Protein AF-A0AA35XAD6-F1 (afdb_monomer_lite)

Secondary structure (DSSP, 8-state):
-THHHHHHHHHHHHHHHHHHHHHHHHHHHHHHHHHHHHHHHHHT--S-----------------------------------------S-------SS------EE--SSS--EE-PPP---TTS-TT-S-------HHHHHHHHHHHHHHHHHHHHHHHHHHHHHHHHHHHHHHHHHHHHHHHHHHHHHHHHHHIIIIIIIHHHHHHHHHHHHHHHHHHHHHHHHHHHHHHHHHHHHHHHHHHHHHHHHHHHHHHHGGG--SHHHHHHHHHHHHHHHHHHHHHHHHHHHHHHHHHHHHHHHHHHHHHHHHHT--BGGGT-SB-HHHHHHHHHHHHHHHHHHHHHHHHHHHHHHHHHHHHHHHHHHHHHHHHHHHHHHHHHHHHHHHHHHHHHHHHHHHHHHHHHHHHHHHHHHHHHHHHHHHHHHT-TTTHHHHHHHHHHHHHHHHHHHHHHHHHHHHTTS----------------S---

Organism: Geodia barretti (NCBI:txid519541)

Structure (mmCIF, N/CA/C/O backbone):
data_AF-A0AA35XAD6-F1
#
_entry.id   AF-A0AA35XAD6-F1
#
loop_
_atom_site.group_PDB
_atom_site.id
_atom_site.type_symbol
_atom_site.label_atom_id
_atom_site.label_alt_id
_atom_site.label_comp_id
_atom_site.label_asym_id
_atom_site.label_entity_id
_atom_site.label_seq_id
_atom_site.pdbx_PDB_ins_code
_atom_site.Cartn_x
_atom_site.Cartn_y
_atom_site.Cartn_z
_atom_site.occupancy
_atom_site.B_iso_or_equiv
_atom_site.auth_seq_id
_atom_site.auth_comp_id
_atom_site.auth_asym_id
_atom_site.auth_atom_id
_atom_site.pdbx_PDB_model_num
ATOM 1 N N . SER A 1 1 ? 19.480 9.092 -40.566 1.00 35.91 1 SER A N 1
ATOM 2 C CA . SER A 1 1 ? 19.695 8.209 -41.733 1.00 35.91 1 SER A CA 1
ATOM 3 C C . SER A 1 1 ? 20.897 8.651 -42.556 1.00 35.91 1 SER A C 1
ATOM 5 O O . SER A 1 1 ? 20.832 9.725 -43.137 1.00 35.91 1 SER A O 1
ATOM 7 N N . PRO A 1 2 ? 21.979 7.853 -42.651 1.00 30.36 2 PRO A N 1
ATOM 8 C CA . PRO A 1 2 ? 23.190 8.212 -43.406 1.00 30.36 2 PRO A CA 1
ATOM 9 C C . PRO A 1 2 ? 23.067 8.025 -44.933 1.00 30.36 2 PRO A C 1
ATOM 11 O O . PRO A 1 2 ? 23.974 8.393 -45.673 1.00 30.36 2 PRO A O 1
ATOM 14 N N . GLY A 1 3 ? 21.956 7.460 -45.427 1.00 30.78 3 GLY A N 1
ATOM 15 C CA . GLY A 1 3 ? 21.769 7.129 -46.849 1.00 30.78 3 GLY A CA 1
ATOM 16 C C . GLY A 1 3 ? 21.559 8.323 -47.792 1.00 30.78 3 GLY A C 1
ATOM 17 O O . GLY A 1 3 ? 21.775 8.181 -48.993 1.00 30.78 3 GLY A O 1
ATOM 18 N N . GLY A 1 4 ? 21.184 9.498 -47.268 1.00 32.31 4 GLY A N 1
ATOM 19 C CA . GLY A 1 4 ? 20.964 10.709 -48.077 1.00 32.31 4 GLY A CA 1
ATOM 20 C C . GLY A 1 4 ? 22.254 11.430 -48.487 1.00 32.31 4 GLY A C 1
ATOM 21 O O . GLY A 1 4 ? 22.326 12.019 -49.558 1.00 32.31 4 GLY A O 1
ATOM 22 N N . CYS A 1 5 ? 23.309 11.336 -47.672 1.00 36.41 5 CYS A N 1
ATOM 23 C CA . CYS A 1 5 ? 24.568 12.045 -47.930 1.00 36.41 5 CYS A CA 1
ATOM 24 C C . CYS A 1 5 ? 25.397 11.375 -49.046 1.00 36.41 5 CYS A C 1
ATOM 26 O O . CYS A 1 5 ? 26.088 12.043 -49.811 1.00 36.41 5 CYS A O 1
ATOM 28 N N . ILE A 1 6 ? 25.277 10.050 -49.188 1.00 40.47 6 ILE A N 1
ATOM 29 C CA . ILE A 1 6 ? 25.986 9.273 -50.218 1.00 40.47 6 ILE A CA 1
ATOM 30 C C . ILE A 1 6 ? 25.324 9.448 -51.593 1.00 40.47 6 ILE A C 1
ATOM 32 O O . ILE A 1 6 ? 26.016 9.572 -52.598 1.00 40.47 6 ILE A O 1
ATOM 36 N N . THR A 1 7 ? 23.991 9.514 -51.647 1.00 44.59 7 THR A N 1
ATOM 37 C CA . THR A 1 7 ? 23.242 9.718 -52.900 1.00 44.59 7 THR A CA 1
ATOM 38 C C . THR A 1 7 ? 23.367 11.142 -53.438 1.00 44.59 7 THR A C 1
ATOM 40 O O . THR A 1 7 ? 23.404 11.321 -54.652 1.00 44.59 7 THR A O 1
ATOM 43 N N . TYR A 1 8 ? 23.483 12.141 -52.560 1.00 42.44 8 TYR A N 1
ATOM 44 C CA . TYR A 1 8 ? 23.683 13.536 -52.957 1.00 42.44 8 TYR A CA 1
ATOM 45 C C . TYR A 1 8 ? 25.082 13.772 -53.551 1.00 42.44 8 TYR A C 1
ATOM 47 O O . TYR A 1 8 ? 25.196 14.234 -54.683 1.00 42.44 8 TYR A O 1
ATOM 55 N N . ARG A 1 9 ? 26.144 13.315 -52.869 1.00 46.53 9 ARG A N 1
ATOM 56 C CA . ARG A 1 9 ? 27.522 13.413 -53.391 1.00 46.53 9 ARG A CA 1
ATOM 57 C C . ARG A 1 9 ? 27.756 12.596 -54.667 1.00 46.53 9 ARG A C 1
ATOM 59 O O . ARG A 1 9 ? 28.633 12.928 -55.455 1.00 46.53 9 ARG A O 1
ATOM 66 N N . TYR A 1 10 ? 26.974 11.536 -54.882 1.00 49.59 10 TYR A N 1
ATOM 67 C CA . TYR A 1 10 ? 27.011 10.744 -56.114 1.00 49.59 10 TYR A CA 1
ATOM 68 C C . TYR A 1 10 ? 26.457 11.507 -57.326 1.00 49.59 10 TYR A C 1
ATOM 70 O O . TYR A 1 10 ? 26.974 11.351 -58.430 1.00 49.59 10 TYR A O 1
ATOM 78 N N . LYS A 1 11 ? 25.432 12.348 -57.130 1.00 51.66 11 LYS A N 1
ATOM 79 C CA . LYS A 1 11 ? 24.902 13.204 -58.198 1.00 51.66 11 LYS A CA 1
ATOM 80 C C . LYS A 1 11 ? 25.894 14.299 -58.575 1.00 51.66 11 LYS A C 1
ATOM 82 O O . LYS A 1 11 ? 26.211 14.407 -59.751 1.00 51.66 11 LYS A O 1
ATOM 87 N N . GLU A 1 12 ? 26.456 14.996 -57.588 1.00 55.12 12 GLU A N 1
ATOM 88 C CA . GLU A 1 12 ? 27.459 16.046 -57.825 1.00 55.12 12 GLU A CA 1
ATOM 89 C C . GLU A 1 12 ? 28.703 15.505 -58.546 1.00 55.12 12 GLU A C 1
ATOM 91 O O . GLU A 1 12 ? 29.144 16.079 -59.535 1.00 55.12 12 GLU A O 1
ATOM 96 N N . PHE A 1 13 ? 29.245 14.356 -58.122 1.00 47.41 13 PHE A N 1
ATOM 97 C CA . PHE A 1 13 ? 30.409 13.752 -58.787 1.00 47.41 13 PHE A CA 1
ATOM 98 C C . PHE A 1 13 ? 30.113 13.327 -60.234 1.00 47.41 13 PHE A C 1
ATOM 100 O O . PHE A 1 13 ? 30.953 13.497 -61.115 1.00 47.41 13 PHE A O 1
ATOM 107 N N . ARG A 1 14 ? 28.911 12.794 -60.494 1.00 50.25 14 ARG A N 1
ATOM 108 C CA . ARG A 1 14 ? 28.481 12.384 -61.837 1.00 50.25 14 ARG A CA 1
ATOM 109 C C . ARG A 1 14 ? 28.230 13.581 -62.754 1.00 50.25 14 ARG A C 1
ATOM 111 O O . ARG A 1 14 ? 28.542 13.489 -63.936 1.00 50.25 14 ARG A O 1
ATOM 118 N N . GLU A 1 15 ? 27.674 14.667 -62.229 1.00 62.19 15 GLU A N 1
ATOM 119 C CA . GLU A 1 15 ? 27.466 15.910 -62.978 1.00 62.19 15 GLU A CA 1
ATOM 120 C C . GLU A 1 15 ? 28.806 16.538 -63.369 1.00 62.19 15 GLU A C 1
ATOM 122 O O . GLU A 1 15 ? 29.018 16.789 -64.550 1.00 62.19 15 GLU A O 1
ATOM 127 N N . VAL A 1 16 ? 29.759 16.642 -62.435 1.00 61.81 16 VAL A N 1
ATOM 128 C CA . VAL A 1 16 ? 31.102 17.188 -62.707 1.00 61.81 16 VAL A CA 1
ATOM 129 C C . VAL A 1 16 ? 31.873 16.347 -63.734 1.00 61.81 16 VAL A C 1
ATOM 131 O O . VAL A 1 16 ? 32.475 16.899 -64.652 1.00 61.81 16 VAL A O 1
ATOM 134 N N . LEU A 1 17 ? 31.834 15.013 -63.634 1.00 48.00 17 LEU A N 1
ATOM 135 C CA . LEU A 1 17 ? 32.465 14.133 -64.628 1.00 48.00 17 LEU A CA 1
ATOM 136 C C . LEU A 1 17 ? 31.785 14.219 -65.999 1.00 48.00 17 LEU A C 1
ATOM 138 O O . LEU A 1 17 ? 32.464 14.236 -67.022 1.00 48.00 17 LEU A O 1
ATOM 142 N N . SER A 1 18 ? 30.452 14.289 -66.036 1.00 55.16 18 SER A N 1
ATOM 143 C CA . SER A 1 18 ? 29.701 14.415 -67.289 1.00 55.16 18 SER A CA 1
ATOM 144 C C . SER A 1 18 ? 29.950 15.757 -67.978 1.00 55.16 18 SER A C 1
ATOM 146 O O . SER A 1 18 ? 29.948 15.815 -69.204 1.00 55.16 18 SER A O 1
ATOM 148 N N . GLU A 1 19 ? 30.167 16.822 -67.208 1.00 59.50 19 GLU A N 1
ATOM 149 C CA . GLU A 1 19 ? 30.477 18.162 -67.707 1.00 59.50 19 GLU A CA 1
ATOM 150 C C . GLU A 1 19 ? 31.914 18.236 -68.251 1.00 59.50 19 GLU A C 1
ATOM 152 O O . GLU A 1 19 ? 32.142 18.761 -69.339 1.00 59.50 19 GLU A O 1
ATOM 157 N N . GLN A 1 20 ? 32.876 17.610 -67.564 1.00 50.59 20 GLN A N 1
ATOM 158 C CA . GLN A 1 20 ? 34.270 17.535 -68.019 1.00 50.59 20 GLN A CA 1
ATOM 159 C C . GLN A 1 20 ? 34.455 16.660 -69.268 1.00 50.59 20 GLN A C 1
ATOM 161 O O . GLN A 1 20 ? 35.239 17.011 -70.147 1.00 50.59 20 GLN A O 1
ATOM 166 N N . VAL A 1 21 ? 33.726 15.545 -69.376 1.00 48.34 21 VAL A N 1
ATOM 167 C CA . VAL A 1 21 ? 33.771 14.658 -70.553 1.00 48.34 21 VAL A CA 1
ATOM 168 C C . VAL A 1 21 ? 32.957 15.233 -71.724 1.00 48.34 21 VAL A C 1
ATOM 170 O O . VAL A 1 21 ? 33.330 15.049 -72.880 1.00 48.34 21 VAL A O 1
ATOM 173 N N . GLY A 1 22 ? 31.879 15.977 -71.448 1.00 53.75 22 GLY A N 1
ATOM 174 C CA . GLY A 1 22 ? 31.026 16.597 -72.469 1.00 53.75 22 GLY A CA 1
ATOM 175 C C . GLY A 1 22 ? 31.647 17.802 -73.187 1.00 53.75 22 GLY A C 1
ATOM 176 O O . GLY A 1 22 ? 31.274 18.079 -74.325 1.00 53.75 22 GLY A O 1
ATOM 177 N N . ALA A 1 23 ? 32.608 18.494 -72.567 1.00 51.97 23 ALA A N 1
ATOM 178 C CA . ALA A 1 23 ? 33.211 19.710 -73.121 1.00 51.97 23 ALA A CA 1
ATOM 179 C C . ALA A 1 23 ? 34.266 19.461 -74.219 1.00 51.97 23 ALA A C 1
ATOM 181 O O . ALA A 1 23 ? 34.523 20.357 -75.026 1.00 51.97 23 ALA A O 1
ATOM 182 N N . GLY A 1 24 ? 34.868 18.266 -74.274 1.00 50.03 24 GLY A N 1
ATOM 183 C CA . GLY A 1 24 ? 35.943 17.923 -75.221 1.00 50.03 24 GLY A CA 1
ATOM 184 C C . GLY A 1 24 ? 35.555 18.082 -76.702 1.00 50.03 24 GLY A C 1
ATOM 185 O O . GLY A 1 24 ? 36.209 18.842 -77.417 1.00 50.03 24 GLY A O 1
ATOM 186 N N . PRO A 1 25 ? 34.443 17.477 -77.166 1.00 54.75 25 PRO A N 1
ATOM 187 C CA . PRO A 1 25 ? 34.000 17.594 -78.557 1.00 54.75 25 PRO A CA 1
ATOM 188 C C . PRO A 1 25 ? 33.683 19.036 -78.982 1.00 54.75 25 PRO A C 1
ATOM 190 O O . PRO A 1 25 ? 33.914 19.413 -80.131 1.00 54.75 25 PRO A O 1
ATOM 193 N N . GLU A 1 26 ? 33.167 19.863 -78.065 1.00 63.19 26 GLU A N 1
ATOM 194 C CA . GLU A 1 26 ? 32.856 21.273 -78.332 1.00 63.19 26 GLU A CA 1
ATOM 195 C C . GLU A 1 26 ? 34.113 22.143 -78.408 1.00 63.19 26 GLU A C 1
ATOM 197 O O . GLU A 1 26 ? 34.197 23.031 -79.260 1.00 63.19 26 GLU A O 1
ATOM 202 N N . THR A 1 27 ? 35.119 21.877 -77.568 1.00 58.00 27 THR A N 1
ATOM 203 C CA . THR A 1 27 ? 36.394 22.611 -77.629 1.00 58.00 27 THR A CA 1
ATOM 204 C C . THR A 1 27 ? 37.133 22.319 -78.928 1.00 58.00 27 THR A C 1
ATOM 206 O O . THR A 1 27 ? 37.673 23.232 -79.550 1.00 58.00 27 THR A O 1
ATOM 209 N N . VAL A 1 28 ? 37.087 21.073 -79.386 1.00 49.94 28 VAL A N 1
ATOM 210 C CA . VAL A 1 28 ? 37.733 20.626 -80.623 1.00 49.94 28 VAL A CA 1
ATOM 211 C C . VAL A 1 28 ? 36.979 21.143 -81.842 1.00 49.94 28 VAL A C 1
ATOM 213 O O . VAL A 1 28 ? 37.598 21.662 -82.769 1.00 49.94 28 VAL A O 1
ATOM 216 N N . ALA A 1 29 ? 35.643 21.121 -81.821 1.00 60.94 29 ALA A N 1
ATOM 217 C CA . ALA A 1 29 ? 34.828 21.760 -82.852 1.00 60.94 29 ALA A CA 1
ATOM 218 C C . ALA A 1 29 ? 35.115 23.266 -82.960 1.00 60.94 29 ALA A C 1
ATOM 220 O O . ALA A 1 29 ? 35.186 23.789 -84.072 1.00 60.94 29 ALA A O 1
ATOM 221 N N . ARG A 1 30 ? 35.333 23.955 -81.831 1.00 67.38 30 ARG A N 1
ATOM 222 C CA . ARG A 1 30 ? 35.695 25.378 -81.814 1.00 67.38 30 ARG A CA 1
ATOM 223 C C . ARG A 1 30 ? 37.100 25.621 -82.361 1.00 67.38 30 ARG A C 1
ATOM 225 O O . ARG A 1 30 ? 37.252 26.460 -83.236 1.00 67.38 30 ARG A O 1
ATOM 232 N N . CYS A 1 31 ? 38.097 24.846 -81.935 1.00 51.94 31 CYS A N 1
ATOM 233 C CA . CYS A 1 31 ? 39.460 24.943 -82.465 1.00 51.94 31 CYS A CA 1
ATOM 234 C C . CYS A 1 31 ? 39.519 24.650 -83.974 1.00 51.94 31 CYS A C 1
ATOM 236 O O . CYS A 1 31 ? 40.231 25.337 -84.705 1.00 51.94 31 CYS A O 1
ATOM 238 N N . LEU A 1 32 ? 38.738 23.678 -84.461 1.00 49.00 32 LEU A N 1
ATOM 239 C CA . LEU A 1 32 ? 38.611 23.383 -85.890 1.00 49.00 32 LEU A CA 1
ATOM 240 C C . LEU A 1 32 ? 37.918 24.519 -86.653 1.00 49.00 32 LEU A C 1
ATOM 242 O O . LEU A 1 32 ? 38.330 24.826 -87.768 1.00 49.00 32 LEU A O 1
ATOM 246 N N . LEU A 1 33 ? 36.904 25.161 -86.065 1.00 69.31 33 LEU A N 1
ATOM 247 C CA . LEU A 1 33 ? 36.218 26.308 -86.663 1.00 69.31 33 LEU A CA 1
ATOM 24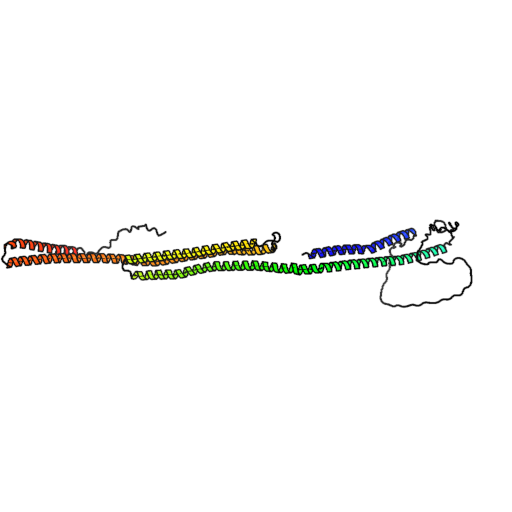8 C C . LEU A 1 33 ? 37.119 27.550 -86.709 1.00 69.31 33 LEU A C 1
ATOM 250 O O . LEU A 1 33 ? 37.149 28.246 -87.722 1.00 69.31 33 LEU A O 1
ATOM 254 N N . ASP A 1 34 ? 37.878 27.811 -85.647 1.00 65.44 34 ASP A N 1
ATOM 255 C CA . ASP A 1 34 ? 38.817 28.932 -85.560 1.00 65.44 34 ASP A CA 1
ATOM 256 C C . ASP A 1 34 ? 39.963 28.755 -86.568 1.00 65.44 34 ASP A C 1
ATOM 258 O O . ASP A 1 34 ? 40.313 29.692 -87.293 1.00 65.44 34 ASP A O 1
ATOM 262 N N . TYR A 1 35 ? 40.486 27.531 -86.690 1.00 52.34 35 TYR A N 1
ATOM 263 C CA . TYR A 1 35 ? 41.486 27.178 -87.696 1.00 52.34 35 TYR A CA 1
ATOM 264 C C . TYR A 1 35 ? 40.932 27.307 -89.126 1.00 52.34 35 TYR A C 1
ATOM 266 O O . TYR A 1 35 ? 41.564 27.944 -89.969 1.00 52.34 35 TYR A O 1
ATOM 274 N N . ASP A 1 36 ? 39.730 26.786 -89.398 1.00 49.56 36 ASP A N 1
ATOM 275 C CA . ASP A 1 36 ? 39.067 26.887 -90.710 1.00 49.56 36 ASP A CA 1
ATOM 276 C C . ASP A 1 36 ? 38.759 28.348 -91.090 1.00 49.56 36 ASP A C 1
ATOM 278 O O . ASP A 1 36 ? 38.953 28.756 -92.237 1.00 49.56 36 ASP A O 1
ATOM 282 N N . THR A 1 37 ? 38.364 29.177 -90.120 1.00 65.81 37 THR A N 1
ATOM 283 C CA . THR A 1 37 ? 38.079 30.608 -90.320 1.00 65.81 37 THR A CA 1
ATOM 284 C C . THR A 1 37 ? 39.351 31.396 -90.632 1.00 65.81 37 THR A C 1
ATOM 286 O O . THR A 1 37 ? 39.369 32.186 -91.581 1.00 65.81 37 THR A O 1
ATOM 289 N N . ALA A 1 38 ? 40.437 31.152 -89.892 1.00 53.81 38 ALA A N 1
ATOM 290 C CA . ALA A 1 38 ? 41.737 31.770 -90.150 1.00 53.81 38 ALA A CA 1
ATOM 291 C C . ALA A 1 38 ? 42.265 31.408 -91.549 1.00 53.81 38 ALA A C 1
ATOM 293 O O . ALA A 1 38 ? 42.771 32.266 -92.279 1.00 53.81 38 ALA A O 1
ATOM 294 N N . LEU A 1 39 ? 42.077 30.154 -91.966 1.00 47.09 39 LEU A N 1
ATOM 295 C CA . LEU A 1 39 ? 42.531 29.664 -93.262 1.00 47.09 39 LEU A CA 1
ATOM 296 C C . LEU A 1 39 ? 41.672 30.178 -94.431 1.00 47.09 39 LEU A C 1
ATOM 298 O O . LEU A 1 39 ? 42.205 30.553 -95.478 1.00 47.09 39 LEU A O 1
ATOM 302 N N . CYS A 1 40 ? 40.347 30.243 -94.261 1.00 52.97 40 CYS A N 1
ATOM 303 C CA . CYS A 1 40 ? 39.434 30.820 -95.252 1.00 52.97 40 CYS A CA 1
ATOM 304 C C . CYS A 1 40 ? 39.692 32.319 -95.463 1.00 52.97 40 CYS A C 1
ATOM 306 O O . CYS A 1 40 ? 39.649 32.788 -96.606 1.00 52.97 40 CYS A O 1
ATOM 308 N N . GLY A 1 41 ? 40.025 33.046 -94.389 1.00 52.97 41 GLY A N 1
ATOM 309 C CA . GLY A 1 41 ? 40.484 34.434 -94.451 1.00 52.97 41 GLY A CA 1
ATOM 310 C C . GLY A 1 41 ? 41.792 34.583 -95.231 1.00 52.97 41 GLY A C 1
ATOM 311 O O . GLY A 1 41 ? 41.875 35.418 -96.128 1.00 52.97 41 GLY A O 1
ATOM 312 N N . TYR A 1 42 ? 42.777 33.720 -94.968 1.00 41.34 42 TYR A N 1
ATOM 313 C CA . TYR A 1 42 ? 44.069 33.735 -95.664 1.00 41.34 42 TYR A CA 1
ATOM 314 C C . TYR A 1 42 ? 43.957 33.415 -97.166 1.00 41.34 42 TYR A C 1
ATOM 316 O O . TYR A 1 42 ? 44.643 34.009 -97.994 1.00 41.34 42 TYR A O 1
ATOM 324 N N . LEU A 1 43 ? 43.065 32.495 -97.544 1.00 38.97 43 LEU A N 1
ATOM 325 C CA . LEU A 1 43 ? 42.885 32.056 -98.934 1.00 38.97 43 LEU A CA 1
ATOM 326 C C . LEU A 1 43 ? 41.893 32.914 -99.741 1.00 38.97 43 LEU A C 1
ATOM 328 O O . LEU A 1 43 ? 41.716 32.661 -100.941 1.00 38.97 43 LEU A O 1
ATOM 332 N N . GLY A 1 44 ? 41.255 33.906 -99.107 1.00 41.12 44 GLY A N 1
ATOM 333 C CA . GLY A 1 44 ? 40.312 34.835 -99.735 1.00 41.12 44 GLY A CA 1
ATOM 334 C C . GLY A 1 44 ? 39.030 34.169 -100.239 1.00 41.12 44 GLY A C 1
ATOM 335 O O . GLY A 1 44 ? 38.489 34.580 -101.266 1.00 41.12 44 GLY A O 1
ATOM 336 N N . VAL A 1 45 ? 38.556 33.109 -99.572 1.00 47.78 45 VAL A N 1
ATOM 337 C CA . VAL A 1 45 ? 37.351 32.378 -99.994 1.00 47.78 45 VAL A CA 1
ATOM 338 C C . VAL A 1 45 ? 36.262 32.480 -98.935 1.00 47.78 45 VAL A C 1
ATOM 340 O O . VAL A 1 45 ? 36.374 31.896 -97.863 1.00 47.78 45 VAL A O 1
ATOM 343 N N . ALA A 1 46 ? 35.162 33.152 -99.275 1.00 45.81 46 ALA A N 1
ATOM 344 C CA . ALA A 1 46 ? 33.944 33.123 -98.476 1.00 45.81 46 ALA A CA 1
ATOM 345 C C . ALA A 1 46 ? 33.203 31.796 -98.705 1.00 45.81 46 ALA A C 1
ATOM 347 O O . ALA A 1 46 ? 32.733 31.516 -99.812 1.00 45.81 46 ALA A O 1
ATOM 348 N N . ARG A 1 47 ? 33.073 30.971 -97.664 1.00 50.59 47 ARG A N 1
ATOM 349 C CA . ARG A 1 47 ? 32.070 29.903 -97.637 1.00 50.59 47 ARG A CA 1
ATOM 350 C C . ARG A 1 47 ? 30.818 30.472 -96.971 1.00 50.59 47 ARG A C 1
ATOM 352 O O . ARG A 1 47 ? 30.824 30.697 -95.769 1.00 50.59 47 ARG A O 1
ATOM 359 N N . ASN A 1 48 ? 29.796 30.700 -97.805 1.00 43.47 48 ASN A N 1
ATOM 360 C CA . ASN A 1 48 ? 28.426 31.184 -97.541 1.00 43.47 48 ASN A CA 1
ATOM 361 C C . ASN A 1 48 ? 28.157 32.633 -98.004 1.00 43.47 48 ASN A C 1
ATOM 363 O O . ASN A 1 48 ? 28.479 33.575 -97.284 1.00 43.47 48 ASN A O 1
ATOM 367 N N . PRO A 1 49 ? 27.496 32.855 -99.159 1.00 36.44 49 PRO A N 1
ATOM 368 C CA . PRO A 1 49 ? 26.708 34.069 -99.350 1.00 36.44 49 PRO A CA 1
ATOM 369 C C . PRO A 1 49 ? 25.419 34.000 -98.498 1.00 36.44 49 PRO A C 1
ATOM 371 O O . PRO A 1 49 ? 24.886 32.906 -98.287 1.00 36.44 49 PRO A O 1
ATOM 374 N N . PRO A 1 50 ? 24.899 35.137 -98.000 1.00 38.66 50 PRO A N 1
ATOM 375 C CA . PRO A 1 50 ? 23.707 35.161 -97.155 1.00 38.66 50 PRO A CA 1
ATOM 376 C C . PRO A 1 50 ? 22.453 34.710 -97.928 1.00 38.66 50 PRO A C 1
ATOM 378 O O . PRO A 1 50 ? 22.351 34.950 -99.136 1.00 38.66 50 PRO A O 1
ATOM 381 N N . PRO A 1 51 ? 21.466 34.088 -97.256 1.00 38.22 51 PRO A N 1
ATOM 382 C CA . PRO A 1 51 ? 20.230 33.672 -97.901 1.00 38.22 51 PRO A CA 1
ATOM 383 C C . PRO A 1 51 ? 19.397 34.904 -98.276 1.00 38.22 51 PRO A C 1
ATOM 385 O O . PRO A 1 51 ? 18.918 35.638 -97.412 1.00 38.22 51 PRO A O 1
ATOM 388 N N . SER A 1 52 ? 19.201 35.124 -99.577 1.00 35.31 52 SER A N 1
ATOM 389 C CA . SER A 1 52 ? 18.175 36.046 -100.067 1.00 35.31 52 SER A CA 1
ATOM 390 C C . SER A 1 52 ? 16.796 35.384 -99.963 1.00 35.31 52 SER A C 1
ATOM 392 O O . SER A 1 52 ? 16.607 34.210 -100.280 1.00 35.31 52 SER A O 1
ATOM 394 N N . SER A 1 53 ? 15.842 36.144 -99.436 1.00 32.53 53 SER A N 1
ATOM 395 C CA . SER A 1 53 ? 14.470 35.743 -99.120 1.00 32.53 53 SER A CA 1
ATOM 396 C C . SER A 1 53 ? 13.511 36.028 -100.313 1.00 32.53 53 SER A C 1
ATOM 398 O O . SER A 1 53 ? 13.975 36.388 -101.395 1.00 32.53 53 SER A O 1
ATOM 400 N N . PRO A 1 54 ? 12.186 35.779 -100.233 1.00 43.50 54 PRO A N 1
ATOM 401 C CA . PRO A 1 54 ? 11.526 34.712 -100.990 1.00 43.50 54 PRO A CA 1
ATOM 402 C C . PRO A 1 54 ? 10.500 35.218 -102.026 1.00 43.50 54 PRO A C 1
ATOM 404 O O . PRO A 1 54 ? 9.881 36.264 -101.840 1.00 43.50 54 PRO A O 1
ATOM 407 N N . LYS A 1 55 ? 10.188 34.423 -103.066 1.00 33.66 55 LYS A N 1
ATOM 408 C CA . LYS A 1 55 ? 8.929 34.578 -103.829 1.00 33.66 55 LYS A CA 1
ATOM 409 C C . LYS A 1 55 ? 8.257 33.242 -104.173 1.00 33.66 55 LYS A C 1
ATOM 411 O O . LYS A 1 55 ? 8.725 32.463 -104.991 1.00 33.66 55 LYS A O 1
ATOM 416 N N . ASN A 1 56 ? 7.109 33.058 -103.520 1.00 31.12 56 ASN A N 1
ATOM 417 C CA . ASN A 1 56 ? 5.930 32.249 -103.847 1.00 31.12 56 ASN A CA 1
ATOM 418 C C . ASN A 1 56 ? 5.804 31.700 -105.287 1.00 31.12 56 ASN A C 1
ATOM 420 O O . ASN A 1 56 ? 5.714 32.486 -106.227 1.00 31.12 56 ASN A O 1
ATOM 424 N N . LYS A 1 57 ? 5.482 30.402 -105.425 1.00 34.09 57 LYS A N 1
ATOM 425 C CA . LYS A 1 57 ? 4.099 29.916 -105.672 1.00 34.09 57 LYS A CA 1
ATOM 426 C C . LYS A 1 57 ? 4.016 28.378 -105.781 1.00 34.09 57 LYS A C 1
ATOM 428 O O . LYS A 1 57 ? 4.641 27.775 -106.636 1.00 34.09 57 LYS A O 1
ATOM 433 N N . LYS A 1 58 ? 3.130 27.830 -104.937 1.00 31.81 58 LYS A N 1
ATOM 434 C CA . LYS A 1 58 ? 2.122 26.762 -105.147 1.00 31.81 58 LYS A CA 1
ATOM 435 C C . LYS A 1 58 ? 2.471 25.471 -105.916 1.00 31.81 58 LYS A C 1
ATOM 437 O O . LYS A 1 58 ? 2.722 25.498 -107.110 1.00 31.81 58 LYS A O 1
ATOM 442 N N . GLY A 1 59 ? 2.108 24.354 -105.270 1.00 31.50 59 GLY A N 1
ATOM 443 C CA . GLY A 1 59 ? 1.541 23.157 -105.917 1.00 31.50 59 GLY A CA 1
ATOM 444 C C . GLY A 1 59 ? 2.336 21.884 -105.632 1.00 31.50 59 GLY A C 1
ATOM 445 O O . GLY A 1 59 ? 3.311 21.611 -106.304 1.00 31.50 59 GLY A O 1
ATOM 446 N N . LYS A 1 60 ? 2.045 21.196 -104.524 1.00 30.80 60 LYS A N 1
ATOM 447 C CA . LYS A 1 60 ? 1.179 19.997 -104.423 1.00 30.80 60 LYS A CA 1
ATOM 448 C C . LYS A 1 60 ? 1.898 18.656 -104.706 1.00 30.80 60 LYS A C 1
ATOM 450 O O . LYS A 1 60 ? 2.183 18.321 -105.841 1.00 30.80 60 LYS A O 1
ATOM 455 N N . VAL A 1 61 ? 1.934 17.858 -103.629 1.00 30.02 61 VAL A N 1
ATOM 456 C CA . VAL A 1 61 ? 1.490 16.447 -103.554 1.00 30.02 61 VAL A CA 1
ATOM 457 C C . VAL A 1 61 ? 2.490 15.357 -103.981 1.00 30.02 61 VAL A C 1
ATOM 459 O O . VAL A 1 61 ? 2.568 14.948 -105.126 1.00 30.02 61 VAL A O 1
ATOM 462 N N . ALA A 1 62 ? 3.108 14.812 -102.927 1.00 29.02 62 ALA A N 1
ATOM 463 C CA . ALA A 1 62 ? 2.952 13.440 -102.430 1.00 29.02 62 ALA A CA 1
ATOM 464 C C . ALA A 1 62 ? 3.901 12.317 -102.860 1.00 29.02 62 ALA A C 1
ATOM 466 O O . ALA A 1 62 ? 4.042 11.979 -104.027 1.00 29.02 62 ALA A O 1
ATOM 467 N N . SER A 1 63 ? 4.248 11.578 -101.794 1.00 32.50 63 SER A N 1
ATOM 468 C CA . SER A 1 63 ? 4.429 10.123 -101.723 1.00 32.50 63 SER A CA 1
ATOM 469 C C . SER A 1 63 ? 5.709 9.605 -102.379 1.00 32.50 63 SER A C 1
ATOM 471 O O . SER A 1 63 ? 6.181 10.151 -103.358 1.00 32.50 63 SER A O 1
ATOM 473 N N . ARG A 1 64 ? 6.346 8.524 -101.950 1.00 29.05 64 ARG A N 1
ATOM 474 C CA . ARG A 1 64 ? 6.264 7.587 -100.820 1.00 29.05 64 ARG A CA 1
ATOM 475 C C . ARG A 1 64 ? 7.350 6.555 -101.157 1.00 29.05 64 ARG A C 1
ATOM 477 O O . ARG A 1 64 ? 7.606 6.325 -102.332 1.00 29.05 64 ARG A O 1
ATOM 484 N N . ALA A 1 65 ? 7.833 5.851 -100.131 1.00 30.27 65 ALA A N 1
ATOM 485 C CA . ALA A 1 65 ? 8.545 4.571 -100.230 1.00 30.27 65 ALA A CA 1
ATOM 486 C C . ALA A 1 65 ? 9.968 4.619 -100.813 1.00 30.27 65 ALA A C 1
ATOM 488 O O . ALA A 1 65 ? 10.293 5.447 -101.642 1.00 30.27 65 ALA A O 1
ATOM 489 N N . LYS A 1 66 ? 10.867 3.688 -100.508 1.00 30.20 66 LYS A N 1
ATOM 490 C CA . LYS A 1 66 ? 11.128 2.731 -99.409 1.00 30.20 66 LYS A CA 1
ATOM 491 C C . LYS A 1 66 ? 12.282 1.901 -99.978 1.00 30.20 66 LYS A C 1
ATOM 493 O O . LYS A 1 66 ? 12.172 1.530 -101.137 1.00 30.20 66 LYS A O 1
ATOM 498 N N . ALA A 1 67 ? 13.227 1.496 -99.127 1.00 28.81 67 ALA A N 1
ATOM 499 C CA . ALA A 1 67 ? 14.123 0.344 -99.320 1.00 28.81 67 ALA A CA 1
ATOM 500 C C . ALA A 1 67 ? 15.062 0.422 -100.548 1.00 28.81 67 ALA A C 1
ATOM 502 O O . ALA A 1 67 ? 14.691 0.795 -101.643 1.00 28.81 67 ALA A O 1
ATOM 503 N N . GLY A 1 68 ? 16.341 0.107 -100.459 1.00 27.06 68 GLY A N 1
ATOM 504 C CA . GLY A 1 68 ? 16.985 -1.047 -99.849 1.00 27.06 68 GLY A CA 1
ATOM 505 C C . GLY A 1 68 ? 18.248 -1.257 -100.697 1.00 27.06 68 GLY A C 1
ATOM 506 O O . GLY A 1 68 ? 18.215 -1.084 -101.904 1.00 27.06 68 GLY A O 1
ATOM 507 N N . SER A 1 69 ? 19.410 -1.431 -100.081 1.00 29.02 69 SER A N 1
ATOM 508 C CA . SER A 1 69 ? 19.991 -2.748 -99.801 1.00 29.02 69 SER A CA 1
ATOM 509 C C . SER A 1 69 ? 21.007 -3.194 -100.864 1.00 29.02 69 SER A C 1
ATOM 511 O O . SER A 1 69 ? 20.699 -3.240 -102.046 1.00 29.02 69 SER A O 1
ATOM 513 N N . LYS A 1 70 ? 22.155 -3.652 -100.338 1.00 32.00 70 LYS A N 1
ATOM 514 C CA . LYS A 1 70 ? 23.199 -4.533 -100.910 1.00 32.00 70 LYS A CA 1
ATOM 515 C C . LYS A 1 70 ? 24.260 -3.860 -101.789 1.00 32.00 70 LYS A C 1
ATOM 517 O O . LYS A 1 70 ? 23.967 -3.265 -102.810 1.00 32.00 70 LYS A O 1
ATOM 522 N N . LYS A 1 71 ? 25.520 -3.810 -101.323 1.00 28.23 71 LYS A N 1
ATOM 523 C CA . LYS A 1 71 ? 26.540 -4.897 -101.301 1.00 28.23 71 LYS A CA 1
ATOM 524 C C . LYS A 1 71 ? 26.776 -5.476 -102.702 1.00 28.23 71 LYS A C 1
ATOM 526 O O . LYS A 1 71 ? 25.948 -6.255 -103.146 1.00 28.23 71 LYS A O 1
ATOM 531 N N . SER A 1 72 ? 27.972 -5.284 -103.270 1.00 29.55 72 SER A N 1
ATOM 532 C CA . SER A 1 72 ? 29.096 -6.230 -103.117 1.00 29.55 72 SER A CA 1
ATOM 533 C C . SER A 1 72 ? 30.257 -5.979 -104.099 1.00 29.55 72 SER A C 1
ATOM 535 O O . SER A 1 72 ? 30.003 -5.789 -105.277 1.00 29.55 72 SER A O 1
ATOM 537 N N . LYS A 1 73 ? 31.490 -6.129 -103.575 1.00 29.50 73 LYS A N 1
ATOM 538 C CA . LYS A 1 73 ? 32.654 -6.892 -104.105 1.00 29.50 73 LYS A CA 1
ATOM 539 C C . LYS A 1 73 ? 33.184 -6.546 -105.516 1.00 29.50 73 LYS A C 1
ATOM 541 O O . LYS A 1 73 ? 32.482 -6.701 -106.496 1.00 29.50 73 LYS A O 1
ATOM 546 N N . LYS A 1 74 ? 34.419 -6.032 -105.635 1.00 26.53 74 LYS A N 1
ATOM 547 C CA . LYS A 1 74 ? 35.747 -6.714 -105.563 1.00 26.53 74 LYS A CA 1
ATOM 548 C C . LYS A 1 74 ? 36.142 -7.361 -106.902 1.00 26.53 74 LYS A C 1
ATOM 550 O O . LYS A 1 74 ? 35.586 -8.402 -107.220 1.00 26.53 74 LYS A O 1
ATOM 555 N N . ALA A 1 75 ? 37.158 -6.810 -107.577 1.00 27.52 75 ALA A N 1
ATOM 556 C CA . ALA A 1 75 ? 38.435 -7.474 -107.913 1.00 27.52 75 ALA A CA 1
ATOM 557 C C . ALA A 1 75 ? 39.211 -6.727 -109.028 1.00 27.52 75 ALA A C 1
ATOM 559 O O . ALA A 1 75 ? 38.657 -6.374 -110.060 1.00 27.52 75 ALA A O 1
ATOM 560 N N . THR A 1 76 ? 40.499 -6.516 -108.753 1.00 27.72 76 THR A N 1
ATOM 561 C CA . THR A 1 76 ? 41.676 -6.242 -109.614 1.00 27.72 76 THR A CA 1
ATOM 562 C C . THR A 1 76 ? 42.029 -7.454 -110.512 1.00 27.72 76 THR A C 1
ATOM 564 O O . THR A 1 76 ? 41.304 -8.448 -110.415 1.00 27.72 76 THR A O 1
ATOM 567 N N . PRO A 1 77 ? 43.183 -7.542 -111.231 1.00 41.06 77 PRO A N 1
ATOM 568 C CA . PRO A 1 77 ? 44.144 -6.590 -111.852 1.00 41.06 77 PRO A CA 1
ATOM 569 C C . PRO A 1 77 ? 44.264 -6.896 -113.390 1.00 41.06 77 PRO A C 1
ATOM 571 O O . PRO A 1 77 ? 43.461 -7.664 -113.904 1.00 41.06 77 PRO A O 1
ATOM 574 N N . THR A 1 78 ? 45.122 -6.337 -114.260 1.00 29.97 78 THR A N 1
ATOM 575 C CA . THR A 1 78 ? 46.596 -6.466 -114.386 1.00 29.97 78 THR A CA 1
ATOM 576 C C . THR A 1 78 ? 47.056 -5.748 -115.679 1.00 29.97 78 THR A C 1
ATOM 578 O O . THR A 1 78 ? 46.339 -5.782 -116.676 1.00 29.97 78 THR A O 1
ATOM 581 N N . ASP A 1 79 ? 48.255 -5.155 -115.631 1.00 27.56 79 ASP A N 1
ATOM 582 C CA . ASP A 1 79 ? 49.143 -4.650 -116.713 1.00 27.56 79 ASP A CA 1
ATOM 583 C C . ASP A 1 79 ? 49.449 -5.692 -117.833 1.00 27.56 79 ASP A C 1
ATOM 585 O O . ASP A 1 79 ? 49.167 -6.868 -117.580 1.00 27.56 79 ASP A O 1
ATOM 589 N N . PRO A 1 80 ? 50.056 -5.375 -119.023 1.00 39.47 80 PRO A N 1
ATOM 590 C CA . PRO A 1 80 ? 51.193 -4.449 -119.215 1.00 39.47 80 PRO A CA 1
ATOM 591 C C . PRO A 1 80 ? 51.310 -3.640 -120.540 1.00 39.47 80 PRO A C 1
ATOM 593 O O . PRO A 1 80 ? 50.556 -3.789 -121.498 1.00 39.47 80 PRO A O 1
ATOM 596 N N . ALA A 1 81 ? 52.332 -2.772 -120.540 1.00 29.53 81 ALA A N 1
ATOM 597 C CA . ALA A 1 81 ? 52.786 -1.823 -121.567 1.00 29.53 81 ALA A CA 1
ATOM 598 C C . ALA A 1 81 ? 53.173 -2.423 -122.943 1.00 29.53 81 ALA A C 1
ATOM 600 O O . ALA A 1 81 ? 53.465 -3.615 -123.053 1.00 29.53 81 ALA A O 1
ATOM 601 N N . PRO A 1 82 ? 53.305 -1.564 -123.979 1.00 32.12 82 PRO A N 1
ATOM 60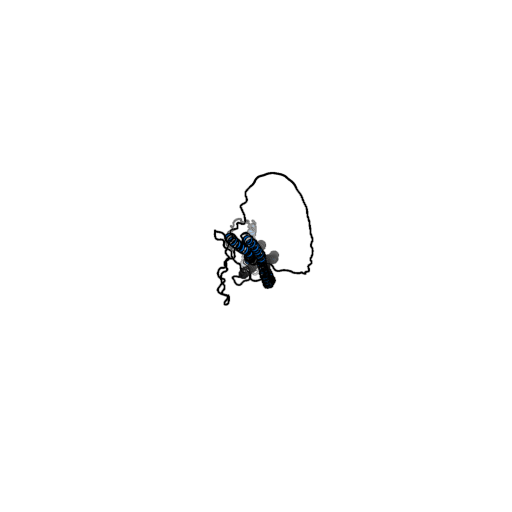2 C CA . PRO A 1 82 ? 54.660 -1.196 -124.424 1.00 32.12 82 PRO A CA 1
ATOM 603 C C . PRO A 1 82 ? 54.853 0.300 -124.784 1.00 32.12 82 PRO A C 1
ATOM 605 O O . PRO A 1 82 ? 53.957 0.966 -125.293 1.00 32.12 82 PRO A O 1
ATOM 608 N N . LYS A 1 83 ? 56.076 0.807 -124.539 1.00 29.41 83 LYS A N 1
ATOM 609 C CA . LYS A 1 83 ? 56.656 2.076 -125.055 1.00 29.41 83 LYS A CA 1
ATOM 610 C C . LYS A 1 83 ? 56.970 1.932 -126.565 1.00 29.41 83 LYS A C 1
ATOM 612 O O . LYS A 1 83 ? 57.241 0.802 -126.973 1.00 29.41 83 LYS A O 1
ATOM 617 N N . PRO A 1 84 ? 56.958 2.997 -127.402 1.00 31.52 84 PRO A N 1
ATOM 618 C CA . PRO A 1 84 ? 57.934 4.116 -127.410 1.00 31.52 84 PRO A CA 1
ATOM 619 C C . PRO A 1 84 ? 57.218 5.489 -127.561 1.00 31.52 84 PRO A C 1
ATOM 621 O O . PRO A 1 84 ? 56.010 5.515 -127.730 1.00 31.52 84 PRO A O 1
ATOM 624 N N . SER A 1 85 ? 57.780 6.698 -127.473 1.00 27.64 85 SER A N 1
ATOM 625 C CA . SER A 1 85 ? 59.123 7.279 -127.602 1.00 27.64 85 SER A CA 1
ATOM 626 C C . SER A 1 85 ? 59.146 8.662 -126.910 1.00 27.64 85 SER A C 1
ATOM 628 O O . SER A 1 85 ? 58.099 9.282 -126.739 1.00 27.64 85 SER A O 1
ATOM 630 N N . LEU A 1 86 ? 60.338 9.166 -126.567 1.00 28.73 86 LEU A N 1
ATOM 631 C CA . LEU A 1 86 ? 60.591 10.492 -125.982 1.00 28.73 86 LEU A CA 1
ATOM 632 C C . LEU A 1 86 ? 60.084 11.669 -126.842 1.00 28.73 86 LEU A C 1
ATOM 634 O O . LEU A 1 86 ? 60.543 11.819 -127.970 1.00 28.73 86 LEU A O 1
ATOM 638 N N . ALA A 1 87 ? 59.260 12.543 -126.249 1.00 25.55 87 ALA A N 1
ATOM 639 C CA . ALA A 1 87 ? 59.244 14.014 -126.390 1.00 25.55 87 ALA A CA 1
ATOM 640 C C . ALA A 1 87 ? 57.975 14.549 -125.689 1.00 25.55 87 ALA A C 1
ATOM 642 O O . ALA A 1 87 ? 56.878 14.141 -126.034 1.00 25.55 87 ALA A O 1
ATOM 643 N N . GLY A 1 88 ? 57.978 15.445 -124.711 1.00 26.77 88 GLY A N 1
ATOM 644 C CA . GLY A 1 88 ? 59.028 16.175 -124.034 1.00 26.77 88 GLY A CA 1
ATOM 645 C C . GLY A 1 88 ? 58.367 17.056 -122.965 1.00 26.77 88 GLY A C 1
ATOM 646 O O . GLY A 1 88 ? 57.338 17.671 -123.219 1.00 26.77 88 GLY A O 1
ATOM 647 N N . ILE A 1 89 ? 59.028 17.129 -121.808 1.00 33.69 89 ILE A N 1
ATOM 648 C CA . ILE A 1 89 ? 58.996 18.243 -120.852 1.00 33.69 89 ILE A CA 1
ATOM 649 C C . ILE A 1 89 ? 57.721 18.343 -119.977 1.00 33.69 89 ILE A C 1
ATOM 651 O O . ILE A 1 89 ? 56.665 18.812 -120.394 1.00 33.69 89 ILE A O 1
ATOM 655 N N . VAL A 1 90 ? 57.937 18.001 -118.698 1.00 26.64 90 VAL A N 1
ATOM 656 C CA . VAL A 1 90 ? 57.073 18.065 -117.497 1.00 26.64 90 VAL A CA 1
ATOM 657 C C . VAL A 1 90 ? 56.263 16.796 -117.190 1.00 26.64 90 VAL A C 1
ATOM 659 O O . VAL A 1 90 ? 55.041 16.756 -117.317 1.00 26.64 90 VAL A O 1
ATOM 662 N N . GLU A 1 91 ? 56.978 15.771 -116.719 1.00 26.78 91 GLU A N 1
ATOM 663 C CA . GLU A 1 91 ? 56.436 14.702 -115.873 1.00 26.78 91 GLU A CA 1
ATOM 664 C C . GLU A 1 91 ? 56.299 15.179 -114.411 1.00 26.78 91 GLU A C 1
ATOM 666 O O . GLU A 1 91 ? 57.105 15.966 -113.922 1.00 26.78 91 GLU A O 1
ATOM 671 N N . GLU A 1 92 ? 55.282 14.624 -113.745 1.00 26.42 92 GLU A N 1
ATOM 672 C CA . GLU A 1 92 ? 55.201 14.348 -112.304 1.00 26.42 92 GLU A CA 1
ATOM 673 C C . GLU A 1 92 ? 55.139 15.509 -111.286 1.00 26.42 92 GLU A C 1
ATOM 675 O O . GLU A 1 92 ? 56.133 16.015 -110.774 1.00 26.42 92 GLU A O 1
ATOM 680 N N . VAL A 1 93 ? 53.914 15.790 -110.820 1.00 30.17 93 VAL A N 1
ATOM 681 C CA . VAL A 1 93 ? 53.684 16.157 -109.413 1.00 30.17 93 VAL A CA 1
ATOM 682 C C . VAL A 1 93 ? 53.537 14.844 -108.642 1.00 30.17 93 VAL A C 1
ATOM 684 O O . VAL A 1 93 ? 52.452 14.265 -108.581 1.00 30.17 93 VAL A O 1
ATOM 687 N N . VAL A 1 94 ? 54.651 14.335 -108.111 1.00 29.03 94 VAL A N 1
ATOM 688 C CA . VAL A 1 94 ? 54.659 13.159 -107.232 1.00 29.03 94 VAL A CA 1
ATOM 689 C C . VAL A 1 94 ? 53.983 13.519 -105.910 1.00 29.03 94 VAL A C 1
ATOM 691 O O . VAL A 1 94 ? 54.494 14.321 -105.133 1.00 29.03 94 VAL A O 1
ATOM 694 N N . VAL A 1 95 ? 52.850 12.875 -105.636 1.00 33.62 95 VAL A N 1
ATOM 695 C CA . VAL A 1 95 ? 52.304 12.710 -104.286 1.00 33.62 95 VAL A CA 1
ATOM 696 C C . VAL A 1 95 ? 52.783 11.348 -103.784 1.00 33.62 95 VAL A C 1
ATOM 698 O O . VAL A 1 95 ? 52.358 10.311 -104.292 1.00 33.62 95 VAL A O 1
ATOM 701 N N . ARG A 1 96 ? 53.670 11.331 -102.786 1.00 28.33 96 ARG A N 1
ATOM 702 C CA . ARG A 1 96 ? 53.933 10.150 -101.952 1.00 28.33 96 ARG A CA 1
ATOM 703 C C . ARG A 1 96 ? 53.928 10.554 -100.484 1.00 28.33 96 ARG A C 1
ATOM 705 O O . ARG A 1 96 ? 54.413 11.620 -100.130 1.00 28.33 96 ARG A O 1
ATOM 712 N N . GLY A 1 97 ? 53.280 9.706 -99.688 1.00 29.58 97 GLY A N 1
ATOM 713 C CA . GLY A 1 97 ? 52.875 9.981 -98.317 1.00 29.58 97 GLY A CA 1
ATOM 714 C C . GLY A 1 97 ? 54.011 10.149 -97.312 1.00 29.58 97 GLY A C 1
ATOM 715 O O . GLY A 1 97 ? 55.137 9.717 -97.536 1.00 29.58 97 GLY A O 1
ATOM 716 N N . GLY A 1 98 ? 53.625 10.728 -96.172 1.00 36.88 98 GLY A N 1
ATOM 717 C CA . GLY A 1 98 ? 54.450 10.900 -94.979 1.00 36.88 98 GLY A CA 1
ATOM 718 C C . GLY A 1 98 ? 55.359 12.125 -95.064 1.00 36.88 98 GLY A C 1
ATOM 719 O O . GLY A 1 98 ? 56.338 12.105 -95.793 1.00 36.88 98 GLY A O 1
ATOM 720 N N . ALA A 1 99 ? 55.044 13.155 -94.272 1.00 37.91 99 ALA A N 1
ATOM 721 C CA . ALA A 1 99 ? 55.667 14.489 -94.230 1.00 37.91 99 ALA A CA 1
ATOM 722 C C . ALA A 1 99 ? 55.235 15.441 -95.364 1.00 37.91 99 ALA A C 1
ATOM 724 O O . ALA A 1 99 ? 55.957 15.703 -96.325 1.00 37.91 99 ALA A O 1
ATOM 725 N N . VAL A 1 100 ? 54.035 16.012 -95.224 1.00 39.19 100 VAL A N 1
ATOM 726 C CA . VAL A 1 100 ? 53.554 17.077 -96.113 1.00 39.19 100 VAL A CA 1
ATOM 727 C C . VAL A 1 100 ? 54.267 18.387 -95.759 1.00 39.19 100 VAL A C 1
ATOM 729 O O . VAL A 1 100 ? 54.037 18.956 -94.695 1.00 39.19 100 VAL A O 1
ATOM 732 N N . ARG A 1 101 ? 55.126 18.885 -96.657 1.00 33.81 101 ARG A N 1
ATOM 733 C CA . ARG A 1 101 ? 55.601 20.278 -96.638 1.00 33.81 101 ARG A CA 1
ATOM 734 C C . ARG A 1 101 ? 54.654 21.125 -97.486 1.00 33.81 101 ARG A C 1
ATOM 736 O O . ARG A 1 101 ? 54.439 20.826 -98.659 1.00 33.81 101 ARG A O 1
ATOM 743 N N . PHE A 1 102 ? 54.078 22.166 -96.893 1.00 36.78 102 PHE A N 1
ATOM 744 C CA . PHE A 1 102 ? 53.189 23.093 -97.592 1.00 36.78 102 PHE A CA 1
ATOM 745 C C . PHE A 1 102 ? 53.994 24.217 -98.246 1.00 36.78 102 PHE A C 1
ATOM 747 O O . PHE A 1 102 ? 54.785 24.881 -97.581 1.00 36.78 102 PHE A O 1
ATOM 754 N N . TYR A 1 103 ? 53.754 24.463 -99.534 1.00 40.88 103 TYR A N 1
ATOM 755 C CA . TYR A 1 103 ? 54.290 25.625 -100.239 1.00 40.88 103 TYR A CA 1
ATOM 756 C C . TYR A 1 103 ? 53.177 26.655 -100.437 1.00 40.88 103 TYR A C 1
ATOM 758 O O . TYR A 1 103 ? 52.161 26.378 -101.077 1.00 40.88 103 TYR A O 1
ATOM 766 N N . VAL A 1 104 ? 53.361 27.839 -99.853 1.00 35.75 104 VAL A N 1
ATOM 767 C CA . VAL A 1 104 ? 52.419 28.959 -99.944 1.00 35.75 104 VAL A CA 1
ATOM 768 C C . VAL A 1 104 ? 52.659 29.710 -101.252 1.00 35.75 104 VAL A C 1
ATOM 770 O O . VAL A 1 104 ? 53.788 30.104 -101.541 1.00 35.75 104 VAL A O 1
ATOM 773 N N . VAL A 1 105 ? 51.597 29.946 -102.030 1.00 38.00 105 VAL A N 1
ATOM 774 C CA . VAL A 1 105 ? 51.666 30.799 -103.224 1.00 38.00 105 VAL A CA 1
ATOM 775 C C . VAL A 1 105 ? 50.982 32.134 -102.950 1.00 38.00 105 VAL A C 1
ATOM 777 O O . VAL A 1 105 ? 49.768 32.188 -102.750 1.00 38.00 105 VAL A O 1
ATOM 780 N N . GLY A 1 106 ? 51.769 33.210 -102.945 1.00 34.69 106 GLY A N 1
ATOM 781 C CA . GLY A 1 106 ? 51.278 34.585 -102.879 1.00 34.69 106 GLY A CA 1
ATOM 782 C C . GLY A 1 106 ? 51.010 35.154 -104.273 1.00 34.69 106 GLY A C 1
ATOM 783 O O . GLY A 1 106 ? 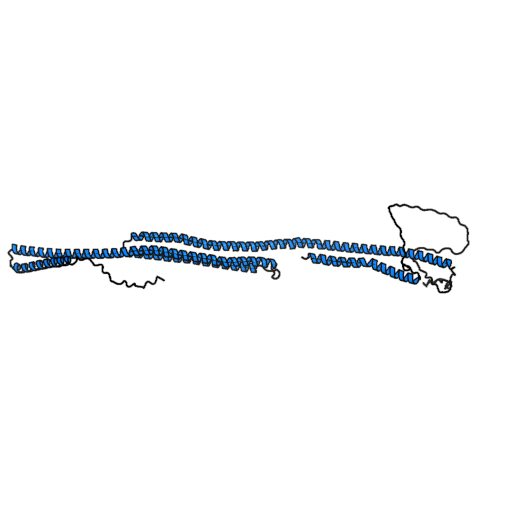51.731 34.864 -105.229 1.00 34.69 106 GLY A O 1
ATOM 784 N N . VAL A 1 107 ? 49.973 35.984 -104.392 1.00 33.22 107 VAL A N 1
ATOM 785 C CA . VAL A 1 107 ? 49.705 36.796 -105.587 1.00 33.22 107 VAL A CA 1
ATOM 786 C C . VAL A 1 107 ? 49.979 38.250 -105.219 1.00 33.22 107 VAL A C 1
ATOM 788 O O . VAL A 1 107 ? 49.306 38.783 -104.342 1.00 33.22 107 VAL A O 1
ATOM 791 N N . THR A 1 108 ? 50.936 38.898 -105.879 1.00 34.88 108 THR A N 1
ATOM 792 C CA . THR A 1 108 ? 50.995 40.363 -105.929 1.00 34.88 108 THR A CA 1
ATOM 793 C C . THR A 1 108 ? 50.256 40.851 -107.172 1.00 34.88 108 THR A C 1
ATOM 795 O O . THR A 1 108 ? 50.232 40.184 -108.212 1.00 34.88 108 THR A O 1
ATOM 798 N N . GLU A 1 109 ? 49.589 41.997 -107.046 1.00 37.78 109 GLU A N 1
ATOM 799 C CA . GLU A 1 109 ? 48.833 42.656 -108.112 1.00 37.78 109 GLU A CA 1
ATOM 800 C C . GLU A 1 109 ? 49.781 43.167 -109.203 1.00 37.78 109 GLU A C 1
ATOM 802 O O . GLU A 1 109 ? 50.224 44.308 -109.183 1.00 37.78 109 GLU A O 1
ATOM 807 N N . ASN A 1 110 ? 50.177 42.257 -110.094 1.00 35.75 110 ASN A N 1
ATOM 808 C CA . ASN A 1 110 ? 50.407 42.425 -111.530 1.00 35.75 110 ASN A CA 1
ATOM 809 C C . ASN A 1 110 ? 51.106 41.158 -112.049 1.00 35.75 110 ASN A C 1
ATOM 811 O O . ASN A 1 110 ? 52.323 41.026 -112.026 1.00 35.75 110 ASN A O 1
ATOM 815 N N . SER A 1 111 ? 50.278 40.205 -112.491 1.00 45.12 111 SER A N 1
ATOM 816 C CA . SER A 1 111 ? 50.602 39.120 -113.431 1.00 45.12 111 SER A CA 1
ATOM 817 C C . SER A 1 111 ? 51.955 38.403 -113.274 1.00 45.12 111 SER A C 1
ATOM 819 O O . SER A 1 111 ? 52.784 38.500 -114.166 1.00 45.12 111 SER A O 1
ATOM 821 N N . THR A 1 112 ? 52.112 37.610 -112.207 1.00 34.50 112 THR A N 1
ATOM 822 C CA . THR A 1 112 ? 52.704 36.245 -112.179 1.00 34.50 112 THR A CA 1
ATOM 823 C C . THR A 1 112 ? 52.746 35.764 -110.724 1.00 34.50 112 THR A C 1
ATOM 825 O O . THR A 1 112 ? 53.263 36.471 -109.868 1.00 34.50 112 THR A O 1
ATOM 828 N N . GLY A 1 113 ? 52.181 34.590 -110.416 1.00 35.66 113 GLY A N 1
ATOM 829 C CA . GLY A 1 113 ? 52.285 33.998 -109.075 1.00 35.66 113 GLY A CA 1
ATOM 830 C C . GLY A 1 113 ? 53.709 33.496 -108.830 1.00 35.66 113 GLY A C 1
ATOM 831 O O . GLY A 1 113 ? 54.237 32.757 -109.658 1.00 35.66 113 GLY A O 1
ATOM 832 N N . VAL A 1 114 ? 54.327 33.908 -107.724 1.00 36.75 114 VAL A N 1
ATOM 833 C CA . VAL A 1 114 ? 55.705 33.543 -107.358 1.00 36.75 114 VAL A CA 1
ATOM 834 C C . VAL A 1 114 ? 55.669 32.516 -106.224 1.00 36.75 114 VAL A C 1
ATOM 836 O O . VAL A 1 114 ? 54.944 32.689 -105.245 1.00 36.75 114 VAL A O 1
ATOM 839 N N . PHE A 1 115 ? 56.448 31.440 -106.363 1.00 34.44 115 PHE A N 1
ATOM 840 C CA . PHE A 1 115 ? 56.713 30.475 -105.293 1.00 34.44 115 PHE A CA 1
ATOM 841 C C . PHE A 1 115 ? 57.803 31.020 -104.368 1.00 34.44 115 PHE A C 1
ATOM 843 O O . PHE A 1 115 ? 58.865 31.420 -104.842 1.00 34.44 115 PHE A O 1
ATOM 850 N N . LEU A 1 116 ? 57.571 30.984 -103.056 1.00 34.38 116 LEU A N 1
ATOM 851 C CA . LEU A 1 116 ? 58.615 31.185 -102.054 1.00 34.38 116 LEU A CA 1
ATOM 852 C C . LEU A 1 116 ? 58.722 29.920 -101.202 1.00 34.38 116 LEU A C 1
ATOM 854 O O . LEU A 1 116 ? 57.766 29.521 -100.539 1.00 34.38 116 LEU A O 1
ATOM 858 N N . THR A 1 117 ? 59.893 29.287 -101.227 1.00 35.72 117 THR A N 1
ATOM 859 C CA . THR A 1 117 ? 60.275 28.229 -100.288 1.00 35.72 117 THR A CA 1
ATOM 860 C C . THR A 1 117 ? 61.170 28.859 -99.227 1.00 35.72 117 THR A C 1
ATOM 862 O O . THR A 1 117 ? 62.235 29.368 -99.570 1.00 35.72 117 THR A O 1
ATOM 865 N N . GLN A 1 118 ? 60.748 28.874 -97.960 1.00 33.06 118 GLN A N 1
ATOM 866 C CA . GLN A 1 118 ? 61.640 29.281 -96.872 1.00 33.06 118 GLN A CA 1
ATOM 867 C C . GLN A 1 118 ? 62.592 28.142 -96.489 1.00 33.06 118 GLN A C 1
ATOM 869 O O . GLN A 1 118 ? 62.254 26.964 -96.591 1.00 33.06 118 GLN A O 1
ATOM 874 N N . ASN A 1 119 ? 63.795 28.567 -96.113 1.00 35.81 119 ASN A N 1
ATOM 875 C CA . ASN A 1 119 ? 65.023 27.800 -95.973 1.00 35.81 119 ASN A CA 1
ATOM 876 C C . ASN A 1 119 ? 64.997 26.816 -94.798 1.00 35.81 119 ASN A C 1
ATOM 878 O O . ASN A 1 119 ? 64.747 27.220 -93.667 1.00 35.81 119 ASN A O 1
ATOM 882 N N . GLU A 1 120 ? 65.419 25.581 -95.055 1.00 34.84 120 GLU A N 1
ATOM 883 C CA . GLU A 1 120 ? 66.225 24.825 -94.097 1.00 34.84 120 GLU A CA 1
ATOM 884 C C . GLU A 1 120 ? 67.551 24.505 -94.786 1.00 34.84 120 GLU A C 1
ATOM 886 O O . GLU A 1 120 ? 67.584 24.007 -95.915 1.00 34.84 120 GLU A O 1
ATOM 891 N N . GLU A 1 121 ? 68.636 24.900 -94.131 1.00 43.69 121 GLU A N 1
ATOM 892 C CA . GLU A 1 121 ? 70.015 24.805 -94.590 1.00 43.69 121 GLU A CA 1
ATOM 893 C C . GLU A 1 121 ? 70.363 23.352 -94.949 1.00 43.69 121 GLU A C 1
ATOM 895 O O . GLU A 1 121 ? 70.530 22.497 -94.086 1.00 43.69 121 GLU A O 1
ATOM 900 N N . CYS A 1 122 ? 70.465 23.059 -96.247 1.00 33.69 122 CYS A N 1
ATOM 901 C CA . CYS A 1 122 ? 71.120 21.852 -96.737 1.00 33.69 122 CYS A CA 1
ATOM 902 C C . CYS A 1 122 ? 72.535 22.231 -97.173 1.00 33.69 122 CYS A C 1
ATOM 904 O O . CYS A 1 122 ? 72.747 22.736 -98.280 1.00 33.69 122 CYS A O 1
ATOM 906 N N . GLU A 1 123 ? 73.499 22.002 -96.283 1.00 35.03 123 GLU A N 1
ATOM 907 C CA . GLU A 1 123 ? 74.920 22.021 -96.618 1.00 35.03 123 GLU A CA 1
ATOM 908 C C . GLU A 1 123 ? 75.171 21.092 -97.819 1.00 35.03 123 GLU A C 1
ATOM 910 O O . GLU A 1 123 ? 74.892 19.894 -97.770 1.00 35.03 123 GLU A O 1
ATOM 915 N N . GLY A 1 124 ? 75.667 21.655 -98.926 1.00 43.41 124 GLY A N 1
ATOM 916 C CA . GLY A 1 124 ? 76.077 20.893 -100.113 1.00 43.41 124 GLY A CA 1
ATOM 917 C C . GLY A 1 124 ? 75.239 21.075 -101.385 1.00 43.41 124 GLY A C 1
ATOM 918 O O . GLY A 1 124 ? 75.515 20.396 -102.372 1.00 43.41 124 GLY A O 1
ATOM 919 N N . ALA A 1 125 ? 74.266 21.992 -101.427 1.00 34.06 125 ALA A N 1
ATOM 920 C CA . ALA A 1 125 ? 73.576 22.351 -102.673 1.00 34.06 125 ALA A CA 1
ATOM 921 C C . ALA A 1 125 ? 74.274 23.526 -103.410 1.00 34.06 125 ALA A C 1
ATOM 923 O O . ALA A 1 125 ? 74.684 24.504 -102.773 1.00 34.06 125 ALA A O 1
ATOM 924 N N . PRO A 1 126 ? 74.424 23.470 -104.752 1.00 35.91 126 PRO A N 1
ATOM 925 C CA . PRO A 1 126 ? 75.139 24.487 -105.522 1.00 35.91 126 PRO A CA 1
ATOM 926 C C . PRO A 1 126 ? 74.478 25.867 -105.384 1.00 35.91 126 PRO A C 1
ATOM 928 O O . PRO A 1 126 ? 73.270 26.018 -105.563 1.00 35.91 126 PRO A O 1
ATOM 931 N N . HIS A 1 127 ? 75.297 26.877 -105.076 1.00 38.91 127 HIS A N 1
ATOM 932 C CA . HIS A 1 127 ? 74.936 28.281 -104.836 1.00 38.91 127 HIS A CA 1
ATOM 933 C C . HIS A 1 127 ? 74.418 29.013 -106.097 1.00 38.91 127 HIS A C 1
ATOM 935 O O . HIS A 1 127 ? 75.011 29.987 -106.555 1.00 38.91 127 HIS A O 1
ATOM 941 N N . GLY A 1 128 ? 73.311 28.550 -106.682 1.00 38.56 128 GLY A N 1
ATOM 942 C CA . GLY A 1 128 ? 72.785 29.103 -107.935 1.00 38.56 128 GLY A CA 1
ATOM 943 C C . GLY A 1 128 ? 71.302 28.863 -108.218 1.00 38.56 128 GLY A C 1
ATOM 944 O O . GLY A 1 128 ? 70.861 29.129 -109.331 1.00 38.56 128 GLY A O 1
ATOM 945 N N . ILE A 1 129 ? 70.518 28.385 -107.246 1.00 40.81 129 ILE A N 1
ATOM 946 C CA . ILE A 1 129 ? 69.053 28.254 -107.374 1.00 40.81 129 ILE A CA 1
ATOM 947 C C . ILE A 1 129 ? 68.369 29.081 -106.277 1.00 40.81 129 ILE A C 1
ATOM 949 O O . ILE A 1 129 ? 67.481 28.624 -105.570 1.00 40.81 129 ILE A O 1
ATOM 953 N N . ALA A 1 130 ? 68.814 30.324 -106.105 1.00 40.66 130 ALA A N 1
ATOM 954 C CA . ALA A 1 130 ? 68.021 31.335 -105.424 1.00 40.66 130 ALA A CA 1
ATOM 955 C C . ALA A 1 130 ? 67.192 32.057 -106.496 1.00 40.66 130 ALA A C 1
ATOM 957 O O . ALA A 1 130 ? 67.747 32.684 -107.396 1.00 40.66 130 ALA A O 1
ATOM 958 N N . ASN A 1 131 ? 65.866 31.959 -106.398 1.00 44.78 131 ASN A N 1
ATOM 959 C CA . ASN A 1 131 ? 64.890 32.756 -107.152 1.00 44.78 131 ASN A CA 1
ATOM 960 C C . ASN A 1 131 ? 64.774 32.489 -108.668 1.00 44.78 131 ASN A C 1
ATOM 962 O O . ASN A 1 131 ? 64.718 33.428 -109.461 1.00 44.78 131 ASN A O 1
ATOM 966 N N . GLN A 1 132 ? 64.631 31.230 -109.094 1.00 42.34 132 GLN A N 1
ATOM 967 C CA . GLN A 1 132 ? 64.055 30.958 -110.419 1.00 42.34 132 GLN A CA 1
ATOM 968 C C . GLN A 1 132 ? 62.526 30.925 -110.329 1.00 42.34 132 GLN A C 1
ATOM 970 O O . GLN A 1 132 ? 61.918 29.911 -109.990 1.00 42.34 132 GLN A O 1
ATOM 975 N N . ALA A 1 133 ? 61.899 32.062 -110.633 1.00 43.19 133 ALA A N 1
ATOM 976 C CA . ALA A 1 133 ? 60.466 32.130 -110.878 1.00 43.19 133 ALA A CA 1
ATOM 977 C C . ALA A 1 133 ? 60.150 31.350 -112.163 1.00 43.19 133 ALA A C 1
ATOM 979 O O . ALA A 1 133 ? 60.421 31.829 -113.264 1.00 43.19 133 ALA A O 1
ATOM 980 N N . LEU A 1 134 ? 59.595 30.139 -112.042 1.00 47.75 134 LEU A N 1
ATOM 981 C CA . LEU A 1 134 ? 59.049 29.442 -113.204 1.00 47.75 134 LEU A CA 1
ATOM 982 C C . LEU A 1 134 ? 57.769 30.164 -113.661 1.00 47.75 134 LEU A C 1
ATOM 984 O O . LEU A 1 134 ? 56.811 30.238 -112.883 1.00 47.75 134 LEU A O 1
ATOM 988 N N . PRO A 1 135 ? 57.699 30.664 -114.910 1.00 47.00 135 PRO A N 1
ATOM 989 C CA . PRO A 1 135 ? 56.481 31.251 -115.446 1.00 47.00 135 PRO A CA 1
ATOM 990 C C . PRO A 1 135 ? 55.448 30.143 -115.676 1.00 47.00 135 PRO A C 1
ATOM 992 O O . PRO A 1 135 ? 55.428 29.461 -116.700 1.00 47.00 135 PRO A O 1
ATOM 995 N N . LEU A 1 136 ? 54.573 29.943 -114.696 1.00 55.16 136 LEU A N 1
ATOM 996 C CA . LEU A 1 136 ? 53.395 29.101 -114.846 1.00 55.16 136 LEU A CA 1
ATOM 997 C C . LEU A 1 136 ? 52.332 29.873 -115.626 1.00 55.16 136 LEU A C 1
ATOM 999 O O . LEU A 1 136 ? 51.880 30.938 -115.205 1.00 55.16 136 LEU A O 1
ATOM 1003 N N . SER A 1 137 ? 51.890 29.313 -116.754 1.00 58.38 137 SER A N 1
ATOM 1004 C CA . SER A 1 137 ? 50.703 29.812 -117.454 1.00 58.38 137 SER A CA 1
ATOM 1005 C C . SER A 1 137 ? 49.529 29.900 -116.474 1.00 58.38 137 SER A C 1
ATOM 1007 O O . SER A 1 137 ? 49.346 28.987 -115.661 1.00 58.38 137 SER A O 1
ATOM 1009 N N . ARG A 1 138 ? 48.713 30.954 -116.581 1.00 58.75 138 ARG A N 1
ATOM 1010 C CA . ARG A 1 138 ? 47.581 31.220 -115.677 1.00 58.75 138 ARG A CA 1
ATOM 1011 C C . ARG A 1 138 ? 46.671 30.000 -115.489 1.00 58.75 138 ARG A C 1
ATOM 1013 O O . ARG A 1 138 ? 46.266 29.730 -114.366 1.00 58.75 138 ARG A O 1
ATOM 1020 N N . GLU A 1 139 ? 46.440 29.236 -116.555 1.00 66.56 139 GLU A N 1
ATOM 1021 C CA . GLU A 1 139 ? 45.650 27.997 -116.540 1.00 66.56 139 GLU A CA 1
ATOM 1022 C C . GLU A 1 139 ? 46.282 26.901 -115.666 1.00 66.56 139 GLU A C 1
ATOM 1024 O O . GLU A 1 139 ? 45.631 26.379 -114.760 1.00 66.56 139 GLU A O 1
ATOM 1029 N N . LYS A 1 140 ? 47.578 26.615 -115.848 1.00 63.62 140 LYS A N 1
ATOM 1030 C CA . LYS A 1 140 ? 48.327 25.648 -115.022 1.00 63.62 140 LYS A CA 1
ATOM 1031 C C . LYS A 1 140 ? 48.411 26.063 -113.554 1.00 63.62 140 LYS A C 1
ATOM 1033 O O . LYS A 1 140 ? 48.307 25.211 -112.679 1.00 63.62 140 LYS A O 1
ATOM 1038 N N . TYR A 1 141 ? 48.539 27.360 -113.268 1.00 67.81 141 TYR A N 1
ATOM 1039 C CA . TYR A 1 141 ? 48.491 27.866 -111.894 1.00 67.81 141 TYR A CA 1
ATOM 1040 C C . TYR A 1 141 ? 47.109 27.661 -111.259 1.00 67.81 141 TYR A C 1
ATOM 1042 O O . TYR A 1 141 ? 47.008 27.166 -110.137 1.00 67.81 141 TYR A O 1
ATOM 1050 N N . THR A 1 142 ? 46.029 27.977 -111.982 1.00 70.81 142 THR A N 1
ATOM 1051 C CA . THR A 1 142 ? 44.665 27.737 -111.488 1.00 70.81 142 THR A CA 1
ATOM 1052 C C . THR A 1 142 ? 44.368 26.253 -111.293 1.00 70.81 142 THR A C 1
ATOM 1054 O O . THR A 1 142 ? 43.714 25.896 -110.315 1.00 70.81 142 THR A O 1
ATOM 1057 N N . GLN A 1 143 ? 44.901 25.388 -112.159 1.00 72.88 143 GLN A N 1
ATOM 1058 C CA . GLN A 1 143 ? 44.765 23.939 -112.049 1.00 72.88 143 GLN A CA 1
ATOM 1059 C C . GLN A 1 143 ? 45.552 23.389 -110.854 1.00 72.88 143 GLN A C 1
ATOM 1061 O O . GLN A 1 143 ? 44.988 22.663 -110.044 1.00 72.88 143 GLN A O 1
ATOM 1066 N N . ALA A 1 144 ? 46.813 23.793 -110.676 1.00 69.62 144 ALA A N 1
ATOM 1067 C CA . ALA A 1 144 ? 47.623 23.397 -109.524 1.00 69.62 144 ALA A CA 1
ATOM 1068 C C . ALA A 1 144 ? 47.010 23.877 -108.199 1.00 69.62 144 ALA A C 1
ATOM 1070 O O . ALA A 1 144 ? 46.938 23.111 -107.241 1.00 69.62 144 ALA A O 1
ATOM 1071 N N . ARG A 1 145 ? 46.489 25.112 -108.152 1.00 73.00 145 ARG A N 1
ATOM 1072 C CA . ARG A 1 145 ? 45.771 25.654 -106.987 1.00 73.00 145 ARG A CA 1
ATOM 1073 C C . ARG A 1 145 ? 44.492 24.871 -106.685 1.00 73.00 145 ARG A C 1
ATOM 1075 O O . ARG A 1 145 ? 44.197 24.628 -105.517 1.00 73.00 145 ARG A O 1
ATOM 1082 N N . ALA A 1 146 ? 43.734 24.480 -107.710 1.00 74.50 146 ALA A N 1
ATOM 1083 C CA . ALA A 1 146 ? 42.544 23.651 -107.540 1.00 74.50 146 ALA A CA 1
ATOM 1084 C C . ALA A 1 146 ? 42.904 22.251 -107.015 1.00 74.50 146 ALA A C 1
ATOM 1086 O O . ALA A 1 146 ? 42.299 21.802 -106.045 1.00 74.50 146 ALA A O 1
ATOM 1087 N N . SER A 1 147 ? 43.930 21.608 -107.578 1.00 73.31 147 SER A N 1
ATOM 1088 C CA . SER A 1 147 ? 44.404 20.290 -107.141 1.00 73.31 147 SER A CA 1
ATOM 1089 C C . SER A 1 147 ? 44.960 20.309 -105.715 1.00 73.31 147 SER A C 1
ATOM 1091 O O . SER A 1 147 ? 44.586 19.463 -104.909 1.00 73.31 147 SER A O 1
ATOM 1093 N N . LEU A 1 148 ? 45.781 21.304 -105.361 1.00 76.75 148 LEU A N 1
ATOM 1094 C CA . LEU A 1 148 ? 46.289 21.482 -103.994 1.00 76.75 148 LEU A CA 1
ATOM 1095 C C . LEU A 1 148 ? 45.154 21.677 -102.989 1.00 76.75 148 LEU A C 1
ATOM 1097 O O . LEU A 1 148 ? 45.200 21.128 -101.893 1.00 76.75 148 LEU A O 1
ATOM 1101 N N . ARG A 1 149 ? 44.113 22.427 -103.366 1.00 78.88 149 ARG A N 1
ATOM 1102 C CA . ARG A 1 149 ? 42.944 22.633 -102.511 1.00 78.88 149 ARG A CA 1
ATOM 1103 C C . ARG A 1 149 ? 42.190 21.331 -102.251 1.00 78.88 149 ARG A C 1
ATOM 1105 O O . ARG A 1 149 ? 41.756 21.127 -101.125 1.00 78.88 149 ARG A O 1
ATOM 1112 N N . VAL A 1 150 ? 42.030 20.479 -103.264 1.00 79.31 150 VAL A N 1
ATOM 1113 C CA . VAL A 1 150 ? 41.383 19.166 -103.106 1.00 79.31 150 VAL A CA 1
ATOM 1114 C C . VAL A 1 150 ? 42.220 18.275 -102.191 1.00 79.31 150 VAL A C 1
ATOM 1116 O O . VAL A 1 150 ? 41.710 17.830 -101.173 1.00 79.31 150 VAL A O 1
ATOM 1119 N N . VAL A 1 151 ? 43.521 18.130 -102.463 1.00 79.25 151 VAL A N 1
ATOM 1120 C CA . VAL A 1 151 ? 44.427 17.298 -101.647 1.00 79.25 151 VAL A CA 1
ATOM 1121 C C . VAL A 1 151 ? 44.485 17.769 -100.191 1.00 79.25 151 VAL A C 1
ATOM 1123 O O . VAL A 1 151 ? 44.504 16.958 -99.270 1.00 79.25 151 VAL A O 1
ATOM 1126 N N . TYR A 1 152 ? 44.486 19.082 -99.963 1.00 78.81 152 TYR A N 1
ATOM 1127 C CA . TYR A 1 152 ? 44.478 19.640 -98.615 1.00 78.81 152 TYR A CA 1
ATOM 1128 C C . TYR A 1 152 ? 43.148 19.408 -97.887 1.00 78.81 152 TYR A C 1
ATOM 1130 O O . TYR A 1 152 ? 43.152 19.069 -96.707 1.00 78.81 152 TYR A O 1
ATOM 1138 N N . LEU A 1 153 ? 42.011 19.567 -98.575 1.00 82.44 153 LEU A N 1
ATOM 1139 C CA . LEU A 1 153 ? 40.698 19.278 -97.994 1.00 82.44 153 LEU A CA 1
ATOM 1140 C C . LEU A 1 153 ? 40.539 17.786 -97.677 1.00 82.44 153 LEU A C 1
ATOM 1142 O O . LEU A 1 153 ? 40.024 17.468 -96.608 1.00 82.44 153 LEU A O 1
ATOM 1146 N N . ASP A 1 154 ? 41.042 16.902 -98.541 1.00 80.31 154 ASP A N 1
ATOM 1147 C CA . ASP A 1 154 ? 41.064 15.456 -98.302 1.00 80.31 154 ASP A CA 1
ATOM 1148 C C . ASP A 1 154 ? 41.932 15.121 -97.079 1.00 80.31 154 ASP A C 1
ATOM 1150 O O . ASP A 1 154 ? 41.515 14.363 -96.205 1.00 80.31 154 ASP A O 1
ATOM 1154 N N . HIS A 1 155 ? 43.110 15.745 -96.950 1.00 83.00 155 HIS A N 1
ATOM 1155 C CA . HIS A 1 155 ? 43.956 15.596 -95.764 1.00 83.00 155 HIS A CA 1
ATOM 1156 C C . HIS A 1 155 ? 43.273 16.113 -94.492 1.00 83.00 155 HIS A C 1
ATOM 1158 O O . HIS A 1 155 ? 43.321 15.438 -93.469 1.00 83.00 155 HIS A O 1
ATOM 1164 N N . LEU A 1 156 ? 42.616 17.278 -94.531 1.00 81.62 156 LEU A N 1
ATOM 1165 C CA . LEU A 1 156 ? 41.860 17.793 -93.384 1.00 81.62 156 LEU A CA 1
ATOM 1166 C C . LEU A 1 156 ? 40.694 16.878 -93.005 1.00 81.62 156 LEU A C 1
ATOM 1168 O O . LEU A 1 156 ? 40.402 16.723 -91.823 1.00 81.62 156 LEU A O 1
ATOM 1172 N N . GLU A 1 157 ? 40.018 16.276 -93.980 1.00 83.56 157 GLU A N 1
ATOM 1173 C CA . GLU A 1 157 ? 38.931 15.334 -93.733 1.00 83.56 157 GLU A CA 1
ATOM 1174 C C . GLU A 1 157 ? 39.434 14.033 -93.097 1.00 83.56 157 GLU A C 1
ATOM 1176 O O . GLU A 1 157 ? 38.823 13.572 -92.129 1.00 83.56 157 GLU A O 1
ATOM 1181 N N . MET A 1 158 ? 40.565 13.498 -93.570 1.00 87.88 158 MET A N 1
ATOM 1182 C CA . MET A 1 158 ? 41.239 12.353 -92.948 1.00 87.88 158 MET A CA 1
ATOM 1183 C C . MET A 1 158 ? 41.724 12.684 -91.535 1.00 87.88 158 MET A C 1
ATOM 1185 O O . MET A 1 158 ? 41.335 12.000 -90.592 1.00 87.88 158 MET A O 1
ATOM 1189 N N . TRP A 1 159 ? 42.480 13.772 -91.367 1.00 86.00 159 TRP A N 1
ATOM 1190 C CA . TRP A 1 159 ? 43.022 14.200 -90.076 1.00 86.00 159 TRP A CA 1
ATOM 1191 C C . TRP A 1 159 ? 41.914 14.474 -89.053 1.00 86.00 159 TRP A C 1
ATOM 1193 O O . TRP A 1 159 ? 41.997 14.049 -87.908 1.00 86.00 159 TRP A O 1
ATOM 1203 N N . ARG A 1 160 ? 40.805 15.096 -89.468 1.00 83.06 160 ARG A N 1
ATOM 1204 C CA . ARG A 1 160 ? 39.620 15.278 -88.613 1.00 83.06 160 ARG A CA 1
ATOM 1205 C C . ARG A 1 160 ? 38.993 13.945 -88.195 1.00 83.06 160 ARG A C 1
ATOM 1207 O O . ARG A 1 160 ? 38.426 13.863 -87.108 1.00 83.06 160 ARG A O 1
ATOM 1214 N N . GLY A 1 161 ? 39.020 12.936 -89.065 1.00 86.88 161 GLY A N 1
ATOM 1215 C CA . GLY A 1 161 ? 38.570 11.582 -88.744 1.00 86.88 161 GLY A CA 1
ATOM 1216 C C . GLY A 1 161 ? 39.491 10.895 -87.736 1.00 86.88 161 GLY A C 1
ATOM 1217 O O . GLY A 1 161 ? 38.998 10.287 -86.790 1.00 86.88 161 GLY A O 1
ATOM 1218 N N . GLU A 1 162 ? 40.804 11.047 -87.908 1.00 88.00 162 GLU A N 1
ATOM 1219 C CA . GLU A 1 162 ? 41.834 10.522 -87.005 1.00 88.00 162 GLU A CA 1
ATOM 1220 C C . GLU A 1 162 ? 41.747 11.170 -85.619 1.00 88.00 162 GLU A C 1
ATOM 1222 O O . GLU A 1 162 ? 41.547 10.454 -84.643 1.00 88.00 162 GLU A O 1
ATOM 1227 N N . VAL A 1 163 ? 41.763 12.507 -85.534 1.00 85.94 163 VAL A N 1
ATOM 1228 C CA . VAL A 1 163 ? 41.659 13.256 -84.265 1.00 85.94 163 VAL A CA 1
ATOM 1229 C C . VAL A 1 163 ? 40.367 12.916 -83.527 1.00 85.94 163 VAL A C 1
ATOM 1231 O O . VAL A 1 163 ? 40.389 12.625 -82.336 1.00 85.94 163 VAL A O 1
ATOM 1234 N N . ARG A 1 164 ? 39.231 12.858 -84.234 1.00 85.12 164 ARG A N 1
ATOM 1235 C CA . ARG A 1 164 ? 37.958 12.446 -83.624 1.00 85.12 164 ARG A CA 1
ATOM 1236 C C . ARG A 1 164 ? 38.006 11.005 -83.120 1.00 85.12 164 ARG A C 1
ATOM 1238 O O . ARG A 1 164 ? 37.478 10.719 -82.053 1.00 85.12 164 ARG A O 1
ATOM 1245 N N . GLY A 1 165 ? 38.610 10.096 -83.884 1.00 89.50 165 GLY A N 1
ATOM 1246 C CA . GLY A 1 165 ? 38.770 8.703 -83.479 1.00 89.50 165 GLY A CA 1
ATOM 1247 C C . GLY A 1 165 ? 39.655 8.554 -82.241 1.00 89.50 165 GLY A C 1
ATOM 1248 O O . GLY A 1 165 ? 39.343 7.754 -81.360 1.00 89.50 165 GLY A O 1
ATOM 1249 N N . GLU A 1 166 ? 40.725 9.343 -82.147 1.00 89.44 166 GLU A N 1
ATOM 1250 C CA . GLU A 1 166 ? 41.610 9.395 -80.982 1.00 89.44 166 GLU A CA 1
ATOM 1251 C C . GLU A 1 166 ? 40.895 9.952 -79.746 1.00 89.44 166 GLU A C 1
ATOM 1253 O O . GLU A 1 166 ? 40.972 9.336 -78.683 1.00 89.44 166 GLU A O 1
ATOM 1258 N N . GLU A 1 167 ? 40.132 11.036 -79.890 1.00 87.19 167 GLU A N 1
ATOM 1259 C CA . GLU A 1 167 ? 39.333 11.622 -78.807 1.00 87.19 167 GLU A CA 1
ATOM 1260 C C . GLU A 1 167 ? 38.219 10.692 -78.330 1.00 87.19 167 GLU A C 1
ATOM 1262 O O . GLU A 1 167 ? 38.027 10.517 -77.129 1.00 87.19 167 GLU A O 1
ATOM 1267 N N . GLU A 1 168 ? 37.493 10.051 -79.249 1.00 89.12 168 GLU A N 1
ATOM 1268 C CA . GLU A 1 168 ? 36.470 9.064 -78.899 1.00 89.12 168 GLU A CA 1
ATOM 1269 C C . GLU A 1 168 ? 37.081 7.858 -78.177 1.00 89.12 168 GLU A C 1
ATOM 1271 O O . GLU A 1 168 ? 36.463 7.313 -77.259 1.00 89.12 168 GLU A O 1
ATOM 1276 N N . ARG A 1 169 ? 38.291 7.436 -78.566 1.00 91.62 169 ARG A N 1
ATOM 1277 C CA . ARG A 1 169 ? 39.026 6.369 -77.881 1.00 91.62 169 ARG A CA 1
ATOM 1278 C C . ARG A 1 169 ? 39.431 6.802 -76.472 1.00 91.62 169 ARG A C 1
ATOM 1280 O O . ARG A 1 169 ? 39.145 6.070 -75.530 1.00 91.62 169 ARG A O 1
ATOM 1287 N N . GLU A 1 170 ? 40.028 7.983 -76.313 1.00 88.38 170 GLU A N 1
ATOM 1288 C CA . GLU A 1 170 ? 40.429 8.511 -75.001 1.00 88.38 170 GLU A CA 1
ATOM 1289 C C . GLU A 1 170 ? 39.217 8.722 -74.077 1.00 88.38 170 GLU A C 1
ATOM 1291 O O . GLU A 1 170 ? 39.262 8.379 -72.895 1.00 88.38 170 GLU A O 1
ATOM 1296 N N . ALA A 1 171 ? 38.102 9.229 -74.608 1.00 89.56 171 ALA A N 1
ATOM 1297 C CA . ALA A 1 171 ? 36.864 9.405 -73.854 1.00 89.56 171 ALA A CA 1
ATOM 1298 C C . ALA A 1 171 ? 36.293 8.065 -73.367 1.00 89.56 171 ALA A C 1
ATOM 1300 O O . ALA A 1 171 ? 35.863 7.970 -72.218 1.00 89.56 171 ALA A O 1
ATOM 1301 N N . ARG A 1 172 ? 36.321 7.019 -74.206 1.00 91.94 172 ARG A N 1
ATOM 1302 C CA . ARG A 1 172 ? 35.907 5.664 -73.803 1.00 91.94 172 ARG A CA 1
ATOM 1303 C C . ARG A 1 172 ? 36.828 5.075 -72.742 1.00 91.94 172 ARG A C 1
ATOM 1305 O O . ARG A 1 172 ? 36.326 4.504 -71.782 1.00 91.94 172 ARG A O 1
ATOM 1312 N N . GLU A 1 173 ? 38.141 5.245 -72.879 1.00 93.31 173 GLU A N 1
ATOM 1313 C CA . GLU A 1 173 ? 39.114 4.787 -71.879 1.00 93.31 173 GLU A CA 1
ATOM 1314 C C . GLU A 1 173 ? 38.872 5.458 -70.520 1.00 93.31 173 GLU A C 1
ATOM 1316 O O . GLU A 1 173 ? 38.787 4.771 -69.503 1.00 93.31 173 GLU A O 1
ATOM 1321 N N . LYS A 1 174 ? 38.638 6.776 -70.503 1.00 91.19 174 LYS A N 1
ATOM 1322 C CA . LYS A 1 174 ? 38.261 7.517 -69.288 1.00 91.19 174 LYS A CA 1
ATOM 1323 C C . LYS A 1 174 ? 36.906 7.087 -68.723 1.00 91.19 174 LYS A C 1
ATOM 1325 O O . LYS A 1 174 ? 36.739 7.042 -67.505 1.00 91.19 174 LYS A O 1
ATOM 1330 N N . GLU A 1 175 ? 35.927 6.764 -69.572 1.00 91.69 175 GLU A N 1
ATOM 1331 C CA . GLU A 1 175 ? 34.631 6.245 -69.117 1.00 91.69 175 GLU A CA 1
ATOM 1332 C C . GLU A 1 175 ? 34.786 4.870 -68.450 1.00 91.69 175 GLU A C 1
ATOM 1334 O O . GLU A 1 175 ? 34.208 4.627 -67.388 1.00 91.69 175 GLU A O 1
ATOM 1339 N N . GLU A 1 176 ? 35.568 3.974 -69.051 1.00 93.19 176 GLU A N 1
ATOM 1340 C CA . GLU A 1 176 ? 35.847 2.646 -68.505 1.00 93.19 176 GLU A CA 1
ATOM 1341 C C . GLU A 1 176 ? 36.644 2.726 -67.199 1.00 93.19 176 GLU A C 1
ATOM 1343 O O . GLU A 1 176 ? 36.300 2.028 -66.242 1.00 93.19 176 GLU A O 1
ATOM 1348 N N . GLU A 1 177 ? 37.629 3.624 -67.108 1.00 93.62 177 GLU A N 1
ATOM 1349 C CA . GLU A 1 177 ? 38.365 3.909 -65.872 1.00 93.62 177 GLU A CA 1
ATOM 1350 C C . GLU A 1 177 ? 37.422 4.410 -64.768 1.00 93.62 177 GLU A C 1
ATOM 1352 O O . GLU A 1 177 ? 37.363 3.825 -63.683 1.00 93.62 177 GLU A O 1
ATOM 1357 N N . ALA A 1 178 ? 36.595 5.421 -65.056 1.00 89.88 178 ALA A N 1
ATOM 1358 C CA . ALA A 1 178 ? 35.630 5.963 -64.099 1.00 89.88 178 ALA A CA 1
ATOM 1359 C C . ALA A 1 178 ? 34.589 4.919 -63.660 1.00 89.88 178 ALA A C 1
ATOM 1361 O O . ALA A 1 178 ? 34.185 4.874 -62.490 1.00 89.88 178 ALA A O 1
ATOM 1362 N N . ARG A 1 179 ? 34.154 4.049 -64.579 1.00 94.06 179 ARG A N 1
ATOM 1363 C CA . ARG A 1 179 ? 33.245 2.936 -64.278 1.00 94.06 179 ARG A CA 1
ATOM 1364 C C . ARG A 1 179 ? 33.923 1.898 -63.383 1.00 94.06 179 ARG A C 1
ATOM 1366 O O . ARG A 1 179 ? 33.321 1.479 -62.395 1.00 94.06 179 ARG A O 1
ATOM 1373 N N . GLY A 1 180 ? 35.170 1.536 -63.681 1.00 94.12 180 GLY A N 1
ATOM 1374 C CA . GLY A 1 180 ? 35.979 0.633 -62.864 1.00 94.12 180 GLY A CA 1
ATOM 1375 C C . GLY A 1 180 ? 36.210 1.170 -61.449 1.00 94.12 180 GLY A C 1
ATOM 1376 O O . GLY A 1 180 ? 36.031 0.438 -60.471 1.00 94.12 180 GLY A O 1
ATOM 1377 N N . GLU A 1 181 ? 36.515 2.464 -61.311 1.00 93.19 181 GLU A N 1
ATOM 1378 C CA . GLU A 1 181 ? 36.623 3.124 -60.007 1.00 93.19 181 GLU A CA 1
ATOM 1379 C C . GLU A 1 181 ? 35.315 3.063 -59.210 1.00 93.19 181 GLU A C 1
ATOM 1381 O O . GLU A 1 181 ? 35.328 2.786 -58.004 1.00 93.19 181 GLU A O 1
ATOM 1386 N N . LEU A 1 182 ? 34.178 3.330 -59.858 1.00 90.31 182 LEU A N 1
ATOM 1387 C CA . LEU A 1 182 ? 32.872 3.296 -59.205 1.00 90.31 182 LEU A CA 1
ATOM 1388 C C . LEU A 1 182 ? 32.542 1.890 -58.697 1.00 90.31 182 LEU A C 1
ATOM 1390 O O . LEU A 1 182 ? 32.142 1.737 -57.538 1.00 90.31 182 LEU A O 1
ATOM 1394 N N . ASP A 1 183 ? 32.737 0.873 -59.533 1.00 93.12 183 ASP A N 1
ATOM 1395 C CA . ASP A 1 183 ? 32.487 -0.519 -59.165 1.00 93.12 183 ASP A CA 1
ATOM 1396 C C . ASP A 1 183 ? 33.382 -0.956 -58.001 1.00 93.12 183 ASP A C 1
ATOM 1398 O O . ASP A 1 183 ? 32.900 -1.579 -57.047 1.00 93.12 183 ASP A O 1
ATOM 1402 N N . LEU A 1 184 ? 34.655 -0.546 -58.000 1.00 91.25 184 LEU A N 1
ATOM 1403 C CA . LEU A 1 184 ? 35.565 -0.790 -56.884 1.00 91.25 184 LEU A CA 1
ATOM 1404 C C . LEU A 1 184 ? 35.080 -0.107 -55.597 1.00 91.25 184 LEU A C 1
ATOM 1406 O O . LEU A 1 184 ? 35.009 -0.754 -54.549 1.00 91.25 184 LEU A O 1
ATOM 1410 N N . ARG A 1 185 ? 34.687 1.174 -55.645 1.00 88.38 185 ARG A N 1
ATOM 1411 C CA . ARG A 1 185 ? 34.153 1.896 -54.471 1.00 88.38 185 ARG A CA 1
ATOM 1412 C C . ARG A 1 185 ? 32.888 1.229 -53.932 1.00 88.38 185 ARG A C 1
ATOM 1414 O O . ARG A 1 185 ? 32.753 1.055 -52.719 1.00 88.38 185 ARG A O 1
ATOM 1421 N N . MET A 1 186 ? 31.985 0.797 -54.809 1.00 84.88 186 MET A N 1
ATOM 1422 C CA . MET A 1 186 ? 30.778 0.064 -54.422 1.00 84.88 186 MET A CA 1
ATOM 1423 C C . MET A 1 186 ? 31.114 -1.284 -53.780 1.00 84.88 186 MET A C 1
ATOM 1425 O O . MET A 1 186 ? 30.552 -1.621 -52.734 1.00 84.88 186 MET A O 1
ATOM 1429 N N . HIS A 1 187 ? 32.070 -2.028 -54.343 1.00 87.50 187 HIS A N 1
ATOM 1430 C CA . HIS A 1 187 ? 32.549 -3.286 -53.775 1.00 87.50 187 HIS A CA 1
ATOM 1431 C C . HIS A 1 187 ? 33.155 -3.084 -52.377 1.00 87.50 187 HIS A C 1
ATOM 1433 O O . HIS A 1 187 ? 32.785 -3.796 -51.443 1.00 87.50 187 HIS A O 1
ATOM 1439 N N . LEU A 1 188 ? 34.001 -2.065 -52.193 1.00 86.38 188 LEU A N 1
ATOM 1440 C CA . LEU A 1 188 ? 34.624 -1.726 -50.906 1.00 86.38 188 LEU A CA 1
ATOM 1441 C C . LEU A 1 188 ? 33.610 -1.254 -49.849 1.00 86.38 188 LEU A C 1
ATOM 1443 O O . LEU A 1 188 ? 33.799 -1.486 -48.651 1.00 86.38 188 LEU A O 1
ATOM 1447 N N . HIS A 1 189 ? 32.517 -0.604 -50.257 1.00 86.81 189 HIS A N 1
ATOM 1448 C CA . HIS A 1 189 ? 31.462 -0.159 -49.342 1.00 86.81 189 HIS A CA 1
ATOM 1449 C C . HIS A 1 189 ? 30.420 -1.236 -49.020 1.00 86.81 189 HIS A C 1
ATOM 1451 O O . HIS A 1 189 ? 29.781 -1.157 -47.966 1.00 86.81 189 HIS A O 1
ATOM 1457 N N . ARG A 1 190 ? 30.274 -2.273 -49.851 1.00 83.12 190 ARG A N 1
ATOM 1458 C CA . ARG A 1 190 ? 29.293 -3.354 -49.655 1.00 83.12 190 ARG A CA 1
ATOM 1459 C C . ARG A 1 190 ? 29.385 -4.031 -48.273 1.00 83.12 190 ARG A C 1
ATOM 1461 O O . ARG A 1 190 ? 28.344 -4.176 -47.626 1.00 83.12 190 ARG A O 1
ATOM 1468 N N . PRO A 1 191 ? 30.578 -4.361 -47.729 1.00 88.69 191 PRO A N 1
ATOM 1469 C CA . PRO A 1 191 ? 30.692 -4.900 -46.373 1.00 88.69 191 PRO A CA 1
ATOM 1470 C C . PRO A 1 191 ? 30.202 -3.934 -45.288 1.00 88.69 191 PRO A C 1
ATOM 1472 O O . PRO A 1 191 ? 29.680 -4.383 -44.268 1.00 88.69 191 PRO A O 1
ATOM 1475 N N . ARG A 1 192 ? 30.327 -2.611 -45.489 1.00 88.00 192 ARG A N 1
ATOM 1476 C CA . ARG A 1 192 ? 29.867 -1.609 -44.511 1.00 88.00 192 ARG A CA 1
ATOM 1477 C C . ARG A 1 192 ? 28.354 -1.655 -44.348 1.00 88.00 192 ARG A C 1
ATOM 1479 O O . ARG A 1 192 ? 27.880 -1.614 -43.220 1.00 88.00 192 ARG A O 1
ATOM 1486 N N . GLN A 1 193 ? 27.605 -1.806 -45.440 1.00 84.69 193 GLN A N 1
ATOM 1487 C CA . GLN A 1 193 ? 26.148 -1.947 -45.378 1.00 84.69 193 GLN A CA 1
ATOM 1488 C C . GLN A 1 193 ? 25.742 -3.190 -44.575 1.00 84.69 193 GLN A C 1
ATOM 1490 O O . GLN A 1 193 ? 24.886 -3.102 -43.695 1.00 84.69 193 GLN A O 1
ATOM 1495 N N . SER A 1 194 ? 26.394 -4.330 -44.831 1.00 85.19 194 SER A N 1
ATOM 1496 C CA . SER A 1 194 ? 26.128 -5.566 -44.088 1.00 85.19 194 SER A CA 1
ATOM 1497 C C . SER A 1 194 ? 26.451 -5.426 -42.598 1.00 85.19 194 SER A C 1
ATOM 1499 O O . SER A 1 194 ? 25.679 -5.908 -41.771 1.00 85.19 194 SER A O 1
ATOM 1501 N N . ARG A 1 195 ? 27.561 -4.760 -42.248 1.00 89.19 195 ARG A N 1
ATOM 1502 C CA . ARG A 1 195 ? 27.939 -4.482 -40.852 1.00 89.19 195 ARG A CA 1
ATOM 1503 C C . ARG A 1 195 ? 26.952 -3.536 -40.176 1.00 89.19 195 ARG A C 1
ATOM 1505 O O . ARG A 1 195 ? 26.504 -3.826 -39.080 1.00 89.19 195 ARG A O 1
ATOM 1512 N N . ILE A 1 196 ? 26.529 -2.460 -40.839 1.00 89.75 196 ILE A N 1
ATOM 1513 C CA . ILE A 1 196 ? 25.515 -1.542 -40.293 1.00 89.75 196 ILE A CA 1
ATOM 1514 C C . ILE A 1 196 ? 24.207 -2.292 -40.018 1.00 89.75 196 ILE A C 1
ATOM 1516 O O . ILE A 1 196 ? 23.614 -2.129 -38.957 1.00 89.75 196 ILE A O 1
ATOM 1520 N N . SER A 1 197 ? 23.757 -3.142 -40.942 1.00 87.88 197 SER A N 1
ATOM 1521 C CA . SER A 1 197 ? 22.516 -3.888 -40.733 1.00 87.88 197 SER A CA 1
ATOM 1522 C C . SER A 1 197 ? 22.629 -4.895 -39.586 1.00 87.88 197 SER A C 1
ATOM 1524 O O . SER A 1 197 ? 21.769 -4.938 -38.710 1.00 87.88 197 SER A O 1
ATOM 1526 N N . ARG A 1 198 ? 23.697 -5.693 -39.541 1.00 89.94 198 ARG A N 1
ATOM 1527 C CA . ARG A 1 198 ? 23.826 -6.740 -38.525 1.00 89.94 198 ARG A CA 1
ATOM 1528 C C . ARG A 1 198 ? 24.280 -6.203 -37.171 1.00 89.94 198 ARG A C 1
ATOM 1530 O O . ARG A 1 198 ? 23.673 -6.534 -36.164 1.00 89.94 198 ARG A O 1
ATOM 1537 N N . ASP A 1 199 ? 25.322 -5.391 -37.157 1.00 91.38 199 ASP A N 1
ATOM 1538 C CA . ASP A 1 199 ? 26.048 -5.046 -35.938 1.00 91.38 199 ASP A CA 1
ATOM 1539 C C . ASP A 1 199 ? 25.481 -3.769 -35.291 1.00 91.38 199 ASP A C 1
ATOM 1541 O O . ASP A 1 199 ? 25.638 -3.573 -34.094 1.00 91.38 199 ASP A O 1
ATOM 1545 N N . ILE A 1 200 ? 24.771 -2.924 -36.056 1.00 90.31 200 ILE A N 1
ATOM 1546 C CA . ILE A 1 200 ? 24.109 -1.720 -35.526 1.00 90.31 200 ILE A CA 1
ATOM 1547 C C . ILE A 1 200 ? 22.595 -1.918 -35.461 1.00 90.31 200 ILE A C 1
ATOM 1549 O O . ILE A 1 200 ? 22.020 -1.827 -34.383 1.00 90.31 200 ILE A O 1
ATOM 1553 N N . GLN A 1 201 ? 21.922 -2.201 -36.585 1.00 92.38 201 GLN A N 1
ATOM 1554 C CA . GLN A 1 201 ? 20.451 -2.229 -36.596 1.00 92.38 201 GLN A CA 1
ATOM 1555 C C . GLN A 1 201 ? 19.877 -3.384 -35.770 1.00 92.38 201 GLN A C 1
ATOM 1557 O O . GLN A 1 201 ? 18.952 -3.149 -34.997 1.00 92.38 201 GLN A O 1
ATOM 1562 N N . ARG A 1 202 ?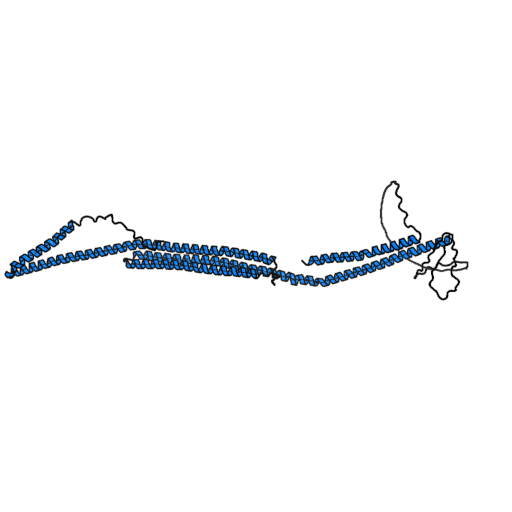 20.400 -4.615 -35.898 1.00 94.06 202 ARG A N 1
ATOM 1563 C CA . ARG A 1 202 ? 19.879 -5.752 -35.109 1.00 94.06 202 ARG A CA 1
ATOM 1564 C C . ARG A 1 202 ? 20.185 -5.606 -33.624 1.00 94.06 202 ARG A C 1
ATOM 1566 O O . ARG A 1 202 ? 19.302 -5.862 -32.814 1.00 94.06 202 ARG A O 1
ATOM 1573 N N . VAL A 1 203 ? 21.397 -5.168 -33.280 1.00 93.94 203 VAL A N 1
ATOM 1574 C CA . VAL A 1 203 ? 21.778 -4.904 -31.884 1.00 93.94 203 VAL A CA 1
ATOM 1575 C C . VAL A 1 203 ? 20.867 -3.831 -31.298 1.00 93.94 203 VAL A C 1
ATOM 1577 O O . VAL A 1 203 ? 20.237 -4.064 -30.272 1.00 93.94 203 VAL A O 1
ATOM 1580 N N . ARG A 1 204 ? 20.677 -2.712 -32.010 1.00 93.06 204 ARG A N 1
ATOM 1581 C CA . ARG A 1 204 ? 19.781 -1.646 -31.560 1.00 93.06 204 ARG A CA 1
ATOM 1582 C C . ARG A 1 204 ? 18.333 -2.114 -31.437 1.00 93.06 204 ARG A C 1
ATOM 1584 O O . ARG A 1 204 ? 17.664 -1.742 -30.485 1.00 93.06 204 ARG A O 1
ATOM 1591 N N . ALA A 1 205 ? 17.834 -2.932 -32.362 1.00 94.31 205 ALA A N 1
ATOM 1592 C CA . ALA A 1 205 ? 16.483 -3.482 -32.267 1.00 94.31 205 ALA A CA 1
ATOM 1593 C C . ALA A 1 205 ? 16.301 -4.344 -31.004 1.00 94.31 205 ALA A C 1
ATOM 1595 O O . ALA A 1 205 ? 15.310 -4.171 -30.295 1.00 94.31 205 ALA A O 1
ATOM 1596 N N . ALA A 1 206 ? 17.277 -5.202 -30.691 1.00 95.69 206 ALA A N 1
ATOM 1597 C CA . ALA A 1 206 ? 17.269 -6.016 -29.477 1.00 95.69 206 ALA A CA 1
ATOM 1598 C C . ALA A 1 206 ? 17.374 -5.162 -28.198 1.00 95.69 206 ALA A C 1
ATOM 1600 O O . ALA A 1 206 ? 16.677 -5.426 -27.221 1.00 95.69 206 ALA A O 1
ATOM 1601 N N . GLU A 1 207 ? 18.192 -4.103 -28.202 1.00 95.00 207 GLU A N 1
ATOM 1602 C CA . GLU A 1 207 ? 18.266 -3.140 -27.093 1.00 95.00 207 GLU A CA 1
ATOM 1603 C C . GLU A 1 207 ? 16.917 -2.458 -26.834 1.00 95.00 207 GLU A C 1
ATOM 1605 O O . GLU A 1 207 ? 16.464 -2.405 -25.691 1.00 95.00 207 GLU A O 1
ATOM 1610 N N . LEU A 1 208 ? 16.248 -1.972 -27.887 1.00 94.88 208 LEU A N 1
ATOM 1611 C CA . LEU A 1 208 ? 14.939 -1.316 -27.778 1.00 94.88 208 LEU A CA 1
ATOM 1612 C C . LEU A 1 208 ? 13.876 -2.259 -27.196 1.00 94.88 208 LEU A C 1
ATOM 1614 O O . LEU A 1 208 ? 13.026 -1.838 -26.407 1.00 94.88 208 LEU A O 1
ATOM 1618 N N . GLU A 1 209 ? 13.907 -3.534 -27.578 1.00 96.19 209 GLU A N 1
ATOM 1619 C CA . GLU A 1 209 ? 13.030 -4.557 -27.010 1.00 96.19 209 GLU A CA 1
ATOM 1620 C C . GLU A 1 209 ? 13.341 -4.791 -25.527 1.00 96.19 209 GLU A C 1
ATOM 1622 O O . GLU A 1 209 ? 12.444 -4.702 -24.686 1.00 96.19 209 GLU A O 1
ATOM 1627 N N . ALA A 1 210 ? 14.620 -4.938 -25.172 1.00 96.31 210 ALA A N 1
ATOM 1628 C CA . ALA A 1 210 ? 15.050 -5.083 -23.785 1.00 96.31 210 ALA A CA 1
ATOM 1629 C C . ALA A 1 210 ? 14.650 -3.877 -22.912 1.00 96.31 210 ALA A C 1
ATOM 1631 O O . ALA A 1 210 ? 14.231 -4.053 -21.763 1.00 96.31 210 ALA A O 1
ATOM 1632 N N . HIS A 1 211 ? 14.724 -2.652 -23.441 1.00 96.19 211 HIS A N 1
ATOM 1633 C CA . HIS A 1 211 ? 14.259 -1.442 -22.759 1.00 96.19 211 HIS A CA 1
ATOM 1634 C C . HIS A 1 211 ? 12.755 -1.489 -22.483 1.00 96.19 211 HIS A C 1
ATOM 1636 O O . HIS A 1 211 ? 12.327 -1.270 -21.343 1.00 96.19 211 HIS A O 1
ATOM 1642 N N . ARG A 1 212 ? 11.951 -1.828 -23.501 1.00 95.81 212 ARG A N 1
ATOM 1643 C CA . ARG A 1 212 ? 10.490 -1.984 -23.388 1.00 95.81 212 ARG A CA 1
ATOM 1644 C C . ARG A 1 212 ? 10.110 -3.063 -22.379 1.00 95.81 212 ARG A C 1
ATOM 1646 O O . ARG A 1 212 ? 9.192 -2.865 -21.580 1.00 95.81 212 ARG A O 1
ATOM 1653 N N . ASP A 1 213 ? 10.842 -4.165 -22.359 1.00 97.00 213 ASP A N 1
ATOM 1654 C CA . ASP A 1 213 ? 10.633 -5.241 -21.398 1.00 97.00 213 ASP A CA 1
ATOM 1655 C C . ASP A 1 213 ? 11.000 -4.829 -19.982 1.00 97.00 213 ASP A C 1
ATOM 1657 O O . ASP A 1 213 ? 10.295 -5.174 -19.030 1.00 97.00 213 ASP A O 1
ATOM 1661 N N . ARG A 1 214 ? 12.077 -4.060 -19.813 1.00 95.94 214 ARG A N 1
ATOM 1662 C CA . ARG A 1 214 ? 12.504 -3.556 -18.507 1.00 95.94 214 ARG A CA 1
ATOM 1663 C C . ARG A 1 214 ? 11.444 -2.636 -17.895 1.00 95.94 214 ARG A C 1
ATOM 1665 O O . ARG A 1 214 ? 11.028 -2.881 -16.762 1.00 95.94 214 ARG A O 1
ATOM 1672 N N . ILE A 1 215 ? 10.942 -1.646 -18.642 1.00 96.12 215 ILE A N 1
ATOM 1673 C CA . ILE A 1 215 ? 9.837 -0.785 -18.175 1.00 96.12 215 ILE A CA 1
ATOM 1674 C C . ILE A 1 215 ? 8.540 -1.583 -17.996 1.00 96.12 215 ILE A C 1
ATOM 1676 O O . ILE A 1 215 ? 7.782 -1.338 -17.060 1.00 96.12 215 ILE A O 1
ATOM 1680 N N . GLY A 1 216 ? 8.277 -2.559 -18.869 1.00 96.62 216 GLY A N 1
ATOM 1681 C CA . GLY A 1 216 ? 7.106 -3.426 -18.789 1.00 96.62 216 GLY A CA 1
ATOM 1682 C C . GLY A 1 216 ? 7.089 -4.250 -17.504 1.00 96.62 216 GLY A C 1
ATOM 1683 O O . GLY A 1 216 ? 6.068 -4.283 -16.819 1.00 96.62 216 GLY A O 1
ATOM 1684 N N . ARG A 1 217 ? 8.222 -4.866 -17.145 1.00 96.88 217 ARG A N 1
ATOM 1685 C CA . ARG A 1 217 ? 8.397 -5.607 -15.889 1.00 96.88 217 ARG A CA 1
ATOM 1686 C C . ARG A 1 217 ? 8.236 -4.700 -14.677 1.00 96.88 217 ARG A C 1
ATOM 1688 O O . ARG A 1 217 ? 7.458 -5.041 -13.795 1.00 96.88 217 ARG A O 1
ATOM 1695 N N . HIS A 1 218 ? 8.891 -3.539 -14.670 1.00 96.81 218 HIS A N 1
ATOM 1696 C CA . HIS A 1 218 ? 8.758 -2.579 -13.573 1.00 96.81 218 HIS A CA 1
ATOM 1697 C C . HIS A 1 218 ? 7.301 -2.123 -13.391 1.00 96.81 218 HIS A C 1
ATOM 1699 O O . HIS A 1 218 ? 6.760 -2.186 -12.293 1.00 96.81 218 HIS A O 1
ATOM 1705 N N . ALA A 1 219 ? 6.615 -1.766 -14.481 1.00 95.75 219 ALA A N 1
ATOM 1706 C CA . ALA A 1 219 ? 5.217 -1.347 -14.432 1.00 95.75 219 ALA A CA 1
ATOM 1707 C C . ALA A 1 219 ? 4.271 -2.449 -13.929 1.00 95.75 219 ALA A C 1
ATOM 1709 O O . ALA A 1 219 ? 3.318 -2.147 -13.214 1.00 95.75 219 ALA A O 1
ATOM 1710 N N . ARG A 1 220 ? 4.514 -3.713 -14.305 1.00 96.56 220 ARG A N 1
ATOM 1711 C CA . ARG A 1 220 ? 3.746 -4.858 -13.794 1.00 96.56 220 ARG A CA 1
ATOM 1712 C C . ARG A 1 220 ? 4.005 -5.098 -12.310 1.00 96.56 220 ARG A C 1
ATOM 1714 O O . ARG A 1 220 ? 3.043 -5.314 -11.587 1.00 96.56 220 ARG A O 1
ATOM 1721 N N . ALA A 1 221 ? 5.258 -5.006 -11.865 1.00 95.88 221 ALA A N 1
ATOM 1722 C CA . ALA A 1 221 ? 5.609 -5.137 -10.452 1.00 95.88 221 ALA A CA 1
ATOM 1723 C C . ALA A 1 221 ? 4.901 -4.067 -9.606 1.00 95.88 221 ALA A C 1
ATOM 1725 O O . ALA A 1 221 ? 4.180 -4.404 -8.677 1.00 95.88 221 ALA A O 1
ATOM 1726 N N . VAL A 1 222 ? 4.981 -2.792 -10.009 1.00 95.25 222 VAL A N 1
ATOM 1727 C CA . VAL A 1 222 ? 4.270 -1.696 -9.325 1.00 95.25 222 VAL A CA 1
ATOM 1728 C C . VAL A 1 222 ? 2.753 -1.921 -9.320 1.00 95.25 222 VAL A C 1
ATOM 1730 O O . VAL A 1 222 ? 2.094 -1.668 -8.318 1.00 95.25 222 VAL A O 1
ATOM 1733 N N . ALA A 1 223 ? 2.174 -2.407 -10.421 1.00 94.12 223 ALA A N 1
ATOM 1734 C CA . ALA A 1 223 ? 0.744 -2.709 -10.473 1.00 94.12 223 ALA A CA 1
ATOM 1735 C C . ALA A 1 223 ? 0.340 -3.869 -9.542 1.00 94.12 223 ALA A C 1
ATOM 1737 O O . ALA A 1 223 ? -0.727 -3.795 -8.935 1.00 94.12 223 ALA A O 1
ATOM 1738 N N . SER A 1 224 ? 1.180 -4.902 -9.420 1.00 95.69 224 SER A N 1
ATOM 1739 C CA . SER A 1 224 ? 0.981 -6.016 -8.483 1.00 95.69 224 SER A CA 1
ATOM 1740 C C . SER A 1 224 ? 0.985 -5.517 -7.045 1.00 95.69 224 SER A C 1
ATOM 1742 O O . SER A 1 224 ? 0.024 -5.730 -6.318 1.00 95.69 224 SER A O 1
ATOM 1744 N N . GLU A 1 225 ? 1.996 -4.735 -6.677 1.00 95.12 225 GLU A N 1
ATOM 1745 C CA . GLU A 1 225 ? 2.136 -4.164 -5.335 1.00 95.12 225 GLU A CA 1
ATOM 1746 C C . GLU A 1 225 ? 0.979 -3.219 -4.976 1.00 95.12 225 GLU A C 1
ATOM 1748 O O . GLU A 1 225 ? 0.462 -3.230 -3.862 1.00 95.12 225 GLU A O 1
ATOM 1753 N N . ILE A 1 226 ? 0.478 -2.441 -5.943 1.00 93.31 226 ILE A N 1
ATOM 1754 C CA . ILE A 1 226 ? -0.746 -1.643 -5.768 1.00 93.31 226 ILE A CA 1
ATOM 1755 C C . ILE A 1 226 ? -1.958 -2.540 -5.464 1.00 93.31 226 ILE A C 1
ATOM 1757 O O . ILE A 1 226 ? -2.812 -2.168 -4.654 1.00 93.31 226 ILE A O 1
ATOM 1761 N N . SER A 1 227 ? -2.064 -3.699 -6.117 1.00 94.94 227 SER A N 1
ATOM 1762 C CA . SER A 1 227 ? -3.122 -4.675 -5.843 1.00 94.94 227 SER A CA 1
ATOM 1763 C C . SER A 1 227 ? -2.966 -5.294 -4.455 1.00 94.94 227 SER A C 1
ATOM 1765 O O . SER A 1 227 ? -3.958 -5.446 -3.745 1.00 94.94 227 SER A O 1
ATOM 1767 N N . GLU A 1 228 ? -1.739 -5.593 -4.034 1.00 95.19 228 GLU A N 1
ATOM 1768 C CA . GLU A 1 228 ? -1.443 -6.118 -2.699 1.00 95.19 228 GLU A CA 1
ATOM 1769 C C . GLU A 1 228 ? -1.768 -5.106 -1.600 1.00 95.19 228 GLU A C 1
ATOM 1771 O O . GLU A 1 228 ? -2.402 -5.460 -0.610 1.00 95.19 228 GLU A O 1
ATOM 1776 N N . VAL A 1 229 ? -1.442 -3.825 -1.792 1.00 94.12 229 VAL A N 1
ATOM 1777 C CA . VAL A 1 229 ? -1.836 -2.742 -0.875 1.00 94.12 229 VAL A CA 1
ATOM 1778 C C . VAL A 1 229 ? -3.356 -2.700 -0.689 1.00 94.12 229 VAL A C 1
ATOM 1780 O O . VAL A 1 229 ? -3.830 -2.586 0.441 1.00 94.12 229 VAL A O 1
ATOM 1783 N N . ARG A 1 230 ? -4.130 -2.830 -1.775 1.00 94.38 230 ARG A N 1
ATOM 1784 C CA . ARG A 1 230 ? -5.600 -2.898 -1.700 1.00 94.38 230 ARG A CA 1
ATOM 1785 C C . ARG A 1 230 ? -6.072 -4.146 -0.960 1.00 94.38 230 ARG A C 1
ATOM 1787 O O . ARG A 1 230 ? -6.947 -4.039 -0.105 1.00 94.38 230 ARG A O 1
ATOM 1794 N N . ALA A 1 231 ? -5.485 -5.300 -1.271 1.00 94.81 231 ALA A N 1
ATOM 1795 C CA . ALA A 1 231 ? -5.826 -6.566 -0.636 1.00 94.81 231 ALA A CA 1
ATOM 1796 C C . ALA A 1 231 ? -5.570 -6.523 0.876 1.00 94.81 231 ALA A C 1
ATOM 1798 O O . ALA A 1 231 ? -6.456 -6.889 1.638 1.00 94.81 231 ALA A O 1
ATOM 1799 N N . ARG A 1 232 ? -4.425 -5.980 1.315 1.00 93.38 232 ARG A N 1
ATOM 1800 C CA . ARG A 1 232 ? -4.100 -5.803 2.741 1.00 93.38 232 ARG A CA 1
ATOM 1801 C C . ARG A 1 232 ? -5.144 -4.966 3.479 1.00 93.38 232 ARG A C 1
ATOM 1803 O O . ARG A 1 232 ? -5.541 -5.323 4.586 1.00 93.38 232 ARG A O 1
ATOM 1810 N N . GLY A 1 233 ? -5.620 -3.884 2.857 1.00 91.75 233 GLY A N 1
ATOM 1811 C CA . GLY A 1 233 ? -6.716 -3.078 3.401 1.00 91.75 233 GLY A CA 1
ATOM 1812 C C . GLY A 1 233 ? -8.015 -3.877 3.564 1.00 91.75 233 GLY A C 1
ATOM 1813 O O . GLY A 1 233 ? -8.653 -3.791 4.610 1.00 91.75 233 GLY A O 1
ATOM 1814 N N . GLY A 1 234 ? -8.369 -4.698 2.570 1.00 92.62 234 GLY A N 1
ATOM 1815 C CA . GLY A 1 234 ? -9.527 -5.599 2.636 1.00 92.62 234 GLY A CA 1
ATOM 1816 C C . GLY A 1 234 ? -9.398 -6.647 3.743 1.00 92.62 234 GLY A C 1
ATOM 1817 O O . GLY A 1 234 ? -10.252 -6.719 4.619 1.00 92.62 234 GLY A O 1
ATOM 1818 N N . THR A 1 235 ? -8.276 -7.371 3.788 1.00 93.50 235 THR A N 1
ATOM 1819 C CA . THR A 1 235 ? -8.028 -8.406 4.808 1.00 93.50 235 THR A CA 1
ATOM 1820 C C . THR A 1 235 ? -8.036 -7.855 6.232 1.00 93.50 235 THR A C 1
ATOM 1822 O O . THR A 1 235 ? -8.423 -8.555 7.164 1.00 93.50 235 THR A O 1
ATOM 1825 N N . ALA A 1 236 ? -7.617 -6.599 6.418 1.00 92.38 236 ALA A N 1
ATOM 1826 C CA . ALA A 1 236 ? -7.682 -5.932 7.712 1.00 92.38 236 ALA A CA 1
ATOM 1827 C C . ALA A 1 236 ? -9.130 -5.697 8.154 1.00 92.38 236 ALA A C 1
ATOM 1829 O O . ALA A 1 236 ? -9.466 -5.966 9.305 1.00 92.38 236 ALA A O 1
ATOM 1830 N N . SER A 1 237 ? -9.983 -5.240 7.233 1.00 93.06 237 SER A N 1
ATOM 1831 C CA . SER A 1 237 ? -11.415 -5.069 7.487 1.00 93.06 237 SER A CA 1
ATOM 1832 C C . SER A 1 237 ? -12.089 -6.405 7.799 1.00 93.06 237 SER A C 1
ATOM 1834 O O . SER A 1 237 ? -12.867 -6.486 8.745 1.00 93.06 237 SER A O 1
ATOM 1836 N N . ASP A 1 238 ? -11.758 -7.463 7.057 1.00 93.12 238 ASP A N 1
ATOM 1837 C CA . ASP A 1 238 ? -12.324 -8.798 7.277 1.00 93.12 238 ASP A CA 1
ATOM 1838 C C . ASP A 1 238 ? -11.905 -9.369 8.640 1.00 93.12 238 ASP A C 1
ATOM 1840 O O . ASP A 1 238 ? -12.743 -9.874 9.385 1.00 93.12 238 ASP A O 1
ATOM 1844 N N . SER A 1 239 ? -10.627 -9.219 9.009 1.00 92.75 239 SER A N 1
ATOM 1845 C CA . SER A 1 239 ? -10.096 -9.622 10.319 1.00 92.75 239 SER A CA 1
ATOM 1846 C C . SER A 1 239 ? -10.788 -8.883 11.472 1.00 92.75 239 SER A C 1
ATOM 1848 O O . SER A 1 239 ? -11.225 -9.500 12.450 1.00 92.75 239 SER A O 1
ATOM 1850 N N . MET A 1 240 ? -10.976 -7.562 11.334 1.00 93.06 240 MET A N 1
ATOM 1851 C CA . MET A 1 240 ? -11.771 -6.784 12.287 1.00 93.06 240 MET A CA 1
ATOM 1852 C C . MET A 1 240 ? -13.208 -7.312 12.364 1.00 93.06 240 MET A C 1
ATOM 1854 O O . MET A 1 240 ? -13.732 -7.418 13.470 1.00 93.06 240 MET A O 1
ATOM 1858 N N . GLY A 1 241 ? -13.825 -7.691 11.242 1.00 92.75 241 GLY A N 1
ATOM 1859 C CA . GLY A 1 241 ? -15.158 -8.296 11.196 1.00 92.75 241 GLY A CA 1
ATOM 1860 C C . GLY A 1 241 ? -15.252 -9.621 11.952 1.00 92.75 241 GLY A C 1
ATOM 1861 O O . GLY A 1 241 ? -16.116 -9.768 12.812 1.00 92.75 241 GLY A O 1
ATOM 1862 N N . THR A 1 242 ? -14.328 -10.555 11.719 1.00 92.94 242 THR A N 1
ATOM 1863 C CA . THR A 1 242 ? -14.338 -11.856 12.411 1.00 92.94 242 THR A CA 1
ATOM 1864 C C . THR A 1 242 ? -14.180 -11.715 13.924 1.00 92.94 242 THR A C 1
ATOM 1866 O O . THR A 1 242 ? -14.885 -12.366 14.692 1.00 92.94 242 THR A O 1
ATOM 1869 N N . GLU A 1 243 ? -13.301 -10.814 14.372 1.00 93.19 243 GLU A N 1
ATOM 1870 C CA . GLU A 1 243 ? -13.126 -10.549 15.802 1.00 93.19 243 GLU A CA 1
ATOM 1871 C C . GLU A 1 243 ? -14.322 -9.789 16.415 1.00 93.19 243 GLU A C 1
ATOM 1873 O O . GLU A 1 243 ? -14.551 -9.876 17.623 1.00 93.19 243 GLU A O 1
ATOM 1878 N N . GLU A 1 244 ? -15.098 -9.051 15.609 1.00 94.44 244 GLU A N 1
ATOM 1879 C CA . GLU A 1 244 ? -16.319 -8.370 16.059 1.00 94.44 244 GLU A CA 1
ATOM 1880 C C . GLU A 1 244 ? -17.404 -9.372 16.449 1.00 94.44 244 GLU A C 1
ATOM 1882 O O . GLU A 1 244 ? -18.065 -9.202 17.473 1.00 94.44 244 GLU A O 1
ATOM 1887 N N . ASP A 1 245 ? -17.573 -10.429 15.659 1.00 94.31 245 ASP A N 1
ATOM 1888 C CA . ASP A 1 245 ? -18.566 -11.465 15.934 1.00 94.31 245 ASP A CA 1
ATOM 1889 C C . ASP A 1 245 ? -18.217 -12.239 17.213 1.00 94.31 245 ASP A C 1
ATOM 1891 O O . ASP A 1 245 ? -19.084 -12.469 18.058 1.00 94.31 245 ASP A O 1
ATOM 1895 N N . GLU A 1 246 ? -16.934 -12.550 17.427 1.00 94.88 246 GLU A N 1
ATOM 1896 C CA . GLU A 1 246 ? -16.474 -13.139 18.688 1.00 94.88 246 GLU A CA 1
ATOM 1897 C C . GLU A 1 246 ? -16.706 -12.222 19.893 1.00 94.88 246 GLU A C 1
ATOM 1899 O O . GLU A 1 246 ? -17.072 -12.687 20.976 1.00 94.88 246 GLU A O 1
ATOM 1904 N N . TYR A 1 247 ? -16.440 -10.923 19.737 1.00 96.81 247 TYR A N 1
ATOM 1905 C CA . TYR A 1 247 ? -16.681 -9.935 20.783 1.00 96.81 247 TYR A CA 1
ATOM 1906 C C . TYR A 1 247 ? -18.172 -9.860 21.124 1.00 96.81 247 TYR A C 1
ATOM 1908 O O . TYR A 1 247 ? -18.536 -9.937 22.300 1.00 96.81 247 TYR A O 1
ATOM 1916 N N . ARG A 1 248 ? -19.034 -9.792 20.106 1.00 96.69 248 ARG A N 1
ATOM 1917 C CA . ARG A 1 248 ? -20.489 -9.772 20.271 1.00 96.69 248 ARG A CA 1
ATOM 1918 C C . ARG A 1 248 ? -20.980 -11.010 21.013 1.00 96.69 248 ARG A C 1
ATOM 1920 O O . ARG A 1 248 ? -21.707 -10.869 21.992 1.00 96.69 248 ARG A O 1
ATOM 1927 N N . GLN A 1 249 ? -20.501 -12.193 20.632 1.00 96.38 249 GLN A N 1
ATOM 1928 C CA . GLN A 1 249 ? -20.841 -13.445 21.304 1.00 96.38 249 GLN A CA 1
ATOM 1929 C C . GLN A 1 249 ? -20.450 -13.424 22.791 1.00 96.38 249 GLN A C 1
ATOM 1931 O O . GLN A 1 249 ? -21.279 -13.731 23.647 1.00 96.38 249 GLN A O 1
ATOM 1936 N N . LYS A 1 250 ? -19.224 -12.987 23.121 1.00 96.56 250 LYS A N 1
ATOM 1937 C CA . LYS A 1 250 ? -18.751 -12.875 24.517 1.00 96.56 250 LYS A CA 1
ATOM 1938 C C . LYS A 1 250 ? -19.587 -11.881 25.332 1.00 96.56 250 LYS A C 1
ATOM 1940 O O . LYS A 1 250 ? -19.886 -12.135 26.498 1.00 96.56 250 LYS A O 1
ATOM 1945 N N . MET A 1 251 ? -19.985 -10.761 24.730 1.00 96.62 251 MET A N 1
ATOM 1946 C CA . MET A 1 251 ? -20.861 -9.774 25.371 1.00 96.62 251 MET A CA 1
ATOM 1947 C C . MET A 1 251 ? -22.278 -10.315 25.593 1.00 96.62 251 MET A C 1
ATOM 1949 O O . MET A 1 251 ? -22.880 -10.056 26.636 1.00 96.62 251 MET A O 1
ATOM 1953 N N . GLU A 1 252 ? -22.809 -11.099 24.657 1.00 95.62 252 GLU A N 1
ATOM 1954 C CA . GLU A 1 252 ? -24.098 -11.778 24.803 1.00 95.62 252 GLU A CA 1
ATOM 1955 C C . GLU A 1 252 ? -24.065 -12.888 25.862 1.00 95.62 252 GLU A C 1
ATOM 1957 O O . GLU A 1 252 ? -25.028 -13.030 26.618 1.00 95.62 252 GLU A O 1
ATOM 1962 N N . ASP A 1 253 ? -22.970 -13.646 25.962 1.00 95.69 253 ASP A N 1
ATOM 1963 C CA . ASP A 1 253 ? -22.754 -14.627 27.033 1.00 95.69 253 ASP A CA 1
ATOM 1964 C C . ASP A 1 253 ? -22.774 -13.945 28.410 1.00 95.69 253 ASP A C 1
ATOM 1966 O O . ASP A 1 253 ? -23.488 -14.388 29.315 1.00 95.69 253 ASP A O 1
ATOM 1970 N N . LEU A 1 254 ? -22.067 -12.815 28.557 1.00 95.44 254 LEU A N 1
ATOM 1971 C CA . LEU A 1 254 ? -22.115 -12.010 29.780 1.00 95.44 254 LEU A CA 1
ATOM 1972 C C . LEU A 1 254 ? -23.526 -11.485 30.056 1.00 95.44 254 LEU A C 1
ATOM 1974 O O . LEU A 1 254 ? -24.000 -11.603 31.185 1.00 95.44 254 LEU A O 1
ATOM 1978 N N . ALA A 1 255 ? -24.228 -10.968 29.042 1.00 94.69 255 ALA A N 1
ATOM 1979 C CA . ALA A 1 255 ? -25.605 -10.502 29.195 1.00 94.69 255 ALA A CA 1
ATOM 1980 C C . ALA A 1 255 ? -26.545 -11.616 29.684 1.00 94.69 255 ALA A C 1
ATOM 1982 O O . ALA A 1 255 ? -27.404 -11.365 30.527 1.00 94.69 255 ALA A O 1
ATOM 1983 N N . ARG A 1 256 ? -26.383 -12.849 29.185 1.00 94.19 256 ARG A N 1
ATOM 1984 C CA . ARG A 1 256 ? -27.168 -14.012 29.631 1.00 94.19 256 ARG A CA 1
ATOM 1985 C C . ARG A 1 256 ? -26.864 -14.401 31.075 1.00 94.19 256 ARG A C 1
ATOM 1987 O O . ARG A 1 256 ? -27.781 -14.783 31.796 1.00 94.19 256 ARG A O 1
ATOM 1994 N N . SER A 1 257 ? -25.611 -14.269 31.509 1.00 94.25 257 SER A N 1
ATOM 1995 C CA . SER A 1 257 ? -25.213 -14.582 32.887 1.00 94.25 257 SER A CA 1
ATOM 1996 C C . SER A 1 257 ? -25.842 -13.653 33.934 1.00 94.25 257 SER A C 1
ATOM 1998 O O . SER A 1 257 ? -26.033 -14.078 35.070 1.00 94.25 257 SER A O 1
ATOM 2000 N N . LEU A 1 258 ? -26.240 -12.425 33.557 1.00 94.12 258 LEU A N 1
ATOM 2001 C CA . LEU A 1 258 ? -26.824 -11.437 34.479 1.00 94.12 258 LEU A CA 1
ATOM 2002 C C . LEU A 1 258 ? -28.045 -11.977 35.233 1.00 94.12 258 LEU A C 1
ATOM 2004 O O . LEU A 1 258 ? -28.175 -11.741 36.430 1.00 94.12 258 LEU A O 1
ATOM 2008 N N . ALA A 1 259 ? -28.898 -12.755 34.561 1.00 91.50 259 ALA A N 1
ATOM 2009 C CA . ALA A 1 259 ? -30.111 -13.311 35.158 1.00 91.50 259 ALA A CA 1
ATOM 2010 C C . ALA A 1 259 ? -29.839 -14.319 36.291 1.00 91.50 259 ALA A C 1
ATOM 2012 O O . ALA A 1 259 ? -30.728 -14.601 37.091 1.00 91.50 259 ALA A O 1
ATOM 2013 N N . GLN A 1 260 ? -28.631 -14.884 36.360 1.00 92.06 260 GLN A N 1
ATOM 2014 C CA . GLN A 1 260 ? -28.252 -15.884 37.364 1.00 92.06 260 GLN A CA 1
ATOM 2015 C C . GLN A 1 260 ? -27.604 -15.262 38.608 1.00 92.06 260 GLN A C 1
ATOM 2017 O O . GLN A 1 260 ? -27.377 -15.957 39.598 1.00 92.06 260 GLN A O 1
ATOM 2022 N N . ILE A 1 261 ? -27.280 -13.968 38.572 1.00 93.00 261 ILE A N 1
ATOM 2023 C CA . ILE A 1 261 ? -26.518 -13.302 39.626 1.00 93.00 261 ILE A CA 1
ATOM 2024 C C . ILE A 1 261 ? -27.480 -12.644 40.611 1.00 93.00 261 ILE A C 1
ATOM 2026 O O . ILE A 1 261 ? -28.227 -11.738 40.262 1.00 93.00 261 ILE A O 1
ATOM 2030 N N . THR A 1 262 ? -27.426 -13.074 41.870 1.00 90.94 262 THR A N 1
ATOM 2031 C CA . THR A 1 262 ? -28.325 -12.598 42.936 1.00 90.94 262 THR A CA 1
ATOM 2032 C C . THR A 1 262 ? -27.645 -11.671 43.944 1.00 90.94 262 THR A C 1
ATOM 2034 O O . THR A 1 262 ? -28.194 -11.446 45.020 1.00 90.94 262 THR A O 1
ATOM 2037 N N . SER A 1 263 ? -26.425 -11.206 43.664 1.00 93.25 263 SER A N 1
ATOM 2038 C CA . SER A 1 263 ? -25.678 -10.315 44.555 1.00 93.25 263 SER A CA 1
ATOM 2039 C C . SER A 1 263 ? -25.076 -9.134 43.807 1.00 93.25 263 SER A C 1
ATOM 2041 O O . SER A 1 263 ? -24.581 -9.270 42.683 1.00 93.25 263 SER A O 1
ATOM 2043 N N . SER A 1 264 ? -25.068 -7.974 44.459 1.00 92.50 264 SER A N 1
ATOM 2044 C CA . SER A 1 264 ? -24.484 -6.744 43.921 1.00 92.50 264 SER A CA 1
ATOM 2045 C C . SER A 1 264 ? -22.988 -6.906 43.629 1.00 92.50 264 SER A C 1
ATOM 2047 O O . SER A 1 264 ? -22.512 -6.528 42.564 1.00 92.50 264 SER A O 1
ATOM 2049 N N . VAL A 1 265 ? -22.233 -7.577 44.500 1.00 93.44 265 VAL A N 1
ATOM 2050 C CA . VAL A 1 265 ? -20.799 -7.848 44.271 1.00 93.44 265 VAL A CA 1
ATOM 2051 C C . VAL A 1 265 ? -20.563 -8.688 43.006 1.00 93.44 265 VAL A C 1
ATOM 2053 O O . VAL A 1 265 ? -19.634 -8.412 42.245 1.00 93.44 265 VAL A O 1
ATOM 2056 N N . GLY A 1 266 ? -21.411 -9.691 42.749 1.00 93.38 266 GLY A N 1
ATOM 2057 C CA . GLY A 1 266 ? -21.320 -10.510 41.539 1.00 93.38 266 GLY A CA 1
ATOM 2058 C C . GLY A 1 266 ? -21.575 -9.696 40.269 1.00 93.38 266 GLY A C 1
ATOM 2059 O O . GLY A 1 266 ? -20.851 -9.840 39.283 1.00 93.38 266 GLY A O 1
ATOM 2060 N N . LEU A 1 267 ? -22.551 -8.785 40.311 1.00 94.12 267 LEU A N 1
ATOM 2061 C CA . LEU A 1 267 ? -22.859 -7.892 39.195 1.00 94.12 267 LEU A CA 1
ATOM 2062 C C . LEU A 1 267 ? -21.708 -6.915 38.909 1.00 94.12 267 LEU A C 1
ATOM 2064 O O . LEU A 1 267 ? -21.319 -6.772 37.750 1.00 94.12 267 LEU A O 1
ATOM 2068 N N . GLN A 1 268 ? -21.076 -6.336 39.936 1.00 94.94 268 GLN A N 1
ATOM 2069 C CA . GLN A 1 268 ? -19.894 -5.477 39.749 1.00 94.94 268 GLN A CA 1
ATOM 2070 C C . GLN A 1 268 ? -18.746 -6.205 39.040 1.00 94.94 268 GLN A C 1
ATOM 2072 O O . GLN A 1 268 ? -18.005 -5.602 38.261 1.00 94.94 268 GLN A O 1
ATOM 2077 N N . GLN A 1 269 ? -18.571 -7.503 39.298 1.00 95.00 269 GLN A N 1
ATOM 2078 C CA . GLN A 1 269 ? -17.545 -8.294 38.624 1.00 95.00 269 GLN A CA 1
ATOM 2079 C C . GLN A 1 269 ? -17.850 -8.464 37.129 1.00 95.00 269 GLN A C 1
ATOM 2081 O O . GLN A 1 269 ? -16.943 -8.352 36.301 1.00 95.00 269 GLN A O 1
ATOM 2086 N N . VAL A 1 270 ? -19.118 -8.686 36.772 1.00 95.38 270 VAL A N 1
ATOM 2087 C CA . VAL A 1 270 ? -19.555 -8.764 35.370 1.00 95.38 270 VAL A CA 1
ATOM 2088 C C . VAL A 1 270 ? -19.422 -7.415 34.664 1.00 95.38 270 VAL A C 1
ATOM 2090 O O . VAL A 1 270 ? -18.972 -7.374 33.520 1.00 95.38 270 VAL A O 1
ATOM 2093 N N . GLU A 1 271 ? -19.711 -6.306 35.345 1.00 95.56 271 GLU A N 1
ATOM 2094 C CA . GLU A 1 271 ? -19.482 -4.957 34.816 1.00 95.56 271 GLU A CA 1
ATOM 2095 C C . GLU A 1 271 ? -18.008 -4.728 34.465 1.00 95.56 271 GLU A C 1
ATOM 2097 O O . GLU A 1 271 ? -17.687 -4.292 33.358 1.00 95.56 271 GLU A O 1
ATOM 2102 N N . LYS A 1 272 ? -17.100 -5.062 35.392 1.00 96.06 272 LYS A N 1
ATOM 2103 C CA . LYS A 1 272 ? -15.651 -4.963 35.168 1.00 96.06 272 LYS A CA 1
ATOM 2104 C C . LYS A 1 272 ? -15.212 -5.815 33.982 1.00 96.06 272 LYS A C 1
ATOM 2106 O O . LYS A 1 272 ? -14.439 -5.340 33.154 1.00 96.06 272 LYS A O 1
ATOM 2111 N N . MET A 1 273 ? -15.730 -7.040 33.873 1.00 96.19 273 MET A N 1
ATOM 2112 C CA . MET A 1 273 ? -15.436 -7.925 32.745 1.00 96.19 273 MET A CA 1
ATOM 2113 C C . MET A 1 273 ? -15.916 -7.327 31.416 1.00 96.19 273 MET A C 1
ATOM 2115 O O . MET A 1 273 ? -15.162 -7.314 30.447 1.00 96.19 273 MET A O 1
ATOM 2119 N N . GLY A 1 274 ? -17.136 -6.783 31.376 1.00 96.31 274 GLY A N 1
ATOM 2120 C CA . GLY A 1 274 ? -17.685 -6.125 30.189 1.00 96.31 274 GLY A CA 1
ATOM 2121 C C . GLY A 1 274 ? -16.863 -4.907 29.759 1.00 96.31 274 GLY A C 1
ATOM 2122 O O . GLY A 1 274 ? -16.550 -4.770 28.577 1.00 96.31 274 GLY A O 1
ATOM 2123 N N . LYS A 1 275 ? -16.458 -4.051 30.710 1.00 96.81 275 LYS A N 1
ATOM 2124 C CA . LYS A 1 275 ? -15.594 -2.886 30.437 1.00 96.81 275 LYS A CA 1
ATOM 2125 C C . LYS A 1 275 ? -14.235 -3.308 29.886 1.00 96.81 275 LYS A C 1
ATOM 2127 O O . LYS A 1 275 ? -13.808 -2.784 28.864 1.00 96.81 275 LYS A O 1
ATOM 2132 N N . HIS A 1 276 ? -13.606 -4.305 30.504 1.00 96.69 276 HIS A N 1
ATOM 2133 C CA . HIS A 1 276 ? -12.330 -4.845 30.039 1.00 96.69 276 HIS A CA 1
ATOM 2134 C C . HIS A 1 276 ? -12.435 -5.462 28.633 1.00 96.69 276 HIS A C 1
ATOM 2136 O O . HIS A 1 276 ? -11.530 -5.308 27.817 1.00 96.69 276 HIS A O 1
ATOM 2142 N N . LEU A 1 277 ? -13.535 -6.154 28.310 1.00 96.69 277 LEU A N 1
ATOM 2143 C CA . LEU A 1 277 ? -13.754 -6.677 26.957 1.00 96.69 277 LEU A CA 1
ATOM 2144 C C . LEU A 1 277 ? -13.899 -5.560 25.917 1.00 96.69 277 LEU A C 1
ATOM 2146 O O . LEU A 1 277 ? -13.367 -5.711 24.818 1.00 96.69 277 LEU A O 1
ATOM 2150 N N . LEU A 1 278 ? -14.594 -4.465 26.249 1.00 97.50 278 LEU A N 1
ATOM 2151 C CA . LEU A 1 278 ? -14.691 -3.293 25.375 1.00 97.50 278 LEU A CA 1
ATOM 2152 C C . LEU A 1 278 ? -13.315 -2.653 25.157 1.00 97.50 278 LEU A C 1
ATOM 2154 O O . LEU A 1 278 ? -12.924 -2.450 24.013 1.00 97.50 278 LEU A O 1
ATOM 2158 N N . GLU A 1 279 ? -12.576 -2.375 26.231 1.00 97.25 279 GLU A N 1
ATOM 2159 C CA . GLU A 1 279 ? -11.237 -1.773 26.170 1.00 97.25 279 GLU A CA 1
ATOM 2160 C C . GLU A 1 279 ? -10.297 -2.614 25.300 1.00 97.25 279 GLU A C 1
ATOM 2162 O O . GLU A 1 279 ? -9.779 -2.134 24.292 1.00 97.25 279 GLU A O 1
ATOM 2167 N N . LYS A 1 280 ? -10.215 -3.920 25.580 1.00 96.75 280 LYS A N 1
ATOM 2168 C CA . LYS A 1 280 ? -9.436 -4.871 24.781 1.00 96.75 280 LYS A CA 1
ATOM 2169 C C . LYS A 1 280 ? -9.844 -4.874 23.305 1.00 96.75 280 LYS A C 1
ATOM 2171 O O . LYS A 1 280 ? -8.995 -5.056 22.433 1.00 96.75 280 LYS A O 1
ATOM 2176 N N . ARG A 1 281 ? -11.137 -4.731 23.000 1.00 95.44 281 ARG A N 1
ATOM 2177 C CA . ARG A 1 281 ? -11.627 -4.696 21.616 1.00 95.44 281 ARG A CA 1
ATOM 2178 C C . ARG A 1 281 ? -11.197 -3.413 20.907 1.00 95.44 281 ARG A C 1
ATOM 2180 O O . ARG A 1 281 ? -10.703 -3.497 19.785 1.00 95.44 281 ARG A O 1
ATOM 2187 N N . LEU A 1 282 ? -11.347 -2.259 21.555 1.00 97.00 282 LEU A N 1
ATOM 2188 C CA . LEU A 1 282 ? -10.944 -0.964 21.002 1.00 97.00 282 LEU A CA 1
ATOM 2189 C C . LEU A 1 282 ? -9.432 -0.912 20.744 1.00 97.00 282 LEU A C 1
ATOM 2191 O O . LEU A 1 282 ? -9.021 -0.559 19.639 1.00 97.00 282 LEU A O 1
ATOM 2195 N N . GLU A 1 283 ? -8.619 -1.378 21.696 1.00 96.31 283 GLU A N 1
ATOM 2196 C CA . GLU A 1 283 ? -7.163 -1.494 21.533 1.00 96.31 283 GLU A CA 1
ATOM 2197 C C . GLU A 1 283 ? -6.785 -2.379 20.337 1.00 96.31 283 GLU A C 1
ATOM 2199 O O . GLU A 1 283 ? -5.868 -2.064 19.578 1.00 96.31 283 GLU A O 1
ATOM 2204 N N . ARG A 1 284 ? -7.495 -3.498 20.133 1.00 96.00 284 ARG A N 1
ATOM 2205 C CA . ARG A 1 284 ? -7.246 -4.403 19.000 1.00 96.00 284 ARG A CA 1
ATOM 2206 C C . ARG A 1 284 ? -7.574 -3.758 17.660 1.00 96.00 284 ARG A C 1
ATOM 2208 O O . ARG A 1 284 ? -6.774 -3.880 16.735 1.00 96.00 284 ARG A O 1
ATOM 2215 N N . VAL A 1 285 ? -8.706 -3.064 17.553 1.00 95.81 285 VAL A N 1
ATOM 2216 C CA . VAL A 1 285 ? -9.093 -2.351 16.324 1.00 95.81 285 VAL A CA 1
ATOM 2217 C C . VAL A 1 285 ? -8.077 -1.254 15.994 1.00 95.81 285 VAL A C 1
ATOM 2219 O O . VAL A 1 285 ? -7.638 -1.156 14.846 1.00 95.81 285 VAL A O 1
ATOM 2222 N N . GLU A 1 286 ? -7.646 -0.474 16.988 1.00 94.94 286 GLU A N 1
ATOM 2223 C CA . GLU A 1 286 ? -6.622 0.563 16.813 1.00 94.94 286 GLU A CA 1
ATOM 2224 C C . GLU A 1 286 ? -5.268 -0.031 16.403 1.00 94.94 286 GLU A C 1
ATOM 2226 O O . GLU A 1 286 ? -4.613 0.464 15.478 1.00 94.94 286 GLU A O 1
ATOM 2231 N N . LYS A 1 287 ? -4.862 -1.134 17.037 1.00 95.25 287 LYS A N 1
ATOM 2232 C CA . LYS A 1 287 ? -3.626 -1.842 16.704 1.00 95.25 287 LYS A CA 1
ATOM 2233 C C . LYS A 1 287 ? -3.630 -2.346 15.259 1.00 95.25 287 LYS A C 1
ATOM 2235 O O . LYS A 1 287 ? -2.712 -2.022 14.515 1.00 95.25 287 LYS A O 1
ATOM 2240 N N . ILE A 1 288 ? -4.674 -3.056 14.825 1.00 93.75 288 ILE A N 1
ATOM 2241 C CA . ILE A 1 288 ? -4.765 -3.541 13.435 1.00 93.75 288 ILE A CA 1
ATOM 2242 C C . ILE A 1 288 ? -4.774 -2.351 12.459 1.00 93.75 288 ILE A C 1
ATOM 2244 O O . ILE A 1 288 ? -4.063 -2.363 11.453 1.00 93.75 288 ILE A O 1
ATOM 2248 N N . GLY A 1 289 ? -5.538 -1.294 12.759 1.00 94.12 289 GLY A N 1
ATOM 2249 C CA . GLY A 1 289 ? -5.603 -0.096 11.919 1.00 94.12 289 GLY A CA 1
ATOM 2250 C C . GLY A 1 289 ? -4.248 0.608 11.772 1.00 94.12 289 GLY A C 1
ATOM 2251 O O . GLY A 1 289 ? -3.862 0.995 10.666 1.00 94.12 289 GLY A O 1
ATOM 2252 N N . SER A 1 290 ? -3.494 0.743 12.865 1.00 94.50 290 SER A N 1
ATOM 2253 C CA . SER A 1 290 ? -2.164 1.368 12.871 1.00 94.50 290 SER A CA 1
ATOM 2254 C C . SER A 1 290 ? -1.085 0.505 12.204 1.00 94.50 290 SER A C 1
ATOM 2256 O O . SER A 1 290 ? -0.287 1.033 11.424 1.00 94.50 290 SER A O 1
ATOM 2258 N N . GLU A 1 291 ? -1.084 -0.812 12.419 1.00 94.75 291 GLU A N 1
ATOM 2259 C CA . GLU A 1 291 ? -0.184 -1.765 11.750 1.00 94.75 291 GLU A CA 1
ATOM 2260 C C . GLU A 1 291 ? -0.378 -1.754 10.227 1.00 94.75 291 GLU A C 1
ATOM 2262 O O . GLU A 1 291 ? 0.582 -1.667 9.460 1.00 94.75 291 GLU A O 1
ATOM 2267 N N . VAL A 1 292 ? -1.628 -1.760 9.764 1.00 94.25 292 VAL A N 1
ATOM 2268 C CA . VAL A 1 292 ? -1.940 -1.732 8.328 1.00 94.25 292 VAL A CA 1
ATOM 2269 C C . VAL A 1 292 ? -1.593 -0.376 7.726 1.00 94.25 292 VAL A C 1
AT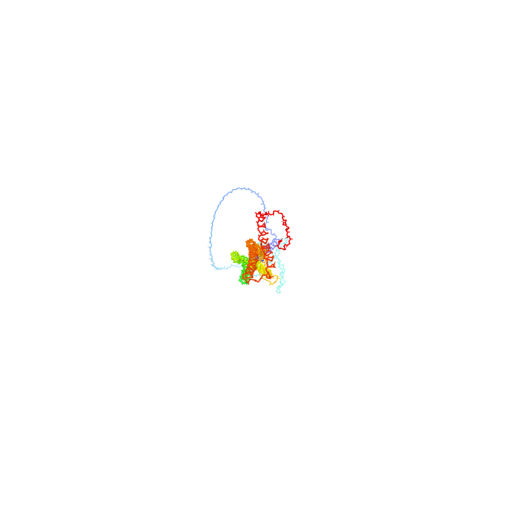OM 2271 O O . VAL A 1 292 ? -0.995 -0.316 6.651 1.00 94.25 292 VAL A O 1
ATOM 2274 N N . LYS A 1 293 ? -1.900 0.724 8.425 1.00 95.25 293 LYS A N 1
ATOM 2275 C CA . LYS A 1 293 ? -1.525 2.076 7.992 1.00 95.25 293 LYS A CA 1
ATOM 2276 C C . LYS A 1 293 ? -0.016 2.203 7.798 1.00 95.25 293 LYS A C 1
ATOM 2278 O O . LYS A 1 293 ? 0.416 2.656 6.740 1.00 95.25 293 LYS A O 1
ATOM 2283 N N . THR A 1 294 ? 0.770 1.806 8.796 1.00 95.88 294 THR A N 1
ATOM 2284 C CA . THR A 1 294 ? 2.237 1.885 8.737 1.00 95.88 294 THR A CA 1
ATOM 2285 C C . THR A 1 294 ? 2.797 0.982 7.641 1.00 95.88 294 THR A C 1
ATOM 2287 O O . THR A 1 294 ? 3.595 1.448 6.832 1.00 95.88 294 THR A O 1
ATOM 2290 N N . SER A 1 295 ? 2.310 -0.257 7.522 1.00 94.94 295 SER A N 1
ATOM 2291 C CA . SER A 1 295 ? 2.694 -1.179 6.445 1.00 94.94 295 SER A CA 1
ATOM 2292 C C . SER A 1 295 ? 2.436 -0.594 5.051 1.00 94.94 295 SER A C 1
ATOM 2294 O O . SER A 1 295 ? 3.327 -0.592 4.199 1.00 94.94 295 SER A O 1
ATOM 2296 N N . ILE A 1 296 ? 1.243 -0.034 4.817 1.00 94.19 296 ILE A N 1
ATOM 2297 C CA . ILE A 1 296 ? 0.889 0.597 3.540 1.00 94.19 296 ILE A CA 1
ATOM 2298 C C . ILE A 1 296 ? 1.789 1.803 3.263 1.00 94.19 296 ILE A C 1
ATOM 2300 O O . ILE A 1 296 ? 2.313 1.924 2.158 1.00 94.19 296 ILE A O 1
ATOM 2304 N N . GLN A 1 297 ? 1.995 2.686 4.242 1.00 94.62 297 GLN A N 1
ATOM 2305 C CA . GLN A 1 297 ? 2.847 3.866 4.073 1.00 94.62 297 GLN A CA 1
ATOM 2306 C C . GLN A 1 297 ? 4.290 3.491 3.717 1.00 94.62 297 GLN A C 1
ATOM 2308 O O . GLN A 1 297 ? 4.862 4.100 2.810 1.00 94.62 297 GLN A O 1
ATOM 2313 N N . THR A 1 298 ? 4.849 2.466 4.361 1.00 95.75 298 THR A N 1
ATOM 2314 C CA . THR A 1 298 ? 6.191 1.955 4.054 1.00 95.75 298 THR A CA 1
ATOM 2315 C C . THR A 1 298 ? 6.268 1.427 2.623 1.00 95.75 298 THR A C 1
ATOM 2317 O O . THR A 1 298 ? 7.094 1.913 1.853 1.00 95.75 298 THR A O 1
ATOM 2320 N N . SER A 1 299 ? 5.357 0.537 2.206 1.00 94.62 299 SER A N 1
ATOM 2321 C CA . SER A 1 299 ? 5.367 0.006 0.832 1.00 94.62 299 SER A CA 1
ATOM 2322 C C . SER A 1 299 ? 5.179 1.094 -0.230 1.00 94.62 299 SER A C 1
ATOM 2324 O O . SER A 1 299 ? 5.830 1.067 -1.270 1.00 94.62 299 SER A O 1
ATOM 2326 N N . LEU A 1 300 ? 4.313 2.086 0.007 1.00 93.31 300 LEU A N 1
ATOM 2327 C CA . LEU A 1 300 ? 4.131 3.203 -0.928 1.00 93.31 300 LEU A CA 1
ATOM 2328 C C . LEU A 1 300 ? 5.391 4.073 -1.031 1.00 93.31 300 LEU A C 1
ATOM 2330 O O . LEU A 1 300 ? 5.741 4.514 -2.126 1.00 93.31 300 LEU A O 1
ATOM 2334 N N . SER A 1 301 ? 6.075 4.311 0.090 1.00 94.50 301 SER A N 1
ATOM 2335 C CA . SER A 1 301 ? 7.346 5.040 0.117 1.00 94.50 301 SER A CA 1
ATOM 2336 C C . SER A 1 301 ? 8.423 4.302 -0.684 1.00 94.50 301 SER A C 1
ATOM 2338 O O . SER A 1 301 ? 9.067 4.891 -1.557 1.00 94.50 301 SER A O 1
ATOM 2340 N N . GLU A 1 302 ? 8.553 2.992 -0.471 1.00 95.06 302 GLU A N 1
ATOM 2341 C CA . GLU A 1 302 ? 9.482 2.125 -1.201 1.00 95.06 302 GLU A CA 1
ATOM 2342 C C . GLU A 1 302 ? 9.183 2.101 -2.703 1.00 95.06 302 GLU A C 1
ATOM 2344 O O . GLU A 1 302 ? 10.089 2.293 -3.512 1.00 95.06 302 GLU A O 1
ATOM 2349 N N . LEU A 1 303 ? 7.914 1.954 -3.096 1.00 94.81 303 LEU A N 1
ATOM 2350 C CA . LEU A 1 303 ? 7.489 1.991 -4.500 1.00 94.81 303 LEU A CA 1
ATOM 2351 C C . LEU A 1 303 ? 7.778 3.340 -5.157 1.00 94.81 303 LEU A C 1
ATOM 2353 O O . LEU A 1 303 ? 8.242 3.386 -6.297 1.00 94.81 303 LEU A O 1
ATOM 2357 N N . SER A 1 304 ? 7.520 4.441 -4.452 1.00 94.31 304 SER A N 1
ATOM 2358 C CA . SER A 1 304 ? 7.807 5.790 -4.944 1.00 94.31 304 SER A CA 1
ATOM 2359 C C . SER A 1 304 ? 9.310 6.002 -5.144 1.00 94.31 304 SER A C 1
ATOM 2361 O O . SER A 1 304 ? 9.744 6.505 -6.187 1.00 94.31 304 SER A O 1
ATOM 2363 N N . SER A 1 305 ? 10.117 5.555 -4.179 1.00 95.31 305 SER A N 1
ATOM 2364 C CA . SER A 1 305 ? 11.579 5.582 -4.260 1.00 95.31 305 SER A CA 1
ATOM 2365 C C . SER A 1 305 ? 12.088 4.723 -5.419 1.00 95.31 305 SER A C 1
ATOM 2367 O O . SER A 1 305 ? 12.855 5.203 -6.252 1.00 95.31 305 SER A O 1
ATOM 2369 N N . ALA A 1 306 ? 11.586 3.493 -5.559 1.00 95.62 306 ALA A N 1
ATOM 2370 C CA . ALA A 1 306 ? 11.950 2.582 -6.639 1.00 95.62 306 ALA A CA 1
ATOM 2371 C C . ALA A 1 306 ? 11.588 3.146 -8.021 1.00 95.62 306 ALA A C 1
ATOM 2373 O O . ALA A 1 306 ? 12.384 3.039 -8.952 1.00 95.62 306 ALA A O 1
ATOM 2374 N N . ASN A 1 307 ? 10.424 3.784 -8.160 1.00 95.69 307 ASN A N 1
ATOM 2375 C CA . ASN A 1 307 ? 9.996 4.435 -9.400 1.00 95.69 307 ASN A CA 1
ATOM 2376 C C . ASN A 1 307 ? 10.908 5.628 -9.753 1.00 95.69 307 ASN A C 1
ATOM 2378 O O . ASN A 1 307 ? 11.338 5.781 -10.898 1.00 95.69 307 ASN A O 1
ATOM 2382 N N . THR A 1 308 ? 11.276 6.433 -8.752 1.00 94.56 308 THR A N 1
ATOM 2383 C CA . THR A 1 308 ? 12.202 7.568 -8.907 1.00 94.56 308 THR A CA 1
ATOM 2384 C C . THR A 1 308 ? 13.608 7.098 -9.287 1.00 94.56 308 THR A C 1
ATOM 2386 O O . THR A 1 308 ? 14.196 7.602 -10.245 1.00 94.56 308 THR A O 1
ATOM 2389 N N . ALA A 1 309 ? 14.127 6.081 -8.598 1.00 95.38 309 ALA A N 1
ATOM 2390 C CA . ALA A 1 309 ? 15.416 5.468 -8.899 1.00 95.38 309 ALA A CA 1
ATOM 2391 C C . ALA A 1 309 ? 15.427 4.827 -10.295 1.00 95.38 309 ALA A C 1
ATOM 2393 O O . ALA A 1 309 ? 16.400 4.960 -11.040 1.00 95.38 309 ALA A O 1
ATOM 2394 N N . PHE A 1 310 ? 14.330 4.173 -10.691 1.00 95.94 310 PHE A N 1
ATOM 2395 C CA . PHE A 1 310 ? 14.201 3.596 -12.023 1.00 95.94 310 PHE A CA 1
ATOM 2396 C C . PHE A 1 310 ? 14.227 4.681 -13.102 1.00 95.94 310 PHE A C 1
ATOM 2398 O O . PHE A 1 310 ? 14.963 4.531 -14.079 1.00 95.94 310 PHE A O 1
ATOM 2405 N N . ARG A 1 311 ? 13.515 5.797 -12.902 1.00 94.25 311 ARG A N 1
ATOM 2406 C CA . ARG A 1 311 ? 13.561 6.960 -13.801 1.00 94.25 311 ARG A CA 1
ATOM 2407 C C . ARG A 1 311 ? 14.976 7.521 -13.933 1.00 94.25 311 ARG A C 1
ATOM 2409 O O . ARG A 1 311 ? 15.436 7.719 -15.050 1.00 94.25 311 ARG A O 1
ATOM 2416 N N . ALA A 1 312 ? 15.689 7.697 -12.821 1.00 93.69 312 ALA A N 1
ATOM 2417 C CA . ALA A 1 312 ? 17.076 8.170 -12.822 1.00 93.69 312 ALA A CA 1
ATOM 2418 C C . ALA A 1 312 ? 18.051 7.205 -13.529 1.00 93.69 312 ALA A C 1
ATOM 2420 O O . ALA A 1 312 ? 19.128 7.606 -13.966 1.00 93.69 312 ALA A O 1
ATOM 2421 N N . SER A 1 313 ? 17.684 5.926 -13.664 1.00 94.81 313 SER A N 1
ATOM 2422 C CA . SER A 1 313 ? 18.488 4.936 -14.387 1.00 94.81 313 SER A CA 1
ATOM 2423 C C . SER A 1 313 ? 18.353 5.010 -15.917 1.00 94.81 313 SER A C 1
ATOM 2425 O O . SER A 1 313 ? 19.124 4.354 -16.621 1.00 94.81 313 SER A O 1
ATOM 2427 N N . LEU A 1 314 ? 17.395 5.783 -16.442 1.00 94.38 314 LEU A N 1
ATOM 2428 C CA . LEU A 1 314 ? 17.158 5.969 -17.878 1.00 94.38 314 LEU A CA 1
ATOM 2429 C C . LEU A 1 314 ? 18.086 7.052 -18.452 1.00 94.38 314 LEU A C 1
ATOM 2431 O O . LEU A 1 314 ? 17.647 8.149 -18.783 1.00 94.38 314 LEU A O 1
ATOM 2435 N N . LYS A 1 315 ? 19.383 6.749 -18.537 1.00 95.31 315 LYS A N 1
ATOM 2436 C CA . LYS A 1 315 ? 20.408 7.708 -18.974 1.00 95.31 315 LYS A CA 1
ATOM 2437 C C . LYS A 1 315 ? 20.500 7.833 -20.493 1.00 95.31 315 LYS A C 1
ATOM 2439 O O . LYS A 1 315 ? 20.476 6.831 -21.214 1.00 95.31 315 LYS A O 1
ATOM 2444 N N . LEU A 1 316 ? 20.681 9.062 -20.968 1.00 95.94 316 LEU A N 1
ATOM 2445 C CA . LEU A 1 316 ? 20.893 9.366 -22.385 1.00 95.94 316 LEU A CA 1
ATOM 2446 C C . LEU A 1 316 ? 22.305 8.983 -22.840 1.00 95.94 316 LEU A C 1
ATOM 2448 O O . LEU A 1 316 ? 23.226 8.883 -22.032 1.00 95.94 316 LEU A O 1
ATOM 2452 N N . PHE A 1 317 ? 22.514 8.853 -24.152 1.00 91.69 317 PHE A N 1
ATOM 2453 C CA . PHE A 1 317 ? 23.856 8.651 -24.723 1.00 91.69 317 PHE A CA 1
ATOM 2454 C C . PHE A 1 317 ? 24.860 9.751 -24.337 1.00 91.69 317 PHE A C 1
ATOM 2456 O O . PHE A 1 317 ? 26.031 9.458 -24.111 1.00 91.69 317 PHE A O 1
ATOM 2463 N N . SER A 1 318 ? 24.407 11.001 -24.196 1.00 93.06 318 SER A N 1
ATOM 2464 C CA . SER A 1 318 ? 25.226 12.123 -23.708 1.00 93.06 318 SER A CA 1
ATOM 2465 C C . SER A 1 318 ? 25.705 11.950 -22.262 1.00 93.06 318 SER A C 1
ATOM 2467 O O . SER A 1 318 ? 26.671 12.584 -21.857 1.00 93.06 318 SER A O 1
ATOM 2469 N N . GLU A 1 319 ? 25.050 11.079 -21.494 1.00 93.81 319 GLU A N 1
ATOM 2470 C CA . GLU A 1 319 ? 25.313 10.794 -20.079 1.00 93.81 319 GLU A CA 1
ATOM 2471 C C . GLU A 1 319 ? 25.927 9.397 -19.876 1.00 93.81 319 GLU A C 1
ATOM 2473 O O . GLU A 1 319 ? 25.807 8.806 -18.799 1.00 93.81 319 GLU A O 1
ATOM 2478 N N . ALA A 1 320 ? 26.550 8.840 -20.922 1.00 93.00 320 ALA A N 1
ATOM 2479 C CA . ALA A 1 320 ? 27.070 7.469 -20.957 1.00 93.00 320 ALA A CA 1
ATOM 2480 C C . ALA A 1 320 ? 25.999 6.375 -20.743 1.00 93.00 320 ALA A C 1
ATOM 2482 O O . ALA A 1 320 ? 26.298 5.276 -20.274 1.00 93.00 320 ALA A O 1
ATOM 2483 N N . GLY A 1 321 ? 24.743 6.670 -21.083 1.00 93.75 321 GLY A N 1
ATOM 2484 C CA . GLY A 1 321 ? 23.655 5.702 -21.166 1.00 93.75 321 GLY A CA 1
ATOM 2485 C C . GLY A 1 321 ? 23.419 5.184 -22.584 1.00 93.75 321 GLY A C 1
ATOM 2486 O O . GLY A 1 321 ? 24.192 5.439 -23.506 1.00 93.75 321 GLY A O 1
ATOM 2487 N N . ASN A 1 322 ? 22.331 4.436 -22.757 1.00 94.44 322 ASN A N 1
ATOM 2488 C CA . ASN A 1 322 ? 21.975 3.775 -24.014 1.00 94.44 322 ASN A CA 1
ATOM 2489 C C . ASN A 1 322 ? 20.544 4.086 -24.496 1.00 94.44 322 ASN A C 1
ATOM 2491 O O . ASN A 1 322 ? 20.062 3.454 -25.439 1.00 94.44 322 ASN A O 1
ATOM 2495 N N . TYR A 1 323 ? 19.862 5.051 -23.877 1.00 95.75 323 TYR A N 1
ATOM 2496 C CA . TYR A 1 323 ? 18.524 5.486 -24.279 1.00 95.75 323 TYR A CA 1
ATOM 2497 C C . TYR A 1 323 ? 18.593 6.706 -25.202 1.00 95.75 323 TYR A C 1
ATOM 2499 O O . TYR A 1 323 ? 19.454 7.576 -25.038 1.00 95.75 323 TYR A O 1
ATOM 2507 N N . CYS A 1 324 ? 17.665 6.793 -26.159 1.00 92.69 324 CYS A N 1
ATOM 2508 C CA . CYS A 1 324 ? 17.448 8.026 -26.916 1.00 92.69 324 CYS A CA 1
ATOM 2509 C C . CYS A 1 324 ? 16.434 8.952 -26.210 1.00 92.69 324 CYS A C 1
ATOM 2511 O O . CYS A 1 324 ? 15.648 8.473 -25.386 1.00 92.69 324 CYS A O 1
ATOM 2513 N N . PRO A 1 325 ? 16.428 10.264 -26.514 1.00 94.50 325 PRO A N 1
ATOM 2514 C CA . PRO A 1 325 ? 15.518 11.226 -25.885 1.00 94.50 325 PRO A CA 1
ATOM 2515 C C . PRO A 1 325 ? 14.047 10.812 -25.965 1.00 94.50 325 PRO A C 1
ATOM 2517 O O . PRO A 1 325 ? 13.339 10.843 -24.962 1.00 94.50 325 PRO A O 1
ATOM 2520 N N . GLU A 1 326 ? 13.614 10.313 -27.122 1.00 94.31 326 GLU A N 1
ATOM 2521 C CA . GLU A 1 326 ? 12.228 9.912 -27.361 1.00 94.31 326 GLU A CA 1
ATOM 2522 C C . GLU A 1 326 ? 11.815 8.699 -26.503 1.00 94.31 326 GLU A C 1
ATOM 2524 O O . GLU A 1 326 ? 10.679 8.616 -26.034 1.00 94.31 326 GLU A O 1
ATOM 2529 N N . GLU A 1 327 ? 12.734 7.754 -26.257 1.00 94.19 327 GLU A N 1
ATOM 2530 C CA . GLU A 1 327 ? 12.497 6.623 -25.348 1.00 94.19 327 GLU A CA 1
ATOM 2531 C C . GLU A 1 327 ? 12.367 7.090 -23.899 1.00 94.19 327 GLU A C 1
ATOM 2533 O O . GLU A 1 327 ? 11.456 6.655 -23.189 1.00 94.19 327 GLU A O 1
ATOM 2538 N N . VAL A 1 328 ? 13.275 7.965 -23.455 1.00 95.81 328 VAL A N 1
ATOM 2539 C CA . VAL A 1 328 ? 13.278 8.480 -22.081 1.00 95.81 328 VAL A CA 1
ATOM 2540 C C . VAL A 1 328 ? 12.006 9.268 -21.807 1.00 95.81 328 VAL A C 1
ATOM 2542 O O . VAL A 1 328 ? 11.410 9.072 -20.750 1.00 95.81 328 VAL A O 1
ATOM 2545 N N . GLU A 1 329 ? 11.545 10.100 -22.740 1.00 95.56 329 GLU A N 1
ATOM 2546 C CA . GLU A 1 329 ? 10.277 10.827 -22.617 1.00 95.56 329 GLU A CA 1
ATOM 2547 C C . GLU A 1 329 ? 9.085 9.871 -22.500 1.00 95.56 329 GLU A C 1
ATOM 2549 O O . GLU A 1 329 ? 8.295 9.964 -21.555 1.00 95.56 329 GLU A O 1
ATOM 2554 N N . LEU A 1 330 ? 8.985 8.890 -23.404 1.00 95.38 330 LEU A N 1
ATOM 2555 C CA . LEU A 1 330 ? 7.893 7.915 -23.403 1.00 95.38 330 LEU A CA 1
ATOM 2556 C C . LEU A 1 330 ? 7.869 7.076 -22.117 1.00 95.38 330 LEU A C 1
ATOM 2558 O O . LEU A 1 330 ? 6.804 6.838 -21.533 1.00 95.38 330 LEU A O 1
ATOM 2562 N N . PHE A 1 331 ? 9.032 6.619 -21.648 1.00 96.62 331 PHE A N 1
ATOM 2563 C CA . PHE A 1 331 ? 9.136 5.861 -20.404 1.00 96.62 331 PHE A CA 1
ATOM 2564 C C . PHE A 1 331 ? 8.904 6.744 -19.178 1.00 96.62 331 PHE A C 1
ATOM 2566 O O . PHE A 1 331 ? 8.198 6.311 -18.268 1.00 96.62 331 PHE A O 1
ATOM 2573 N N . SER A 1 332 ? 9.393 7.983 -19.170 1.00 94.88 332 SER A N 1
ATOM 2574 C CA . SER A 1 332 ? 9.154 8.949 -18.092 1.00 94.88 332 SER A CA 1
ATOM 2575 C C . SER A 1 332 ? 7.669 9.234 -17.920 1.00 94.88 332 SER A C 1
ATOM 2577 O O . SER A 1 332 ? 7.157 9.089 -16.812 1.00 94.88 332 SER A O 1
ATOM 2579 N N . HIS A 1 333 ? 6.941 9.502 -19.006 1.00 95.38 333 HIS A N 1
ATOM 2580 C CA . HIS A 1 333 ? 5.490 9.692 -18.950 1.00 95.38 333 HIS A CA 1
ATOM 2581 C C . HIS A 1 333 ? 4.782 8.440 -18.401 1.00 95.38 333 HIS A C 1
ATOM 2583 O O . HIS A 1 333 ? 3.799 8.516 -17.651 1.00 95.38 333 HIS A O 1
ATOM 2589 N N . ARG A 1 334 ? 5.252 7.238 -18.756 1.00 95.50 334 ARG A N 1
ATOM 2590 C CA . ARG A 1 334 ? 4.683 5.995 -18.217 1.00 95.50 334 ARG A CA 1
ATOM 2591 C C . ARG A 1 334 ? 4.938 5.852 -16.712 1.00 95.50 334 ARG A C 1
ATOM 2593 O O . ARG A 1 334 ? 4.018 5.428 -16.010 1.00 95.50 334 ARG A O 1
ATOM 2600 N N . LEU A 1 335 ? 6.134 6.194 -16.234 1.00 95.88 335 LEU A N 1
ATOM 2601 C CA . LEU A 1 335 ? 6.518 6.169 -14.816 1.00 95.88 335 LEU A CA 1
ATOM 2602 C C . LEU A 1 335 ? 5.774 7.239 -14.004 1.00 95.88 335 LEU A C 1
ATOM 2604 O O . LEU A 1 335 ? 5.321 6.959 -12.896 1.00 95.88 335 LEU A O 1
ATOM 2608 N N . GLU A 1 336 ? 5.551 8.424 -14.573 1.00 95.31 336 GLU A N 1
ATOM 2609 C CA . GLU A 1 336 ? 4.726 9.486 -13.980 1.00 95.31 336 GLU A CA 1
ATOM 2610 C C . GLU A 1 336 ? 3.278 9.044 -13.810 1.00 95.31 336 GLU A C 1
ATOM 2612 O O . GLU A 1 336 ? 2.685 9.237 -12.753 1.00 95.31 336 GLU A O 1
ATOM 2617 N N . ARG A 1 337 ? 2.713 8.354 -14.805 1.00 94.88 337 ARG A N 1
ATOM 2618 C CA . ARG A 1 337 ? 1.370 7.781 -14.678 1.00 94.88 337 ARG A CA 1
ATOM 2619 C C . ARG A 1 337 ? 1.294 6.728 -13.568 1.00 94.88 337 ARG A C 1
ATOM 2621 O O . ARG A 1 337 ? 0.257 6.612 -12.922 1.00 94.88 337 ARG A O 1
ATOM 2628 N N . LEU A 1 338 ? 2.355 5.947 -13.344 1.00 94.31 338 LEU A N 1
ATOM 2629 C CA . LEU A 1 338 ? 2.419 5.017 -12.209 1.00 94.31 338 LEU A CA 1
ATOM 2630 C C . LEU A 1 338 ? 2.518 5.767 -10.877 1.00 94.31 338 LEU A C 1
ATOM 2632 O O . LEU A 1 338 ? 1.791 5.421 -9.950 1.00 94.31 338 LEU A O 1
ATOM 2636 N N . ALA A 1 339 ? 3.332 6.823 -10.803 1.00 94.25 339 ALA A N 1
ATOM 2637 C CA . ALA A 1 339 ? 3.419 7.687 -9.627 1.00 94.25 339 ALA A CA 1
ATOM 2638 C C . ALA A 1 339 ? 2.064 8.337 -9.299 1.00 94.25 339 ALA A C 1
ATOM 2640 O O . ALA A 1 339 ? 1.633 8.314 -8.151 1.00 94.25 339 ALA A O 1
ATOM 2641 N N . GLY A 1 340 ? 1.346 8.828 -10.314 1.00 94.88 340 GLY A N 1
ATOM 2642 C CA . GLY A 1 340 ? 0.002 9.387 -10.160 1.00 94.88 340 GLY A CA 1
ATOM 2643 C C . GLY A 1 340 ? -1.033 8.356 -9.701 1.00 94.88 340 GLY A C 1
ATOM 2644 O O . GLY A 1 340 ? -1.926 8.670 -8.925 1.00 94.88 340 GLY A O 1
ATOM 2645 N N . LYS A 1 341 ? -0.910 7.089 -10.117 1.00 94.12 341 LYS A N 1
ATOM 2646 C CA . LYS A 1 341 ? -1.743 6.017 -9.549 1.00 94.12 341 LYS A CA 1
ATOM 2647 C C . LYS A 1 341 ? -1.406 5.773 -8.080 1.00 94.12 341 LYS A C 1
ATOM 2649 O O . LYS A 1 341 ? -2.317 5.620 -7.272 1.00 94.12 341 LYS A O 1
ATOM 2654 N N . LEU A 1 342 ? -0.122 5.746 -7.735 1.00 93.19 342 LEU A N 1
ATOM 2655 C CA . LEU A 1 342 ? 0.346 5.517 -6.369 1.00 93.19 342 LEU A CA 1
ATOM 2656 C C . LEU A 1 342 ? -0.147 6.611 -5.408 1.00 93.19 342 LEU A C 1
ATOM 2658 O O . LEU A 1 342 ? -0.626 6.296 -4.318 1.00 93.19 342 LEU A O 1
ATOM 2662 N N . SER A 1 343 ? -0.109 7.875 -5.843 1.00 92.88 343 SER A N 1
ATOM 2663 C CA . SER A 1 343 ? -0.564 9.023 -5.050 1.00 92.88 343 SER A CA 1
ATOM 2664 C C . SER A 1 343 ? -2.071 9.034 -4.792 1.00 92.88 343 SER A C 1
ATOM 2666 O O . SER A 1 343 ? -2.500 9.601 -3.794 1.00 92.88 343 SER A O 1
ATOM 2668 N N . VAL A 1 344 ? -2.874 8.388 -5.644 1.00 94.44 344 VAL A N 1
ATOM 2669 C CA . VAL A 1 344 ? -4.329 8.265 -5.458 1.00 94.44 344 VAL A CA 1
ATOM 2670 C C . VAL A 1 344 ? -4.690 7.027 -4.637 1.00 94.44 344 VAL A C 1
ATOM 2672 O O . VAL A 1 344 ? -5.494 7.113 -3.709 1.00 94.44 344 VAL A O 1
ATOM 2675 N N . VAL A 1 345 ? -4.101 5.867 -4.952 1.00 93.62 345 VAL A N 1
ATOM 2676 C CA . VAL A 1 345 ? -4.474 4.603 -4.294 1.00 93.62 345 VAL A CA 1
ATOM 2677 C C . VAL A 1 345 ? -4.090 4.599 -2.820 1.00 93.62 345 VAL A C 1
ATOM 2679 O O . VAL A 1 345 ? -4.872 4.117 -2.005 1.00 93.62 345 VAL A O 1
ATOM 2682 N N . GLY A 1 346 ? -2.928 5.148 -2.466 1.00 91.88 346 GLY A N 1
ATOM 2683 C CA . GLY A 1 346 ? -2.476 5.174 -1.078 1.00 91.88 346 GLY A CA 1
ATOM 2684 C C . GLY A 1 346 ? -3.482 5.833 -0.129 1.00 91.88 346 GLY A C 1
ATOM 2685 O O . GLY A 1 346 ? -3.996 5.158 0.764 1.00 91.88 346 GLY A O 1
ATOM 2686 N N . PRO A 1 347 ? -3.831 7.114 -0.343 1.00 93.44 347 PRO A N 1
ATOM 2687 C CA . PRO A 1 347 ? -4.847 7.801 0.449 1.00 93.44 347 PRO A CA 1
ATOM 2688 C C . PRO A 1 347 ? -6.214 7.115 0.411 1.00 93.44 347 PRO A C 1
ATOM 2690 O O . PRO A 1 347 ? -6.873 7.039 1.442 1.00 93.44 347 PRO A O 1
ATOM 2693 N N . GLN A 1 348 ? -6.629 6.572 -0.739 1.00 94.88 348 GLN A N 1
ATOM 2694 C CA . GLN A 1 348 ? -7.914 5.881 -0.865 1.00 94.88 348 GLN A CA 1
ATOM 2695 C C . GLN A 1 348 ? -7.998 4.645 0.044 1.00 94.88 348 GLN A C 1
ATOM 2697 O O . GLN A 1 348 ? -8.985 4.466 0.760 1.00 94.88 348 GLN A O 1
ATOM 2702 N N . VAL A 1 349 ? -6.968 3.793 0.038 1.00 94.38 349 VAL A N 1
ATOM 2703 C CA . VAL A 1 349 ? -6.941 2.588 0.879 1.00 94.38 349 VAL A CA 1
ATOM 2704 C C . VAL A 1 349 ? -6.821 2.971 2.353 1.00 94.38 349 VAL A C 1
ATOM 2706 O O . VAL A 1 349 ? -7.555 2.432 3.175 1.00 94.38 349 VAL A O 1
ATOM 2709 N N . LEU A 1 350 ? -5.973 3.945 2.693 1.00 94.75 350 LEU A N 1
ATOM 2710 C CA . LEU A 1 350 ? -5.840 4.428 4.070 1.00 94.75 350 LEU A CA 1
ATOM 2711 C C . LEU A 1 350 ? -7.145 5.023 4.613 1.00 94.75 350 LEU A C 1
ATOM 2713 O O . LEU A 1 350 ? -7.499 4.756 5.758 1.00 94.75 350 LEU A O 1
ATOM 2717 N N . ALA A 1 351 ? -7.880 5.785 3.800 1.00 95.19 351 ALA A N 1
ATOM 2718 C CA . ALA A 1 351 ? -9.192 6.308 4.170 1.00 95.19 351 ALA A CA 1
ATOM 2719 C C . ALA A 1 351 ? -10.205 5.178 4.393 1.00 95.19 351 ALA A C 1
ATOM 2721 O O . ALA A 1 351 ? -10.956 5.214 5.363 1.00 95.19 351 ALA A O 1
ATOM 2722 N N . THR A 1 352 ? -10.178 4.148 3.542 1.00 93.81 352 THR A N 1
ATOM 2723 C CA . THR A 1 352 ? -11.048 2.970 3.681 1.00 93.81 352 THR A CA 1
ATOM 2724 C C . THR A 1 352 ? -10.765 2.226 4.987 1.00 93.81 352 THR A C 1
ATOM 2726 O O . THR A 1 352 ? -11.695 1.916 5.725 1.00 93.81 352 THR A O 1
ATOM 2729 N N . VAL A 1 353 ? -9.490 1.994 5.319 1.00 94.50 353 VAL A N 1
ATOM 2730 C CA . VAL A 1 353 ? -9.091 1.350 6.583 1.00 94.50 353 VAL A CA 1
ATOM 2731 C C . VAL A 1 353 ? -9.491 2.208 7.782 1.00 94.50 353 VAL A C 1
ATOM 2733 O O . VAL A 1 353 ? -10.060 1.685 8.731 1.00 94.50 353 VAL A O 1
ATOM 2736 N N . ALA A 1 354 ? -9.265 3.523 7.735 1.00 95.00 354 ALA A N 1
ATOM 2737 C CA . ALA A 1 354 ? -9.663 4.425 8.816 1.00 95.00 354 ALA A CA 1
ATOM 2738 C C . ALA A 1 354 ? -11.186 4.432 9.035 1.00 95.00 354 ALA A C 1
ATOM 2740 O O . ALA A 1 354 ? -11.650 4.398 10.176 1.00 95.00 354 ALA A O 1
ATOM 2741 N N . GLN A 1 355 ? -11.963 4.429 7.950 1.00 95.19 355 GLN A N 1
ATOM 2742 C CA . GLN A 1 355 ? -13.418 4.331 8.009 1.00 95.19 355 GLN A CA 1
ATOM 2743 C C . GLN A 1 355 ? -13.865 2.985 8.593 1.00 95.19 355 GLN A C 1
ATOM 2745 O O . GLN A 1 355 ? -14.739 2.969 9.456 1.00 95.19 355 GLN A O 1
ATOM 2750 N N . ALA A 1 356 ? -13.248 1.876 8.174 1.00 94.38 356 ALA A N 1
ATOM 2751 C CA . ALA A 1 356 ? -13.529 0.551 8.721 1.00 94.38 356 ALA A CA 1
ATOM 2752 C C . ALA A 1 356 ? -13.203 0.480 10.221 1.00 94.38 356 ALA A C 1
ATOM 2754 O O . ALA A 1 356 ? -14.056 0.085 11.012 1.00 94.38 356 ALA A O 1
ATOM 2755 N N . SER A 1 357 ? -12.021 0.942 10.642 1.00 94.88 357 SER A N 1
ATOM 2756 C CA . SER A 1 357 ? -11.641 1.004 12.058 1.00 94.88 357 SER A CA 1
ATOM 2757 C C . SER A 1 357 ? -12.631 1.829 12.878 1.00 94.88 357 SER A C 1
ATOM 2759 O O . SER A 1 357 ? -13.085 1.376 13.922 1.00 94.88 357 SER A O 1
ATOM 2761 N N . SER A 1 358 ? -13.025 3.011 12.393 1.00 95.75 358 SER A N 1
ATOM 2762 C CA . SER A 1 358 ? -14.021 3.845 13.073 1.00 95.75 358 SER A CA 1
ATOM 2763 C C . SER A 1 358 ? -15.379 3.148 13.184 1.00 95.75 358 SER A C 1
ATOM 2765 O O . SER A 1 358 ? -15.981 3.172 14.259 1.00 95.75 358 SER A O 1
ATOM 2767 N N . ALA A 1 359 ? -15.839 2.490 12.116 1.00 96.25 359 ALA A N 1
ATOM 2768 C CA . ALA A 1 359 ? -17.095 1.748 12.111 1.00 96.25 359 ALA A CA 1
ATOM 2769 C C . ALA A 1 359 ? -17.072 0.568 13.098 1.00 96.25 359 ALA A C 1
ATOM 2771 O O . ALA A 1 359 ? -18.028 0.387 13.851 1.00 96.25 359 ALA A O 1
ATOM 2772 N N . HIS A 1 360 ? -15.976 -0.196 13.151 1.00 95.56 360 HIS A N 1
ATOM 2773 C CA . HIS A 1 360 ? -15.818 -1.302 14.098 1.00 95.56 360 HIS A CA 1
ATOM 2774 C C . HIS A 1 360 ? -15.718 -0.821 15.550 1.00 95.56 360 HIS A C 1
ATOM 2776 O O . HIS A 1 360 ? -16.373 -1.389 16.420 1.00 95.56 360 HIS A O 1
ATOM 2782 N N . SER A 1 361 ? -14.990 0.265 15.826 1.00 96.31 361 SER A N 1
ATOM 2783 C CA . SER A 1 361 ? -14.962 0.864 17.167 1.00 96.31 361 SER A CA 1
ATOM 2784 C C . SER A 1 361 ? -16.348 1.343 17.609 1.00 96.31 361 SER A C 1
ATOM 2786 O O . SER A 1 361 ? -16.747 1.135 18.754 1.00 96.31 361 SER A O 1
ATOM 2788 N N . GLN A 1 362 ? -17.121 1.945 16.701 1.00 96.81 362 GLN A N 1
ATOM 2789 C CA . GLN A 1 362 ? -18.491 2.363 16.995 1.00 96.81 362 GLN A CA 1
ATOM 2790 C C . GLN A 1 362 ? -19.421 1.161 17.219 1.00 96.81 362 GLN A C 1
ATOM 2792 O O . GLN A 1 362 ? -20.237 1.183 18.141 1.00 96.81 362 GLN A O 1
ATOM 2797 N N . ALA A 1 363 ? -19.288 0.098 16.421 1.00 96.50 363 ALA A N 1
ATOM 2798 C CA . ALA A 1 363 ? -20.040 -1.143 16.598 1.00 96.50 363 ALA A CA 1
ATOM 2799 C C . ALA A 1 363 ? -19.760 -1.800 17.961 1.00 96.50 363 ALA A C 1
ATOM 2801 O O . ALA A 1 363 ? -20.707 -2.186 18.657 1.00 96.50 363 ALA A O 1
ATOM 2802 N N . ALA A 1 364 ? -18.495 -1.826 18.391 1.00 97.25 364 ALA A N 1
ATOM 2803 C CA . ALA A 1 364 ? -18.107 -2.343 19.698 1.00 97.25 364 ALA A CA 1
ATOM 2804 C C . ALA A 1 364 ? -18.752 -1.533 20.839 1.00 97.25 364 ALA A C 1
ATOM 2806 O O . ALA A 1 364 ? -19.407 -2.099 21.717 1.00 97.25 364 ALA A O 1
ATOM 2807 N N . THR A 1 365 ? -18.669 -0.200 20.780 1.00 97.50 365 THR A N 1
ATOM 2808 C CA . THR A 1 365 ? -19.293 0.702 21.766 1.00 97.50 365 THR A CA 1
ATOM 2809 C C . THR A 1 365 ? -20.816 0.566 21.805 1.00 97.50 365 THR A C 1
ATOM 2811 O O . THR A 1 365 ? -21.415 0.568 22.884 1.00 97.50 365 THR A O 1
ATOM 2814 N N . ASN A 1 366 ? -21.464 0.399 20.651 1.00 97.19 366 ASN A N 1
ATOM 2815 C CA . ASN A 1 366 ? -22.908 0.176 20.576 1.00 97.19 366 ASN A CA 1
ATOM 2816 C C . ASN A 1 366 ? -23.301 -1.157 21.225 1.00 97.19 366 ASN A C 1
ATOM 2818 O O . ASN A 1 366 ? -24.258 -1.207 22.000 1.00 97.19 366 ASN A O 1
ATOM 2822 N N . THR A 1 367 ? -22.547 -2.224 20.953 1.00 97.12 367 THR A N 1
ATOM 2823 C CA . THR A 1 367 ? -22.760 -3.550 21.553 1.00 97.12 367 THR A CA 1
ATOM 2824 C C . THR A 1 367 ? -22.581 -3.496 23.071 1.00 97.12 367 THR A C 1
ATOM 2826 O O . THR A 1 367 ? -23.432 -3.988 23.816 1.00 97.12 367 THR A O 1
ATOM 2829 N N . PHE A 1 368 ? -21.534 -2.818 23.553 1.00 97.69 368 PHE A N 1
ATOM 2830 C CA . PHE A 1 368 ? -21.347 -2.570 24.981 1.00 97.69 368 PHE A CA 1
ATOM 2831 C C . PHE A 1 368 ? -22.498 -1.771 25.590 1.00 97.69 368 PHE A C 1
ATOM 2833 O O . PHE A 1 368 ? -23.002 -2.149 26.642 1.00 97.69 368 PHE A O 1
ATOM 2840 N N . SER A 1 369 ? -22.965 -0.714 24.926 1.00 97.06 369 SER A N 1
ATOM 2841 C CA . SER A 1 369 ? -24.080 0.104 25.420 1.00 97.06 369 SER A CA 1
ATOM 2842 C C . SER A 1 369 ? -25.365 -0.716 25.572 1.00 97.06 369 SER A C 1
ATOM 2844 O O . SER A 1 369 ? -26.070 -0.588 26.571 1.00 97.06 369 SER A O 1
ATOM 2846 N N . GLN A 1 370 ? -25.653 -1.620 24.630 1.00 96.19 370 GLN A N 1
ATOM 2847 C CA . GLN A 1 370 ? -26.798 -2.533 24.732 1.00 96.19 370 GLN A CA 1
ATOM 2848 C C . GLN A 1 370 ? -26.675 -3.490 25.923 1.00 96.19 370 GLN A C 1
ATOM 2850 O O . GLN A 1 370 ? -27.654 -3.710 26.640 1.00 96.19 370 GLN A O 1
ATOM 2855 N N . PHE A 1 371 ? -25.483 -4.044 26.155 1.00 97.00 371 PHE A N 1
ATOM 2856 C CA . PHE A 1 371 ? -25.196 -4.837 27.349 1.00 97.00 371 PHE A CA 1
ATOM 2857 C C . PHE A 1 371 ? -25.358 -4.007 28.629 1.00 97.00 371 PHE A C 1
ATOM 2859 O O . PHE A 1 371 ? -26.031 -4.441 29.561 1.00 97.00 371 PHE A O 1
ATOM 2866 N N . TYR A 1 372 ? -24.791 -2.802 28.663 1.00 96.12 372 TYR A N 1
ATOM 2867 C CA . TYR A 1 372 ? -24.753 -1.948 29.845 1.00 96.12 372 TYR A CA 1
ATOM 2868 C C . TYR A 1 372 ? -26.153 -1.469 30.254 1.00 96.12 372 TYR A C 1
ATOM 2870 O O . TYR A 1 372 ? -26.479 -1.434 31.439 1.00 96.12 372 TYR A O 1
ATOM 2878 N N . ASN A 1 373 ? -27.028 -1.207 29.280 1.00 95.62 373 ASN A N 1
ATOM 2879 C CA . ASN A 1 373 ? -28.440 -0.920 29.535 1.00 95.62 373 ASN A CA 1
ATOM 2880 C C . ASN A 1 373 ? -29.149 -2.096 30.223 1.00 95.62 373 ASN A C 1
ATOM 2882 O O . ASN A 1 373 ? -29.891 -1.886 31.180 1.00 95.62 373 ASN A O 1
ATOM 2886 N N . LYS A 1 374 ? -28.900 -3.338 29.782 1.00 95.19 374 LYS A N 1
ATOM 2887 C CA . LYS A 1 374 ? -29.447 -4.536 30.444 1.00 95.19 374 LYS A CA 1
ATOM 2888 C C . LYS A 1 374 ? -28.871 -4.700 31.849 1.00 95.19 374 LYS A C 1
ATOM 2890 O O . LYS A 1 374 ? -29.626 -4.932 32.786 1.00 95.19 374 LYS A O 1
ATOM 2895 N N . TYR A 1 375 ? -27.557 -4.542 31.996 1.00 96.31 375 TYR A N 1
ATOM 2896 C CA . TYR A 1 375 ? -26.868 -4.584 33.286 1.00 96.31 375 TYR A CA 1
ATOM 2897 C C . TYR A 1 375 ? -27.491 -3.625 34.304 1.00 96.31 375 TYR A C 1
ATOM 2899 O O . TYR A 1 375 ? -27.774 -4.037 35.424 1.00 96.31 375 TYR A O 1
ATOM 2907 N N . HIS A 1 376 ? -27.771 -2.381 33.908 1.00 95.19 376 HIS A N 1
ATOM 2908 C CA . HIS A 1 376 ? -28.346 -1.381 34.807 1.00 95.19 376 HIS A CA 1
ATOM 2909 C C . HIS A 1 376 ? -29.717 -1.771 35.368 1.00 95.19 376 HIS A C 1
ATOM 2911 O O . HIS A 1 376 ? -30.002 -1.467 36.527 1.00 95.19 376 HIS A O 1
ATOM 2917 N N . LEU A 1 377 ? -30.547 -2.446 34.567 1.00 94.44 377 LEU A N 1
ATOM 2918 C CA . LEU A 1 377 ? -31.843 -2.953 35.020 1.00 94.44 377 LEU A CA 1
ATOM 2919 C C . LEU A 1 377 ? -31.650 -4.025 36.103 1.00 94.44 377 LEU A C 1
ATOM 2921 O O . LEU A 1 377 ? -32.164 -3.876 37.208 1.00 94.44 377 LEU A O 1
ATOM 2925 N N . TYR A 1 378 ? -30.812 -5.035 35.834 1.00 95.06 378 TYR A N 1
ATOM 2926 C CA . TYR A 1 378 ? -30.497 -6.084 36.814 1.00 95.06 378 TYR A CA 1
ATOM 2927 C C . TYR A 1 378 ? -29.832 -5.533 38.082 1.00 95.06 378 TYR A C 1
ATOM 2929 O O . TYR A 1 378 ? -30.127 -5.993 39.181 1.00 95.06 378 TYR A O 1
ATOM 2937 N N . TRP A 1 379 ? -28.954 -4.538 37.945 1.00 94.88 379 TRP A N 1
ATOM 2938 C CA . TRP A 1 379 ? -28.324 -3.857 39.074 1.00 94.88 379 TRP A CA 1
ATOM 2939 C C . TRP A 1 379 ? -29.357 -3.235 40.012 1.00 94.88 379 TRP A C 1
ATOM 2941 O O . TRP A 1 379 ? -29.320 -3.478 41.218 1.00 94.88 379 TRP A O 1
ATOM 2951 N N . SER A 1 380 ? -30.296 -2.464 39.454 1.00 95.06 380 SER A N 1
ATOM 2952 C CA . SER A 1 380 ? -31.367 -1.828 40.222 1.00 95.06 380 SER A CA 1
ATOM 2953 C C . SER A 1 380 ? -32.208 -2.861 40.975 1.00 95.06 380 SER A C 1
ATOM 2955 O O . SER A 1 380 ? -32.452 -2.698 42.172 1.00 95.06 380 SER A O 1
ATOM 2957 N N . ASP A 1 381 ? -32.600 -3.942 40.298 1.00 95.00 381 ASP A N 1
ATOM 2958 C CA . ASP A 1 381 ? -33.430 -4.997 40.882 1.00 95.00 381 ASP A CA 1
ATOM 2959 C C . ASP A 1 381 ? -32.707 -5.734 42.015 1.00 95.00 381 ASP A C 1
ATOM 2961 O O . ASP A 1 381 ? -33.263 -5.907 43.100 1.00 95.00 381 ASP A O 1
ATOM 2965 N N . VAL A 1 382 ? -31.448 -6.135 41.808 1.00 95.00 382 VAL A N 1
ATOM 2966 C CA . VAL A 1 382 ? -30.667 -6.854 42.825 1.00 95.00 382 VAL A CA 1
ATOM 2967 C C . VAL A 1 382 ? -30.403 -5.978 44.048 1.00 95.00 382 VAL A C 1
ATOM 2969 O O . VAL A 1 382 ? -30.588 -6.450 45.170 1.00 95.00 382 VAL A O 1
ATOM 2972 N N . CYS A 1 383 ? -30.043 -4.703 43.871 1.00 93.44 383 CYS A N 1
ATOM 2973 C CA . CYS A 1 383 ? -29.878 -3.779 44.996 1.00 93.44 383 CYS A CA 1
ATOM 2974 C C . CYS A 1 383 ? -31.177 -3.614 45.797 1.00 93.44 383 CYS A C 1
ATOM 2976 O O . CYS A 1 383 ? -31.151 -3.655 47.029 1.00 93.44 383 CYS A O 1
ATOM 2978 N N . HIS A 1 384 ? -32.318 -3.483 45.115 1.00 94.31 384 HIS A N 1
ATOM 2979 C CA . HIS A 1 384 ? -33.613 -3.382 45.783 1.00 94.31 384 HIS A CA 1
ATOM 2980 C C . HIS A 1 384 ? -33.965 -4.667 46.548 1.00 94.31 384 HIS A C 1
ATOM 2982 O O . HIS A 1 384 ? -34.389 -4.614 47.703 1.00 94.31 384 HIS A O 1
ATOM 2988 N N . LEU A 1 385 ? -33.730 -5.839 45.950 1.00 94.12 385 LEU A N 1
ATOM 2989 C CA . LEU A 1 385 ? -33.950 -7.130 46.606 1.00 94.12 385 LEU A CA 1
ATOM 2990 C C . LEU A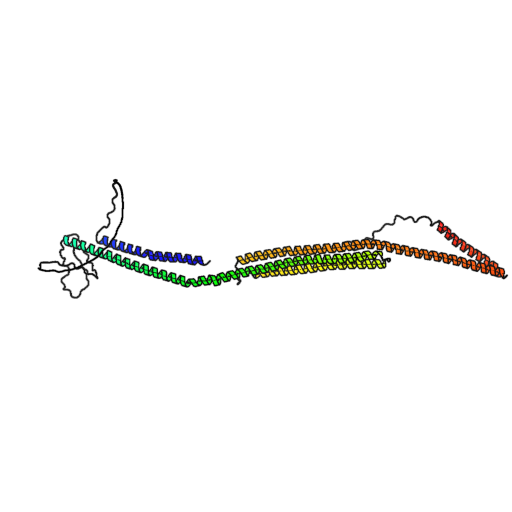 1 385 ? -33.054 -7.322 47.839 1.00 94.12 385 LEU A C 1
ATOM 2992 O O . LEU A 1 385 ? -33.513 -7.860 48.850 1.00 94.12 385 LEU A O 1
ATOM 2996 N N . GLU A 1 386 ? -31.799 -6.869 47.796 1.00 93.75 386 GLU A N 1
ATOM 2997 C CA . GLU A 1 386 ? -30.895 -6.880 48.953 1.00 93.75 386 GLU A CA 1
ATOM 2998 C C . GLU A 1 386 ? -31.428 -5.998 50.097 1.00 93.75 386 GLU A C 1
ATOM 3000 O O . GLU A 1 386 ? -31.396 -6.407 51.263 1.00 93.75 386 GLU A O 1
ATOM 3005 N N . GLU A 1 387 ? -31.986 -4.828 49.782 1.00 94.19 387 GLU A N 1
ATOM 3006 C CA . GLU A 1 387 ? -32.587 -3.917 50.760 1.00 94.19 387 GLU A CA 1
ATOM 3007 C C . GLU A 1 387 ? -33.878 -4.479 51.378 1.00 94.19 387 GLU A C 1
ATOM 3009 O O . GLU A 1 387 ? -34.048 -4.449 52.605 1.00 94.19 387 GLU A O 1
ATOM 3014 N N . VAL A 1 388 ? -34.752 -5.078 50.562 1.00 94.38 388 VAL A N 1
ATOM 3015 C CA . VAL A 1 388 ? -35.951 -5.792 51.033 1.00 94.38 388 VAL A CA 1
ATOM 3016 C C . VAL A 1 388 ? -35.553 -6.946 51.951 1.00 94.38 388 VAL A C 1
ATOM 3018 O O . VAL A 1 388 ? -36.115 -7.097 53.038 1.00 94.38 388 VAL A O 1
ATOM 3021 N N . LYS A 1 389 ? -34.538 -7.731 51.574 1.00 93.88 389 LYS A N 1
ATOM 3022 C CA . LYS A 1 389 ? -34.026 -8.835 52.396 1.00 93.88 389 LYS A CA 1
ATOM 3023 C C . LYS A 1 389 ? -33.487 -8.332 53.735 1.00 93.88 389 LYS A C 1
ATOM 3025 O O . LYS A 1 389 ? -33.818 -8.903 54.774 1.00 93.88 389 LYS A O 1
ATOM 3030 N N . LYS A 1 390 ? -32.705 -7.248 53.742 1.00 94.19 390 LYS A N 1
ATOM 3031 C CA . LYS A 1 390 ? -32.195 -6.624 54.974 1.00 94.19 390 LYS A CA 1
ATOM 3032 C C . LYS A 1 390 ? -33.338 -6.148 55.874 1.00 94.19 390 LYS A C 1
ATOM 3034 O O . LYS A 1 390 ? -33.347 -6.450 57.071 1.00 94.19 390 LYS A O 1
ATOM 3039 N N . SER A 1 391 ? -34.332 -5.477 55.304 1.00 93.88 391 SER A N 1
ATOM 3040 C CA . SER A 1 391 ? -35.519 -5.003 56.026 1.00 93.88 391 SER A CA 1
ATOM 3041 C C . SER A 1 391 ? -36.317 -6.161 56.630 1.00 93.88 391 SER A C 1
ATOM 3043 O O . SER A 1 391 ? -36.636 -6.138 57.818 1.00 93.88 391 SER A O 1
ATOM 3045 N N . LEU A 1 392 ? -36.538 -7.230 55.860 1.00 95.19 392 LEU A N 1
ATOM 3046 C CA . LEU A 1 392 ? -37.211 -8.443 56.323 1.00 95.19 392 LEU A CA 1
ATOM 3047 C C . LEU A 1 392 ? -36.455 -9.109 57.478 1.00 95.19 392 LEU A C 1
ATOM 3049 O O . LEU A 1 392 ? -37.070 -9.454 58.484 1.00 95.19 392 LEU A O 1
ATOM 3053 N N . THR A 1 393 ? -35.128 -9.253 57.379 1.00 94.50 393 THR A N 1
ATOM 3054 C CA . THR A 1 393 ? -34.325 -9.823 58.478 1.00 94.50 393 THR A CA 1
ATOM 3055 C C . THR A 1 393 ? -34.386 -8.965 59.742 1.00 94.50 393 THR A C 1
ATOM 3057 O O . THR A 1 393 ? -34.500 -9.500 60.842 1.00 94.50 393 THR A O 1
ATOM 3060 N N . THR A 1 394 ? -34.394 -7.638 59.597 1.00 94.69 394 THR A N 1
ATOM 3061 C CA . THR A 1 394 ? -34.505 -6.699 60.723 1.00 94.69 394 THR A CA 1
ATOM 3062 C C . THR A 1 394 ? -35.867 -6.827 61.401 1.00 94.69 394 THR A C 1
ATOM 3064 O O . THR A 1 394 ? -35.951 -6.921 62.626 1.00 94.69 394 THR A O 1
ATOM 3067 N N . LEU A 1 395 ? -36.938 -6.914 60.609 1.00 93.81 395 LEU A N 1
ATOM 3068 C CA . LEU A 1 395 ? -38.295 -7.113 61.107 1.00 93.81 395 LEU A CA 1
ATOM 3069 C C . LEU A 1 395 ? -38.452 -8.478 61.791 1.00 93.81 395 LEU A C 1
ATOM 3071 O O . LEU A 1 395 ? -39.019 -8.553 62.876 1.00 93.81 395 LEU A O 1
ATOM 3075 N N . GLN A 1 396 ? -37.881 -9.546 61.229 1.00 94.56 396 GLN A N 1
ATOM 3076 C CA . GLN A 1 396 ? -37.860 -10.873 61.856 1.00 94.56 396 GLN A CA 1
ATOM 3077 C C . GLN A 1 396 ? -37.135 -10.869 63.209 1.00 94.56 396 GLN A C 1
ATOM 3079 O O . GLN A 1 396 ? -37.621 -11.479 64.162 1.00 94.56 396 GLN A O 1
ATOM 3084 N N . LEU A 1 397 ? -35.993 -10.183 63.316 1.00 95.19 397 LEU A N 1
ATOM 3085 C CA . LEU A 1 397 ? -35.266 -10.035 64.580 1.00 95.19 397 LEU A CA 1
ATOM 3086 C C . LEU A 1 397 ? -36.065 -9.217 65.599 1.00 95.19 397 LEU A C 1
ATOM 3088 O O . LEU A 1 397 ? -36.144 -9.613 66.759 1.00 95.19 397 LEU A O 1
ATOM 3092 N N . SER A 1 398 ? -36.707 -8.132 65.162 1.00 92.75 398 SER A N 1
ATOM 3093 C CA . SER A 1 398 ? -37.589 -7.323 66.009 1.00 92.75 398 SER A CA 1
ATOM 3094 C C . SER A 1 398 ? -38.756 -8.150 66.549 1.00 92.75 398 SER A C 1
ATOM 3096 O O . SER A 1 398 ? -38.965 -8.200 67.759 1.00 92.75 398 SER A O 1
ATOM 3098 N N . VAL A 1 399 ? -39.456 -8.894 65.684 1.00 90.06 399 VAL A N 1
ATOM 3099 C CA . VAL A 1 399 ? -40.548 -9.792 66.091 1.00 90.06 399 VAL A CA 1
ATOM 3100 C C . VAL A 1 399 ? -40.051 -10.827 67.100 1.00 90.06 399 VAL A C 1
ATOM 3102 O O . VAL A 1 399 ? -40.670 -10.996 68.147 1.00 90.06 399 VAL A O 1
ATOM 3105 N N . ARG A 1 400 ? -38.912 -11.483 66.842 1.00 93.44 400 ARG A N 1
ATOM 3106 C CA . ARG A 1 400 ? -38.326 -12.456 67.781 1.00 93.44 400 ARG A CA 1
ATOM 3107 C C . ARG A 1 400 ? -37.963 -11.832 69.127 1.00 93.44 400 ARG A C 1
ATOM 3109 O O . ARG A 1 400 ? -38.243 -12.451 70.146 1.00 93.44 400 ARG A O 1
ATOM 3116 N N . SER A 1 401 ? -37.387 -10.629 69.141 1.00 92.00 401 SER A N 1
ATOM 3117 C CA . SER A 1 401 ? -37.074 -9.904 70.380 1.00 92.00 401 SER A CA 1
ATOM 3118 C C . SER A 1 401 ? -38.335 -9.623 71.188 1.00 92.00 401 SER A C 1
ATOM 3120 O O . SER A 1 401 ? -38.371 -9.893 72.380 1.00 92.00 401 SER A O 1
ATOM 3122 N N . VAL A 1 402 ? -39.389 -9.135 70.536 1.00 87.75 402 VAL A N 1
ATOM 3123 C CA . VAL A 1 402 ? -40.657 -8.789 71.195 1.00 87.75 402 VAL A CA 1
ATOM 3124 C C . VAL A 1 402 ? -41.340 -10.033 71.760 1.00 87.75 402 VAL A C 1
ATOM 3126 O O . VAL A 1 402 ? -41.858 -10.011 72.875 1.00 87.75 402 VAL A O 1
ATOM 3129 N N . VAL A 1 403 ? -41.312 -11.140 71.016 1.00 89.62 403 VAL A N 1
ATOM 3130 C CA . VAL A 1 403 ? -41.818 -12.433 71.493 1.00 89.62 403 VAL A CA 1
ATOM 3131 C C . VAL A 1 403 ? -40.990 -12.938 72.679 1.00 89.62 403 VAL A C 1
ATOM 3133 O O . VAL A 1 403 ? -41.567 -13.391 73.663 1.00 89.62 403 VAL A O 1
ATOM 3136 N N . ALA A 1 404 ? -39.659 -12.827 72.630 1.00 91.06 404 ALA A N 1
ATOM 3137 C CA . ALA A 1 404 ? -38.782 -13.218 73.733 1.00 91.06 404 ALA A CA 1
ATOM 3138 C C . ALA A 1 404 ? -39.038 -12.383 74.999 1.00 91.06 404 ALA A C 1
ATOM 3140 O O . ALA A 1 404 ? -39.182 -12.956 76.077 1.00 91.06 404 ALA A O 1
ATOM 3141 N N . ASP A 1 405 ? -39.181 -11.063 74.868 1.00 88.00 405 ASP A N 1
ATOM 3142 C CA . ASP A 1 405 ? -39.507 -10.160 75.977 1.00 88.00 405 ASP A CA 1
ATOM 3143 C C . ASP A 1 405 ? -40.869 -10.500 76.595 1.00 88.00 405 ASP A C 1
ATOM 3145 O O . ASP A 1 405 ? -41.004 -10.584 77.818 1.00 88.00 405 ASP A O 1
ATOM 3149 N N . SER A 1 406 ? -41.881 -10.750 75.757 1.00 88.69 406 SER A N 1
ATOM 3150 C CA . SER A 1 406 ? -43.213 -11.156 76.215 1.00 88.69 406 SER A CA 1
ATOM 3151 C C . SER A 1 406 ? -43.179 -12.498 76.951 1.00 88.69 406 SER A C 1
ATOM 3153 O O . SER A 1 406 ? -43.787 -12.636 78.017 1.00 88.69 406 SER A O 1
ATOM 3155 N N . ASN A 1 407 ? -42.435 -13.475 76.431 1.00 91.31 407 ASN A N 1
ATOM 3156 C CA . ASN A 1 407 ? -42.264 -14.779 77.069 1.00 91.31 407 ASN A CA 1
ATOM 3157 C C . ASN A 1 407 ? -41.493 -14.669 78.390 1.00 91.31 407 ASN A C 1
ATOM 3159 O O . ASN A 1 407 ? -41.876 -15.303 79.369 1.00 91.31 407 ASN A O 1
ATOM 3163 N N . LEU A 1 408 ? -40.468 -13.817 78.467 1.00 89.81 408 LEU A N 1
ATOM 3164 C CA . LEU A 1 408 ? -39.717 -13.565 79.697 1.00 89.81 408 LEU A CA 1
ATOM 3165 C C . LEU A 1 408 ? -40.598 -12.930 80.776 1.00 89.81 408 LEU A C 1
ATOM 3167 O O . LEU A 1 408 ? -40.584 -13.376 81.921 1.00 89.81 408 LEU A O 1
ATOM 3171 N N . GLN A 1 409 ? -41.404 -11.927 80.415 1.00 88.19 409 GLN A N 1
ATOM 3172 C CA . GLN A 1 409 ? -42.399 -11.361 81.328 1.00 88.19 409 GLN A CA 1
ATOM 3173 C C . GLN A 1 409 ? -43.420 -12.418 81.779 1.00 88.19 409 GLN A C 1
ATOM 3175 O O . GLN A 1 409 ? -43.913 -12.340 82.899 1.00 88.19 409 GLN A O 1
ATOM 3180 N N . ALA A 1 410 ? -43.747 -13.395 80.922 1.00 88.75 410 ALA A N 1
ATOM 3181 C CA . ALA A 1 410 ? -44.720 -14.443 81.233 1.00 88.75 410 ALA A CA 1
ATOM 3182 C C . ALA A 1 410 ? -44.140 -15.427 82.244 1.00 88.75 410 ALA A C 1
ATOM 3184 O O . ALA A 1 410 ? -44.793 -15.728 83.236 1.00 88.75 410 ALA A O 1
ATOM 3185 N N . SER A 1 411 ? -42.903 -15.872 82.003 1.00 90.94 411 SER A N 1
ATOM 3186 C CA . SER A 1 411 ? -42.168 -16.773 82.891 1.00 90.94 411 SER A CA 1
ATOM 3187 C C . SER A 1 411 ? -41.943 -16.134 84.252 1.00 90.94 411 SER A C 1
ATOM 3189 O O . SER A 1 411 ? -42.307 -16.733 85.247 1.00 90.94 411 SER A O 1
ATOM 3191 N N . ARG A 1 412 ? -41.450 -14.887 84.309 1.00 88.00 412 ARG A N 1
ATOM 3192 C CA . ARG A 1 412 ? -41.240 -14.177 85.585 1.00 88.00 412 ARG A CA 1
ATOM 3193 C C . ARG A 1 412 ? -42.521 -14.082 86.405 1.00 88.00 412 ARG A C 1
ATOM 3195 O O . ARG A 1 412 ? -42.508 -14.353 87.597 1.00 88.00 412 ARG A O 1
ATOM 3202 N N . LEU A 1 413 ? -43.629 -13.718 85.754 1.00 89.25 413 LEU A N 1
ATOM 3203 C CA . LEU A 1 413 ? -44.924 -13.656 86.420 1.00 89.25 413 LEU A CA 1
ATOM 3204 C C . LEU A 1 413 ? -45.375 -15.046 86.890 1.00 89.25 413 LEU A C 1
ATOM 3206 O O . LEU A 1 413 ? -45.896 -15.172 87.990 1.00 89.25 413 LEU A O 1
ATOM 3210 N N . HIS A 1 414 ? -45.175 -16.081 86.074 1.00 91.38 414 HIS A N 1
ATOM 3211 C CA . HIS A 1 414 ? -45.505 -17.455 86.435 1.00 91.38 414 HIS A CA 1
ATOM 3212 C C . HIS A 1 414 ? -44.699 -17.940 87.645 1.00 91.38 414 HIS A C 1
ATOM 3214 O O . HIS A 1 414 ? -45.307 -18.433 88.589 1.00 91.38 414 HIS A O 1
ATOM 3220 N N . ASP A 1 415 ? -43.380 -17.734 87.635 1.00 89.31 415 ASP A N 1
ATOM 3221 C CA . ASP A 1 415 ? -42.448 -18.127 88.696 1.00 89.31 415 ASP A CA 1
ATOM 3222 C C . ASP A 1 415 ? -42.758 -17.418 90.024 1.00 89.31 415 ASP A C 1
ATOM 3224 O O . ASP A 1 415 ? -42.670 -18.018 91.095 1.00 89.31 415 ASP A O 1
ATOM 3228 N N . ASP A 1 416 ? -43.146 -16.141 89.975 1.00 86.50 416 ASP A N 1
ATOM 3229 C CA . ASP A 1 416 ? -43.541 -15.407 91.178 1.00 86.50 416 ASP A CA 1
ATOM 3230 C C . ASP A 1 416 ? -44.930 -15.838 91.677 1.00 86.50 416 ASP A C 1
ATOM 3232 O O . ASP A 1 416 ? -45.116 -15.974 92.884 1.00 86.50 416 ASP A O 1
ATOM 3236 N N . ILE A 1 417 ? -45.889 -16.144 90.788 1.00 87.81 417 ILE A N 1
ATOM 3237 C CA . ILE A 1 417 ? -47.196 -16.704 91.183 1.00 87.81 417 ILE A CA 1
ATOM 3238 C C . ILE A 1 417 ? -47.014 -18.065 91.863 1.00 87.81 417 ILE A C 1
ATOM 3240 O O . ILE A 1 417 ? -47.632 -18.313 92.900 1.00 87.81 417 ILE A O 1
ATOM 3244 N N . THR A 1 418 ? -46.197 -18.955 91.294 1.00 88.31 418 THR A N 1
ATOM 3245 C CA . THR A 1 418 ? -45.927 -20.274 91.882 1.00 88.31 418 THR A CA 1
ATOM 3246 C C . THR A 1 418 ? -45.204 -20.141 93.214 1.00 88.31 418 THR A C 1
ATOM 3248 O O . THR A 1 418 ? -45.645 -20.757 94.179 1.00 88.31 418 THR A O 1
ATOM 3251 N N . ARG A 1 419 ? -44.200 -19.262 93.329 1.00 84.38 419 ARG A N 1
ATOM 3252 C CA . ARG A 1 419 ? -43.519 -19.000 94.607 1.00 84.38 419 ARG A CA 1
ATOM 3253 C C . ARG A 1 419 ? -44.476 -18.479 95.683 1.00 84.38 419 ARG A C 1
ATOM 3255 O O . ARG A 1 419 ? -44.454 -18.974 96.806 1.00 84.38 419 ARG A O 1
ATOM 3262 N N . THR A 1 420 ? -45.336 -17.510 95.365 1.00 83.06 420 THR A N 1
ATOM 3263 C CA . THR A 1 420 ? -46.321 -16.985 96.329 1.00 83.06 420 THR A CA 1
ATOM 3264 C C . THR A 1 420 ? -47.361 -18.039 96.706 1.00 83.06 420 THR A C 1
ATOM 3266 O O . THR A 1 420 ? -47.788 -18.101 97.858 1.00 83.06 420 THR A O 1
ATOM 3269 N N . ARG A 1 421 ? -47.748 -18.909 95.767 1.00 84.38 421 ARG A N 1
ATOM 3270 C CA . ARG A 1 421 ? -48.626 -20.050 96.045 1.00 84.38 421 ARG A CA 1
ATOM 3271 C C . ARG A 1 421 ? -47.970 -21.058 96.991 1.00 84.38 421 ARG A C 1
ATOM 3273 O O . ARG A 1 421 ? -48.608 -21.463 97.953 1.00 84.38 421 ARG A O 1
ATOM 3280 N N . GLU A 1 422 ? -46.714 -21.423 96.755 1.00 83.62 422 GLU A N 1
ATOM 3281 C CA . GLU A 1 422 ? -45.952 -22.330 97.624 1.00 83.62 422 GLU A CA 1
ATOM 3282 C C . GLU A 1 422 ? -45.779 -21.753 99.039 1.00 83.62 422 GLU A C 1
ATOM 3284 O O . GLU A 1 422 ? -45.912 -22.482 100.018 1.00 83.62 422 GLU A O 1
ATOM 3289 N N . GLN A 1 423 ? -45.556 -20.439 99.170 1.00 80.25 423 GLN A N 1
ATOM 3290 C CA . GLN A 1 423 ? -45.520 -19.734 100.463 1.00 80.25 423 GLN A CA 1
ATOM 3291 C C . GLN A 1 423 ? -46.877 -19.740 101.186 1.00 80.25 423 GLN A C 1
ATOM 3293 O O . GLN A 1 423 ? -46.938 -19.849 102.411 1.00 80.25 423 GLN A O 1
ATOM 3298 N N . LEU A 1 424 ? -47.978 -19.642 100.436 1.00 80.12 424 LEU A N 1
ATOM 3299 C CA . LEU A 1 424 ? -49.330 -19.739 100.984 1.00 80.12 424 LEU A CA 1
ATOM 3300 C C . LEU A 1 424 ? -49.651 -21.164 101.456 1.00 80.12 424 LEU A C 1
ATOM 3302 O O . LEU A 1 424 ? -50.265 -21.333 102.507 1.00 80.12 424 LEU A O 1
ATOM 3306 N N . GLU A 1 425 ? -49.222 -22.175 100.699 1.00 80.62 425 GLU A N 1
ATOM 3307 C CA . GLU A 1 425 ? -49.425 -23.594 101.009 1.00 80.62 425 GLU A CA 1
ATOM 3308 C C . GLU A 1 425 ? -48.510 -24.090 102.152 1.00 80.62 425 GLU A C 1
ATOM 3310 O O . GLU A 1 425 ? -48.905 -24.990 102.891 1.00 80.62 425 GLU A O 1
ATOM 3315 N N . SER A 1 426 ? -47.327 -23.491 102.356 1.00 78.06 426 SER A N 1
ATOM 3316 C CA . SER A 1 426 ? -46.377 -23.855 103.425 1.00 78.06 426 SER A CA 1
ATOM 3317 C C . SER A 1 426 ? -46.639 -23.186 104.783 1.00 78.06 426 SER A C 1
ATOM 3319 O O . SER A 1 426 ? -46.054 -23.597 105.786 1.00 78.06 426 SER A O 1
ATOM 3321 N N . GLY A 1 427 ? -47.524 -22.183 104.842 1.00 70.31 427 GLY A N 1
ATOM 3322 C CA . GLY A 1 427 ? -47.887 -21.466 106.073 1.00 70.31 427 GLY A CA 1
ATOM 3323 C C . GLY A 1 427 ? -46.893 -20.380 106.515 1.00 70.31 427 GLY A C 1
ATOM 3324 O O . GLY A 1 427 ? -47.063 -19.806 107.592 1.00 70.31 427 GLY A O 1
ATOM 3325 N N . ASP A 1 428 ? -45.873 -20.068 105.706 1.00 67.69 428 ASP A N 1
ATOM 3326 C CA . ASP A 1 428 ? -44.910 -18.995 105.984 1.00 67.69 428 ASP A CA 1
ATOM 3327 C C . ASP A 1 428 ? -45.443 -17.636 105.496 1.00 67.69 428 ASP A C 1
ATOM 3329 O O . ASP A 1 428 ? -45.213 -17.184 104.372 1.00 67.69 428 ASP A O 1
ATOM 3333 N N . HIS A 1 429 ? -46.216 -16.978 106.361 1.00 70.50 429 HIS A N 1
ATOM 3334 C CA . HIS A 1 429 ? -46.904 -15.723 106.044 1.00 70.50 429 HIS A CA 1
ATOM 3335 C C . HIS A 1 429 ? -46.028 -14.465 106.166 1.00 70.50 429 HIS A C 1
ATOM 3337 O O . HIS A 1 429 ? -46.514 -13.359 105.927 1.00 70.50 429 HIS A O 1
ATOM 3343 N N . THR A 1 430 ? -44.749 -14.608 106.520 1.00 69.50 430 THR A N 1
ATOM 3344 C CA . THR A 1 430 ? -43.849 -13.477 106.809 1.00 69.50 430 THR A CA 1
ATOM 3345 C C . THR A 1 430 ? -43.548 -12.616 105.577 1.00 69.50 430 THR A C 1
ATOM 3347 O O . THR A 1 430 ? -43.516 -11.393 105.684 1.00 69.50 430 THR A O 1
ATOM 3350 N N . HIS A 1 431 ? -43.433 -13.230 104.396 1.00 67.38 431 HIS A N 1
ATOM 3351 C CA . HIS A 1 431 ? -43.118 -12.552 103.127 1.00 67.38 431 HIS A CA 1
ATOM 3352 C C . HIS A 1 431 ? -44.322 -12.402 102.171 1.00 67.38 431 HIS A C 1
ATOM 3354 O O . HIS A 1 431 ? -44.192 -11.896 101.052 1.00 67.38 431 HIS A O 1
ATOM 3360 N N . LEU A 1 432 ? -45.521 -12.811 102.600 1.00 71.06 432 LEU A N 1
ATOM 3361 C CA . LEU A 1 432 ? -46.748 -12.789 101.786 1.00 71.06 432 LEU A CA 1
ATOM 3362 C C . LEU A 1 432 ? -47.268 -11.361 101.535 1.00 71.06 432 LEU A C 1
ATOM 3364 O O . LEU A 1 432 ? -47.764 -11.046 100.455 1.00 71.06 432 LEU A O 1
ATOM 3368 N N . LEU A 1 433 ? -47.096 -10.468 102.515 1.00 70.69 433 LEU A N 1
ATOM 3369 C CA . LEU A 1 433 ? -47.474 -9.053 102.404 1.00 70.69 433 LEU A CA 1
ATOM 3370 C C . LEU A 1 433 ? -46.582 -8.266 101.426 1.00 70.69 433 LEU A C 1
ATOM 3372 O O . LEU A 1 433 ? -47.035 -7.273 100.863 1.00 70.69 433 LEU A O 1
ATOM 3376 N N . GLU A 1 434 ? -45.347 -8.718 101.188 1.00 73.00 434 GLU A N 1
ATOM 3377 C CA . GLU A 1 434 ? -44.395 -8.085 100.259 1.00 73.00 434 GLU A CA 1
ATOM 3378 C C . GLU A 1 434 ? -44.494 -8.643 98.830 1.00 73.00 434 GLU A C 1
ATOM 3380 O O . GLU A 1 434 ? -44.239 -7.933 97.855 1.00 73.00 434 GLU A O 1
ATOM 3385 N N . SER A 1 435 ? -44.917 -9.900 98.678 1.00 76.88 435 SER A N 1
ATOM 3386 C CA . SER A 1 435 ? -45.006 -10.585 97.382 1.00 76.88 435 SER A CA 1
ATOM 3387 C C . SER A 1 435 ? -46.255 -10.216 96.570 1.00 76.88 435 SER A C 1
ATOM 3389 O O . SER A 1 435 ? -46.176 -10.110 95.345 1.00 76.88 435 SER A O 1
ATOM 3391 N N . VAL A 1 436 ? -47.393 -9.928 97.214 1.00 79.00 436 VAL A N 1
ATOM 3392 C CA . VAL A 1 436 ? -48.625 -9.496 96.518 1.00 79.00 436 VAL A CA 1
ATOM 3393 C C . VAL A 1 436 ? -48.456 -8.153 95.775 1.00 79.00 436 VAL A C 1
ATOM 3395 O O . VAL A 1 436 ? -48.822 -8.084 94.599 1.00 79.00 436 VAL A O 1
ATOM 3398 N N . PRO A 1 437 ? -47.866 -7.092 96.365 1.00 82.38 437 PRO A N 1
ATOM 3399 C CA . PRO A 1 437 ? -47.573 -5.851 95.641 1.00 82.38 437 PRO A CA 1
ATOM 3400 C C . PRO A 1 437 ? -46.621 -6.043 94.453 1.00 82.38 437 PRO A C 1
ATOM 3402 O O . PRO A 1 437 ? -46.804 -5.417 93.404 1.00 82.38 437 PRO A O 1
ATOM 3405 N N . LEU A 1 438 ? -45.627 -6.930 94.581 1.00 84.31 438 LEU A N 1
ATOM 3406 C CA . LEU A 1 438 ? -44.698 -7.258 93.498 1.00 84.31 438 LEU A CA 1
ATOM 3407 C C . LEU A 1 438 ? -45.430 -7.937 92.330 1.00 84.31 438 LEU A C 1
ATOM 3409 O O . LEU A 1 438 ? -45.265 -7.526 91.181 1.00 84.31 438 LEU A O 1
ATOM 3413 N N . LEU A 1 439 ? -46.314 -8.896 92.625 1.00 83.94 439 LEU A N 1
ATOM 3414 C CA . LEU A 1 439 ? -47.173 -9.558 91.638 1.00 83.94 439 LEU A CA 1
ATOM 3415 C C . LEU A 1 439 ? -48.080 -8.573 90.903 1.00 83.94 439 LEU A C 1
ATOM 3417 O O . LEU A 1 439 ? -48.151 -8.607 89.675 1.00 83.94 439 LEU A O 1
ATOM 3421 N N . VAL A 1 440 ? -48.737 -7.668 91.632 1.00 84.94 440 VAL A N 1
ATOM 3422 C CA . VAL A 1 440 ? -49.570 -6.612 91.036 1.00 84.94 440 VAL A CA 1
ATOM 3423 C C . VAL A 1 440 ? -48.729 -5.711 90.132 1.00 84.94 440 VAL A C 1
ATOM 3425 O O . VAL A 1 440 ? -49.175 -5.349 89.042 1.00 84.94 440 VAL A O 1
ATOM 3428 N N . THR A 1 441 ? -47.495 -5.395 90.526 1.00 85.88 441 THR A N 1
ATOM 3429 C CA . THR A 1 441 ? -46.575 -4.583 89.719 1.00 85.88 441 THR A CA 1
ATOM 3430 C C . THR A 1 441 ? -46.180 -5.303 88.427 1.00 85.88 441 THR A C 1
ATOM 3432 O O . THR A 1 441 ? -46.260 -4.708 87.354 1.00 85.88 441 THR A O 1
ATOM 3435 N N . LEU A 1 442 ? -45.832 -6.592 88.490 1.00 86.19 442 LEU A N 1
ATOM 3436 C CA . LEU A 1 442 ? -45.486 -7.401 87.315 1.00 86.19 442 LEU A CA 1
ATOM 3437 C C . LEU A 1 442 ? -46.683 -7.613 86.377 1.00 86.19 442 LEU A C 1
ATOM 3439 O O . LEU A 1 442 ? -46.538 -7.499 85.158 1.00 86.19 442 LEU A O 1
ATOM 3443 N N . LEU A 1 443 ? -47.878 -7.855 86.927 1.00 86.12 443 LEU A N 1
ATOM 3444 C CA . LEU A 1 443 ? -49.134 -7.919 86.171 1.00 86.12 443 LEU A CA 1
ATOM 3445 C C . LEU A 1 443 ? -49.418 -6.597 85.464 1.00 86.12 443 LEU A C 1
ATOM 3447 O O . LEU A 1 443 ? -49.706 -6.591 84.271 1.00 86.12 443 LEU A O 1
ATOM 3451 N N . THR A 1 444 ? -49.283 -5.477 86.172 1.00 84.12 444 THR A N 1
ATOM 3452 C CA . THR A 1 444 ? -49.523 -4.143 85.612 1.00 84.12 444 THR A CA 1
ATOM 3453 C C . THR A 1 444 ? -48.510 -3.821 84.516 1.00 84.12 444 THR A C 1
ATOM 3455 O O . THR A 1 444 ? -48.902 -3.379 83.440 1.00 84.12 444 THR A O 1
ATOM 3458 N N . GLN A 1 445 ? -47.223 -4.115 84.726 1.00 83.94 445 GLN A N 1
ATOM 3459 C CA . GLN A 1 445 ? -46.178 -3.943 83.712 1.00 83.94 445 GLN A CA 1
ATOM 3460 C C . GLN A 1 445 ? -46.449 -4.783 82.459 1.00 83.94 445 GLN A C 1
ATOM 3462 O O . GLN A 1 445 ? -46.312 -4.277 81.346 1.00 83.94 445 GLN A O 1
ATOM 3467 N N . ARG A 1 446 ? -46.892 -6.036 82.620 1.00 84.38 446 ARG A N 1
ATOM 3468 C CA . ARG A 1 446 ? -47.260 -6.911 81.499 1.00 84.38 446 ARG A CA 1
ATOM 3469 C C . ARG A 1 446 ? -48.508 -6.418 80.768 1.00 84.38 446 ARG A C 1
ATOM 3471 O O . ARG A 1 446 ? -48.523 -6.415 79.539 1.00 84.38 446 ARG A O 1
ATOM 3478 N N . ILE A 1 447 ? -49.540 -5.988 81.497 1.00 84.50 447 ILE A N 1
ATOM 3479 C CA . ILE A 1 447 ? -50.758 -5.411 80.912 1.00 84.50 447 ILE A CA 1
ATOM 3480 C C . ILE A 1 447 ? -50.389 -4.172 80.100 1.00 84.50 447 ILE A C 1
ATOM 3482 O O . ILE A 1 447 ? -50.734 -4.117 78.927 1.00 84.50 447 ILE A O 1
ATOM 3486 N N . VAL A 1 448 ? -49.623 -3.235 80.662 1.00 82.19 448 VAL A N 1
ATOM 3487 C CA . VAL A 1 448 ? -49.156 -2.030 79.956 1.00 82.19 448 VAL A CA 1
ATOM 3488 C C . VAL A 1 448 ? -48.313 -2.397 78.737 1.00 82.19 448 VAL A C 1
ATOM 3490 O O . VAL A 1 448 ? -48.546 -1.855 77.663 1.00 82.19 448 VAL A O 1
ATOM 3493 N N . TYR A 1 449 ? -47.389 -3.353 78.850 1.00 82.81 449 TYR A N 1
ATOM 3494 C CA . TYR A 1 449 ? -46.578 -3.809 77.719 1.00 82.81 449 TYR A CA 1
ATOM 3495 C C . TYR A 1 449 ? -47.441 -4.348 76.568 1.00 82.81 449 TYR A C 1
ATOM 3497 O O . TYR A 1 449 ? -47.234 -3.974 75.415 1.00 82.81 449 TYR A O 1
ATOM 3505 N N . LEU A 1 450 ? -48.440 -5.184 76.864 1.00 81.94 450 LEU A N 1
ATOM 3506 C CA . LEU A 1 450 ? -49.360 -5.716 75.855 1.00 81.94 450 LEU A CA 1
ATOM 3507 C C . LEU A 1 450 ? -50.311 -4.634 75.312 1.00 81.94 450 LEU A C 1
ATOM 3509 O O . LEU A 1 450 ? -50.589 -4.614 74.115 1.00 81.94 450 LEU A O 1
ATOM 3513 N N . HIS A 1 451 ? -50.771 -3.707 76.157 1.00 73.69 451 HIS A N 1
ATOM 3514 C CA . HIS A 1 451 ? -51.738 -2.667 75.793 1.00 73.69 451 HIS A CA 1
ATOM 3515 C C . HIS A 1 451 ? -51.106 -1.531 74.978 1.00 73.69 451 HIS A C 1
ATOM 3517 O O . HIS A 1 451 ? -51.631 -1.178 73.927 1.00 73.69 451 HIS A O 1
ATOM 3523 N N . CYS A 1 452 ? -49.933 -1.025 75.380 1.00 67.00 452 CYS A N 1
ATOM 3524 C CA . CYS A 1 452 ? -49.161 -0.043 74.610 1.00 67.00 452 CYS A CA 1
ATOM 3525 C C . CYS A 1 452 ? -48.744 -0.576 73.234 1.00 67.00 452 CYS A C 1
ATOM 3527 O O . CYS A 1 452 ? -48.496 0.204 72.322 1.00 67.00 452 CYS A O 1
ATOM 3529 N N . ARG A 1 453 ? -48.660 -1.899 73.060 1.00 62.22 453 ARG A N 1
ATOM 3530 C CA . ARG A 1 453 ? -48.387 -2.508 71.753 1.00 62.22 453 ARG A CA 1
ATOM 3531 C C . ARG A 1 453 ? -49.642 -2.795 70.930 1.00 62.22 453 ARG A C 1
ATOM 3533 O O . ARG A 1 453 ? -49.549 -2.778 69.707 1.00 62.22 453 ARG A O 1
ATOM 3540 N N . ALA A 1 454 ? -50.797 -2.989 71.566 1.00 57.09 454 ALA A N 1
ATOM 3541 C CA . ALA A 1 454 ? -52.085 -3.109 70.883 1.00 57.09 454 ALA A CA 1
ATOM 3542 C C . ALA A 1 454 ? -52.561 -1.767 70.289 1.00 57.09 454 ALA A C 1
ATOM 3544 O O . ALA A 1 454 ? -53.099 -1.744 69.186 1.00 57.09 454 ALA A O 1
ATOM 3545 N N . THR A 1 455 ? -52.312 -0.643 70.969 1.00 50.19 455 THR A N 1
ATOM 3546 C CA . THR A 1 455 ? -52.678 0.698 70.475 1.00 50.19 455 THR A CA 1
ATOM 3547 C C . THR A 1 455 ? -51.792 1.165 69.316 1.00 50.19 455 THR A C 1
ATOM 3549 O O . THR A 1 455 ? -52.303 1.708 68.341 1.00 50.19 455 THR A O 1
ATOM 3552 N N . VAL A 1 456 ? -50.489 0.855 69.334 1.00 52.53 456 VAL A N 1
ATOM 3553 C CA . VAL A 1 456 ? -49.573 1.137 68.206 1.00 52.53 456 VAL A CA 1
ATOM 3554 C C . VAL A 1 456 ? -49.954 0.355 66.934 1.00 52.53 456 VAL A C 1
ATOM 3556 O O . VAL A 1 456 ? -49.719 0.832 65.827 1.00 52.53 456 VAL A O 1
ATOM 3559 N N . GLN A 1 457 ? -50.597 -0.815 67.052 1.00 46.56 457 GLN A N 1
ATOM 3560 C CA . GLN A 1 457 ? -51.121 -1.554 65.893 1.00 46.56 457 GLN A CA 1
ATOM 3561 C C . GLN A 1 457 ? -52.391 -0.936 65.281 1.00 46.56 457 GLN A C 1
ATOM 3563 O O . GLN A 1 457 ? -52.648 -1.171 64.102 1.00 46.56 457 GLN A O 1
ATOM 3568 N N . GLN A 1 458 ? -53.168 -0.138 66.025 1.00 42.03 458 GLN A N 1
ATOM 3569 C CA . GLN A 1 458 ? -54.354 0.546 65.486 1.00 42.03 458 GLN A CA 1
ATOM 3570 C C . GLN A 1 458 ? -54.015 1.826 64.711 1.00 42.03 458 GLN A C 1
ATOM 3572 O O . GLN A 1 458 ? -54.738 2.172 63.781 1.00 42.03 458 GLN A O 1
ATOM 3577 N N . GLU A 1 459 ? -52.906 2.497 65.030 1.00 42.03 459 GLU A N 1
ATOM 3578 C CA . GLU A 1 459 ? -52.477 3.710 64.316 1.00 42.03 459 GLU A CA 1
ATOM 3579 C C . GLU A 1 459 ? -51.590 3.418 63.087 1.00 42.03 459 GLU A C 1
ATOM 3581 O O . GLU A 1 459 ? -51.506 4.244 62.184 1.00 42.03 459 GLU A O 1
ATOM 3586 N N . GLY A 1 460 ? -50.983 2.226 62.990 1.00 41.06 460 GLY A N 1
ATOM 3587 C CA . GLY A 1 460 ? -50.148 1.805 61.850 1.00 41.06 460 GLY A CA 1
ATOM 3588 C C . GLY A 1 460 ? -50.900 1.207 60.649 1.00 41.06 460 GLY A C 1
ATOM 3589 O O . GLY A 1 460 ? -50.262 0.675 59.743 1.00 41.06 460 GLY A O 1
ATOM 3590 N N . GLY A 1 461 ? -52.238 1.240 60.654 1.00 33.88 461 GLY A N 1
ATOM 3591 C CA . GLY A 1 461 ? -53.100 0.706 59.590 1.00 33.88 461 GLY A CA 1
ATOM 3592 C C . GLY A 1 461 ? -53.447 1.691 58.467 1.00 33.88 461 GLY A C 1
ATOM 3593 O O . GLY A 1 461 ? -54.190 1.322 57.559 1.00 33.88 461 GLY A O 1
ATOM 3594 N N . SER A 1 462 ? -52.949 2.929 58.506 1.00 38.50 462 SER A N 1
ATOM 3595 C CA . SER A 1 462 ? -53.073 3.874 57.394 1.00 38.50 462 SER A CA 1
ATOM 3596 C C . SER A 1 462 ? -51.881 3.736 56.443 1.00 38.50 462 SER A C 1
ATOM 3598 O O . SER A 1 462 ? -50.726 3.671 56.857 1.00 38.50 462 SER A O 1
ATOM 3600 N N . GLU A 1 463 ? -52.201 3.623 55.154 1.00 33.41 463 GLU A N 1
ATOM 3601 C CA . GLU A 1 463 ? -51.290 3.443 54.020 1.00 33.41 463 GLU A CA 1
ATOM 3602 C C . GLU A 1 463 ? -49.966 4.220 54.142 1.00 33.41 463 GLU A C 1
ATOM 3604 O O . GLU A 1 463 ? -49.971 5.397 54.521 1.00 33.41 463 GLU A O 1
ATOM 3609 N N . PRO A 1 464 ? -48.825 3.655 53.699 1.00 36.78 464 PRO A N 1
ATOM 3610 C CA . PRO A 1 464 ? -47.688 4.490 53.375 1.00 36.78 464 PRO A CA 1
ATOM 3611 C C . PRO A 1 464 ? -48.066 5.306 52.135 1.00 36.78 464 PRO A C 1
ATOM 3613 O O . PRO A 1 464 ? -48.017 4.826 51.002 1.00 36.78 464 PRO A O 1
ATOM 3616 N N . HIS A 1 465 ? -48.447 6.563 52.353 1.00 37.50 465 HIS A N 1
ATOM 3617 C CA . HIS A 1 465 ? -48.454 7.572 51.308 1.00 37.50 465 HIS A CA 1
ATOM 3618 C C . HIS A 1 465 ? -47.074 7.565 50.639 1.00 37.50 465 HIS A C 1
ATOM 3620 O O . HIS A 1 465 ? -46.075 7.985 51.225 1.00 37.50 465 HIS A O 1
ATOM 3626 N N . PHE A 1 466 ? -47.031 7.101 49.389 1.00 32.53 466 PHE A N 1
ATOM 3627 C CA . PHE A 1 466 ? -45.971 7.421 48.442 1.00 32.53 466 PHE A CA 1
ATOM 3628 C C . PHE A 1 466 ? -45.890 8.951 48.349 1.00 32.53 466 PHE A C 1
ATOM 3630 O O . PHE A 1 466 ? -46.648 9.602 47.624 1.00 32.53 466 PHE A O 1
ATOM 3637 N N . GLY A 1 467 ? -45.002 9.538 49.147 1.00 33.50 467 GLY A N 1
ATOM 3638 C CA . GLY A 1 467 ? -44.697 10.954 49.117 1.00 33.50 467 GLY A CA 1
ATOM 3639 C C . GLY A 1 467 ? -44.074 11.307 47.774 1.00 33.50 467 GLY A C 1
ATOM 3640 O O . GLY A 1 467 ? -42.906 11.023 47.516 1.00 33.50 467 GLY A O 1
ATOM 3641 N N . ARG A 1 468 ? -44.851 11.973 46.916 1.00 42.31 468 ARG A N 1
ATOM 3642 C CA . ARG A 1 468 ? -44.285 12.899 45.934 1.00 42.31 468 ARG A CA 1
ATOM 3643 C C . ARG A 1 468 ? -43.535 13.983 46.707 1.00 42.31 468 ARG A C 1
ATOM 3645 O O . ARG A 1 468 ? -44.134 14.638 47.552 1.00 42.31 468 ARG A O 1
ATOM 3652 N N . GLY A 1 469 ? -42.274 14.217 46.352 1.00 39.41 469 GLY A N 1
ATOM 3653 C CA . GLY A 1 469 ? -41.586 15.468 46.682 1.00 39.41 469 GLY A CA 1
ATOM 3654 C C . GLY A 1 469 ? -40.266 15.314 47.426 1.00 39.41 469 GLY A C 1
ATOM 3655 O O . GLY A 1 469 ? -40.141 15.753 48.560 1.00 39.41 469 GLY A O 1
ATOM 3656 N N . GLY A 1 470 ? -39.257 14.768 46.749 1.00 32.56 470 GLY A N 1
ATOM 3657 C CA . GLY A 1 470 ? -37.850 14.939 47.103 1.00 32.56 470 GLY A CA 1
ATOM 3658 C C . GLY A 1 470 ? -37.057 15.055 45.810 1.00 32.56 470 GLY A C 1
ATOM 3659 O O . GLY A 1 470 ? -36.953 14.085 45.064 1.00 32.56 470 GLY A O 1
ATOM 3660 N N . GLY A 1 471 ? -36.609 16.267 45.486 1.00 31.72 471 GLY A N 1
ATOM 3661 C CA . GLY A 1 471 ? -35.951 16.592 44.227 1.00 31.72 471 GLY A CA 1
ATOM 3662 C C . GLY A 1 471 ? -34.739 15.706 43.959 1.00 31.72 471 GLY A C 1
ATOM 3663 O O . GLY A 1 471 ? -33.823 15.610 44.772 1.00 31.72 471 GLY A O 1
ATOM 3664 N N . TRP A 1 472 ? -34.728 15.103 42.775 1.00 32.34 472 TRP A N 1
ATOM 3665 C CA . TRP A 1 472 ? -33.539 14.505 42.193 1.00 32.34 472 TRP A CA 1
ATOM 3666 C C . TRP A 1 472 ? -32.579 15.638 41.831 1.00 32.34 472 TRP A C 1
ATOM 3668 O O . TRP A 1 472 ? -32.644 16.216 40.745 1.00 32.34 472 TRP A O 1
ATOM 3678 N N . ALA A 1 473 ? -31.692 15.987 42.760 1.00 34.31 473 ALA A N 1
ATOM 3679 C CA . ALA A 1 473 ? -30.468 16.682 42.416 1.00 34.31 473 ALA A CA 1
ATOM 3680 C C . ALA A 1 473 ? -29.638 15.716 41.563 1.00 34.31 473 ALA A C 1
ATOM 3682 O O . ALA A 1 473 ? -29.028 14.773 42.065 1.00 34.31 473 ALA A O 1
ATOM 3683 N N . ALA A 1 474 ? -29.672 15.930 40.250 1.00 34.50 474 ALA A N 1
ATOM 3684 C CA . ALA A 1 474 ? -28.760 15.301 39.317 1.00 34.50 474 ALA A CA 1
ATOM 3685 C C . ALA A 1 474 ? -27.325 15.619 39.754 1.00 34.50 474 ALA A C 1
ATOM 3687 O O . ALA A 1 474 ? -26.843 16.739 39.577 1.00 34.50 474 ALA A O 1
ATOM 3688 N N . ASN A 1 475 ? -26.640 14.629 40.325 1.00 34.78 475 ASN A N 1
ATOM 3689 C CA . ASN A 1 475 ? -25.203 14.679 40.520 1.00 34.78 475 ASN A CA 1
ATOM 3690 C C . ASN A 1 475 ? -24.539 14.564 39.139 1.00 34.78 475 ASN A C 1
ATOM 3692 O O . ASN A 1 475 ? -24.212 13.478 38.661 1.00 34.78 475 ASN A O 1
ATOM 3696 N N . ARG A 1 476 ? -24.411 15.708 38.459 1.00 35.25 476 ARG A N 1
ATOM 3697 C CA . ARG A 1 476 ? -23.553 15.892 37.288 1.00 35.25 476 ARG A CA 1
ATOM 3698 C C . ARG A 1 476 ? -22.101 15.889 37.755 1.00 35.25 476 ARG A C 1
ATOM 3700 O O . ARG A 1 476 ? -21.512 16.949 37.894 1.00 35.25 476 ARG A O 1
ATOM 3707 N N . ASN A 1 477 ? -21.556 14.709 38.021 1.00 34.53 477 ASN A N 1
ATOM 3708 C CA . ASN A 1 477 ? -20.116 14.469 38.084 1.00 34.53 477 ASN A CA 1
ATOM 3709 C C . ASN A 1 477 ? -19.850 12.986 37.780 1.00 34.53 477 ASN A C 1
ATOM 3711 O O . ASN A 1 477 ? -19.515 12.192 38.653 1.00 34.53 477 ASN A O 1
ATOM 3715 N N . SER A 1 478 ? -20.033 12.617 36.511 1.00 34.28 478 SER A N 1
ATOM 3716 C CA . SER A 1 478 ? -19.409 11.438 35.908 1.00 34.28 478 SER A CA 1
ATOM 3717 C C . SER A 1 478 ? -18.515 11.939 34.769 1.00 34.28 478 SER A C 1
ATOM 3719 O O . SER A 1 478 ? -19.041 12.577 33.856 1.00 34.28 478 SER A O 1
ATOM 3721 N N . PRO A 1 479 ? -17.190 11.710 34.803 1.00 42.94 479 PRO A N 1
ATOM 3722 C CA . PRO A 1 479 ? -16.264 12.259 33.813 1.00 42.94 479 PRO A CA 1
ATOM 3723 C C . PRO A 1 479 ? -16.184 11.451 32.501 1.00 42.94 479 PRO A C 1
ATOM 3725 O O . PRO A 1 479 ? -15.234 11.628 31.752 1.00 42.94 479 PRO A O 1
ATOM 3728 N N . TYR A 1 480 ? -17.154 10.583 32.189 1.00 39.34 480 TYR A N 1
ATOM 3729 C CA . TYR A 1 480 ? -17.088 9.688 31.016 1.00 39.34 480 TYR A CA 1
ATOM 3730 C C . TYR A 1 480 ? -18.294 9.779 30.069 1.00 39.34 480 TYR A C 1
ATOM 3732 O O . TYR A 1 480 ? -18.692 8.794 29.453 1.00 39.34 480 TYR A O 1
ATOM 3740 N N . LEU A 1 481 ? -18.868 10.974 29.934 1.00 38.78 481 LEU A N 1
ATOM 3741 C CA . LEU A 1 481 ? -19.742 11.325 28.812 1.00 38.78 481 LEU A CA 1
ATOM 3742 C C . LEU A 1 481 ? -19.299 12.680 28.244 1.00 38.78 481 LEU A C 1
ATOM 3744 O O . LEU A 1 481 ? -19.876 13.722 28.557 1.00 38.78 481 LEU A O 1
ATOM 3748 N N . GLN A 1 482 ? -18.248 12.628 27.428 1.00 36.53 482 GLN A N 1
ATOM 3749 C CA . GLN A 1 482 ? -17.961 13.560 26.340 1.00 36.53 482 GLN A CA 1
ATOM 3750 C C . GLN A 1 482 ? -17.465 12.764 25.141 1.00 36.53 482 GLN A C 1
ATOM 3752 O O . GLN A 1 482 ? -16.634 11.854 25.364 1.00 36.53 482 GLN A O 1
#

Foldseek 3Di:
DCVVVVVVVVVVVVVVLCVVLVCVVVVVVVVVVVVVVVVCVVVVHDDDDDDDDDDDDDDDDDDDDDDDDDDDDDDDDDDDDDDDDDDDDDDDPDDDDDDDDDWDWDDDPDDAIFTDDDDDDDPPDDPPPDDDGDGDDPVNVVVVVVVVVVVVVVVVVVVVVVVVVVSVVVSVVVVVVVVVVVVVVCVVCVVVVVCCVPVPVVVLVVVVVVLVVVLVVLLVVLVVLLVVLLVLLVVLLVVLVVVLVVLLVVLVVLLVCLVVDLALVVLVVSVVVLVVSLVVSLVVLVVSLVVSLVVLVVSLVVSLVVLVVVLVLQDDVVRVDDDHPVSSVVSVVVSVVSNVVSVVSSVVSNVSSVVSSVVSNVSSVVSSVVSVVSSVVSSVVSVVVVVVVVVVVVVVVVVVVLVVVLVVLVVVLVVLVVVLVVCVVVVVCPCNVVSVVVSVVSVVVSCCSVVVVVVVVVVPPDDPPPDDDDDPPPPPDDPPDD

Sequence (482 aa):
SPGGCITYRYKEFREVLSEQVGAGPETVARCLLDYDTALCGYLGVARNPPPSSPKNKKGKVASRAKAGSKKSKKATPTDPAPKPSLAGIVEEVVVRGGAVRFYVVGVTENSTGVFLTQNEECEGAPHGIANQALPLSREKYTQARASLRVVYLDHLEMWRGEVRGEEEREAREKEEEARGELDLRMHLHRPRQSRISRDIQRVRAAELEAHRDRIGRHARAVASEISEVRARGGTASDSMGTEEDEYRQKMEDLARSLAQITSSVGLQQVEKMGKHLLEKRLERVEKIGSEVKTSIQTSLSELSSANTAFRASLKLFSEAGNYCPEEVELFSHRLERLAGKLSVVGPQVLATVAQASSAHSQAATNTFSQFYNKYHLYWSDVCHLEEVKKSLTTLQLSVRSVVADSNLQASRLHDDITRTREQLESGDHTHLLESVPLLVTLLTQRIVYLHCRATVQQEGGSEPHFGRGGGWAANRNSPYLQ

pLDDT: mean 73.15, std 25.56, range [25.55, 97.69]

Radius of gyration: 76.54 Å; chains: 1; bounding box: 130×66×234 Å